Protein AF-A0A165MCU8-F1 (afdb_monomer)

Structure (mmCIF, N/CA/C/O backbone):
data_AF-A0A165MCU8-F1
#
_entry.id   AF-A0A165MCU8-F1
#
loop_
_atom_site.group_PDB
_atom_site.id
_atom_site.type_symbol
_atom_site.label_atom_id
_atom_site.label_alt_id
_atom_site.label_comp_id
_atom_site.label_asym_id
_atom_site.label_entity_id
_atom_site.label_seq_id
_atom_site.pdbx_PDB_ins_code
_atom_site.Cartn_x
_atom_site.Cartn_y
_atom_site.Cartn_z
_atom_site.occupancy
_atom_site.B_iso_or_equiv
_atom_site.auth_seq_id
_atom_site.auth_comp_id
_atom_site.auth_asym_id
_atom_site.auth_atom_id
_atom_site.pdbx_PDB_model_num
ATOM 1 N N . MET A 1 1 ? -13.567 -5.769 36.706 1.00 35.53 1 MET A N 1
ATOM 2 C CA . MET A 1 1 ? -12.235 -5.132 36.785 1.00 35.53 1 MET A CA 1
ATOM 3 C C . MET A 1 1 ? -11.611 -5.468 38.123 1.00 35.53 1 MET A C 1
ATOM 5 O O . MET A 1 1 ? -12.222 -5.180 39.143 1.00 35.53 1 MET A O 1
ATOM 9 N N . VAL A 1 2 ? -10.442 -6.103 38.121 1.00 34.69 2 VAL A N 1
ATOM 10 C CA . VAL A 1 2 ? -9.645 -6.273 39.343 1.00 34.69 2 VAL A CA 1
ATOM 11 C C . VAL A 1 2 ? -9.004 -4.917 39.631 1.00 34.69 2 VAL A C 1
ATOM 13 O O . VAL A 1 2 ? -8.292 -4.395 38.774 1.00 34.69 2 VAL A O 1
ATOM 16 N N . LYS A 1 3 ? -9.304 -4.304 40.783 1.00 47.03 3 LYS A N 1
ATOM 17 C CA . LYS A 1 3 ? -8.555 -3.124 41.232 1.00 47.03 3 LYS A CA 1
ATOM 18 C C . LYS A 1 3 ? -7.118 -3.576 41.474 1.00 47.03 3 LYS A C 1
ATOM 20 O O . LYS A 1 3 ? -6.898 -4.479 42.275 1.00 47.03 3 LYS A O 1
ATOM 25 N N . LEU A 1 4 ? -6.167 -2.978 40.760 1.00 54.69 4 LEU A N 1
ATOM 26 C CA . LEU A 1 4 ? -4.757 -3.143 41.093 1.00 54.69 4 LEU A CA 1
ATOM 27 C C . LEU A 1 4 ? -4.560 -2.603 42.509 1.00 54.69 4 LEU A C 1
ATOM 29 O O . LEU A 1 4 ? -5.027 -1.504 42.815 1.00 54.69 4 LEU A O 1
ATOM 33 N N . THR A 1 5 ? -3.917 -3.385 43.367 1.00 86.12 5 THR A N 1
ATOM 34 C CA . THR A 1 5 ? -3.514 -2.903 44.687 1.00 86.12 5 THR A CA 1
ATOM 35 C C . THR A 1 5 ? -2.440 -1.826 44.523 1.00 86.12 5 THR A C 1
ATOM 37 O O . THR A 1 5 ? -1.773 -1.750 43.485 1.00 86.12 5 THR A O 1
ATOM 40 N N . GLU A 1 6 ? -2.248 -0.991 45.543 1.00 84.56 6 GLU A N 1
ATOM 41 C CA . GLU A 1 6 ? -1.145 -0.019 45.558 1.00 84.56 6 GLU A CA 1
ATOM 42 C C . GLU A 1 6 ? 0.210 -0.709 45.352 1.00 84.56 6 GLU A C 1
ATOM 44 O O . GLU A 1 6 ? 1.052 -0.216 44.606 1.00 84.56 6 GLU A O 1
ATOM 49 N N . GLU A 1 7 ? 0.371 -1.912 45.905 1.00 85.25 7 GLU A N 1
ATOM 50 C CA . GLU A 1 7 ? 1.546 -2.761 45.715 1.00 85.25 7 GLU A CA 1
ATOM 51 C C . GLU A 1 7 ? 1.751 -3.170 44.245 1.00 85.25 7 GLU A C 1
ATOM 53 O O . GLU A 1 7 ? 2.856 -3.064 43.714 1.00 85.25 7 GLU A O 1
ATOM 58 N N . MET A 1 8 ? 0.688 -3.571 43.535 1.00 65.62 8 MET A N 1
ATOM 59 C CA . MET A 1 8 ? 0.774 -3.897 42.104 1.00 65.62 8 MET A CA 1
ATOM 60 C C . MET A 1 8 ? 1.112 -2.667 41.252 1.00 65.62 8 MET A C 1
ATOM 62 O O . MET A 1 8 ? 1.844 -2.780 40.264 1.00 65.62 8 MET A O 1
ATOM 66 N N . LEU A 1 9 ? 0.588 -1.492 41.615 1.00 62.34 9 LEU A N 1
ATOM 67 C CA . LEU A 1 9 ? 0.912 -0.229 40.946 1.00 62.34 9 LEU A CA 1
ATOM 68 C C . LEU A 1 9 ? 2.375 0.164 41.180 1.00 62.34 9 LEU A C 1
ATOM 70 O O . LEU A 1 9 ? 3.066 0.502 40.218 1.00 62.34 9 LEU A O 1
ATOM 74 N N . ALA A 1 10 ? 2.860 0.046 42.418 1.00 82.94 10 ALA A N 1
ATOM 75 C CA . ALA A 1 10 ? 4.252 0.287 42.777 1.00 82.94 10 ALA A CA 1
ATOM 76 C C . ALA A 1 10 ? 5.196 -0.683 42.050 1.00 82.94 10 ALA A C 1
ATOM 78 O O . ALA A 1 10 ? 6.168 -0.246 41.440 1.00 82.94 10 ALA A O 1
ATOM 79 N N . SER A 1 11 ? 4.862 -1.978 42.004 1.00 77.00 11 SER A N 1
ATOM 80 C CA . SER A 1 11 ? 5.632 -2.994 41.272 1.00 77.00 11 SER A CA 1
ATOM 81 C C . SER A 1 11 ? 5.700 -2.700 39.769 1.00 77.00 11 SER A C 1
ATOM 83 O O . SER A 1 11 ? 6.752 -2.832 39.143 1.00 77.00 11 SER A O 1
ATOM 85 N N . LYS A 1 12 ? 4.593 -2.251 39.166 1.00 64.50 12 LYS A N 1
ATOM 86 C CA . LYS A 1 12 ? 4.558 -1.865 37.749 1.00 64.50 12 LYS A CA 1
ATOM 87 C C . LYS A 1 12 ? 5.388 -0.609 37.469 1.00 64.50 12 LYS A C 1
ATOM 89 O O . LYS A 1 12 ? 6.070 -0.556 36.442 1.00 64.50 12 LYS A O 1
ATOM 94 N N . ALA A 1 13 ? 5.317 0.389 38.350 1.00 71.44 13 ALA A N 1
ATOM 95 C CA . ALA A 1 13 ? 6.136 1.593 38.258 1.00 71.44 13 ALA A CA 1
ATOM 96 C C . ALA A 1 13 ? 7.623 1.244 38.374 1.00 71.44 13 ALA A C 1
ATOM 98 O O . ALA A 1 13 ? 8.410 1.694 37.548 1.00 71.44 13 ALA A O 1
ATOM 99 N N . GLU A 1 14 ? 7.978 0.369 39.316 1.00 82.56 14 GLU A N 1
ATOM 100 C CA . GLU A 1 14 ? 9.347 -0.099 39.507 1.00 82.56 14 GLU A CA 1
ATOM 101 C C . GLU A 1 14 ? 9.875 -0.840 38.281 1.00 82.56 14 GLU A C 1
ATOM 103 O O . GLU A 1 14 ? 10.901 -0.443 37.748 1.00 82.56 14 GLU A O 1
ATOM 108 N N . ARG A 1 15 ? 9.127 -1.805 37.726 1.00 67.75 15 ARG A N 1
ATOM 109 C CA . ARG A 1 15 ? 9.520 -2.471 36.468 1.00 67.75 15 ARG A CA 1
ATOM 110 C C . ARG A 1 15 ? 9.709 -1.485 35.318 1.00 67.75 15 ARG A C 1
ATOM 112 O O . ARG A 1 15 ? 10.631 -1.647 34.531 1.00 67.75 15 ARG A O 1
ATOM 119 N N . SER A 1 16 ? 8.842 -0.476 35.211 1.00 60.56 16 SER A N 1
ATOM 120 C CA . SER A 1 16 ? 8.961 0.548 34.164 1.00 60.56 16 SER A CA 1
ATOM 121 C C . SER A 1 16 ? 10.221 1.400 34.355 1.00 60.56 16 SER A C 1
ATOM 123 O O . SER A 1 16 ? 10.879 1.717 33.369 1.00 60.56 16 SER A O 1
ATOM 125 N N . ARG A 1 17 ? 10.580 1.731 35.607 1.00 71.69 17 ARG A N 1
ATOM 126 C CA . ARG A 1 17 ? 11.854 2.388 35.936 1.00 71.69 17 ARG A CA 1
ATOM 127 C C . ARG A 1 17 ? 13.034 1.493 35.590 1.00 71.69 17 ARG A C 1
ATOM 129 O O . ARG A 1 17 ? 13.863 1.918 34.810 1.00 71.69 17 ARG A O 1
ATOM 136 N N . THR A 1 18 ? 13.054 0.242 36.052 1.00 71.06 18 THR A N 1
ATOM 137 C CA . THR A 1 18 ? 14.138 -0.711 35.768 1.00 71.06 18 THR A CA 1
ATOM 138 C C . THR A 1 18 ? 14.378 -0.887 34.269 1.00 71.06 18 THR A C 1
ATOM 140 O O . THR A 1 18 ? 15.521 -0.889 33.832 1.00 71.06 18 THR A O 1
ATOM 143 N N . VAL A 1 19 ? 13.311 -1.010 33.472 1.00 60.75 19 VAL A N 1
ATOM 144 C CA . VAL A 1 19 ? 13.411 -1.130 32.010 1.00 60.75 19 VAL A CA 1
ATOM 145 C C . VAL A 1 19 ? 14.000 0.142 31.394 1.00 60.75 19 VAL A C 1
ATOM 147 O O . VAL A 1 19 ? 14.939 0.054 30.611 1.00 60.75 19 VAL A O 1
ATOM 150 N N . ARG A 1 20 ? 13.502 1.323 31.778 1.00 63.34 20 ARG A N 1
ATOM 151 C CA . ARG A 1 20 ? 14.031 2.610 31.305 1.00 63.34 20 ARG A CA 1
ATOM 152 C C . ARG A 1 20 ? 15.489 2.824 31.714 1.00 63.34 20 ARG A C 1
ATOM 154 O O . ARG A 1 20 ? 16.284 3.226 30.879 1.00 63.34 20 ARG A O 1
ATOM 161 N N . ASP A 1 21 ? 15.837 2.541 32.963 1.00 70.69 21 ASP A N 1
ATOM 162 C CA . ASP A 1 21 ? 17.185 2.726 33.497 1.00 70.69 21 ASP A CA 1
ATOM 163 C C . ASP A 1 21 ? 18.168 1.754 32.813 1.00 70.69 21 ASP A C 1
ATOM 165 O O . ASP A 1 21 ? 19.295 2.134 32.506 1.00 70.69 21 ASP A O 1
ATOM 169 N N . ALA A 1 22 ? 17.734 0.525 32.495 1.00 63.88 22 ALA A N 1
ATOM 170 C CA . ALA A 1 22 ? 18.509 -0.422 31.691 1.00 63.88 22 ALA A CA 1
ATOM 171 C C . ALA A 1 22 ? 18.729 0.077 30.251 1.00 63.88 22 ALA A C 1
ATOM 173 O O . ALA A 1 22 ? 19.833 -0.060 29.723 1.00 63.88 22 ALA A O 1
ATOM 174 N N . TYR A 1 23 ? 17.714 0.694 29.631 1.00 50.47 23 TYR A N 1
ATOM 175 C CA . TYR A 1 23 ? 17.878 1.364 28.339 1.00 50.47 23 TYR A CA 1
ATOM 176 C C . TYR A 1 23 ? 18.882 2.521 28.448 1.00 50.47 23 TYR A C 1
ATOM 178 O O . TYR A 1 23 ? 19.853 2.558 27.691 1.00 50.47 23 TYR A O 1
ATOM 186 N N . GLU A 1 24 ? 18.717 3.416 29.427 1.00 59.81 24 GLU A N 1
ATOM 187 C CA . GLU A 1 24 ? 19.593 4.578 29.622 1.00 59.81 24 GLU A CA 1
ATOM 188 C C . GLU A 1 24 ? 21.054 4.168 29.869 1.00 59.81 24 GLU A C 1
ATOM 190 O O . GLU A 1 24 ? 21.962 4.743 29.267 1.00 59.81 24 GLU A O 1
ATOM 195 N N . GLN A 1 25 ? 21.293 3.132 30.684 1.00 64.12 25 GLN A N 1
ATOM 196 C CA . GLN A 1 25 ? 22.629 2.570 30.930 1.00 64.12 25 GLN A CA 1
ATOM 197 C C . GLN A 1 25 ? 23.261 1.953 29.678 1.00 64.12 25 GLN A C 1
ATOM 199 O O . GLN A 1 25 ? 24.477 2.023 29.511 1.00 64.12 25 GLN A O 1
ATOM 204 N N . ALA A 1 26 ? 22.453 1.400 28.772 1.00 55.12 26 ALA A N 1
ATOM 205 C CA . ALA A 1 26 ? 22.907 0.928 27.466 1.00 55.12 26 ALA A CA 1
ATOM 206 C C . ALA A 1 26 ? 23.163 2.076 26.462 1.00 55.12 26 ALA A C 1
ATOM 208 O O . ALA A 1 26 ? 23.397 1.820 25.282 1.00 55.12 26 ALA A O 1
ATOM 209 N N . GLY A 1 27 ? 23.080 3.343 26.892 1.00 50.53 27 GLY A N 1
ATOM 210 C CA . GLY A 1 27 ? 23.151 4.512 26.011 1.00 50.53 27 GLY A CA 1
ATOM 211 C C . GLY A 1 27 ? 21.910 4.677 25.128 1.00 50.53 27 GLY A C 1
ATOM 212 O O . GLY A 1 27 ? 21.889 5.520 24.230 1.00 50.53 27 GLY A O 1
ATOM 213 N N . GLN A 1 28 ? 20.865 3.887 25.374 1.00 44.25 28 GLN A N 1
ATOM 214 C CA . GLN A 1 28 ? 19.591 3.983 24.689 1.00 44.25 28 GLN A CA 1
ATOM 215 C C . GLN A 1 28 ? 18.684 4.902 25.500 1.00 44.25 28 GLN A C 1
ATOM 217 O O . GLN A 1 28 ? 18.184 4.557 26.563 1.00 44.25 28 GLN A O 1
ATOM 222 N N . GLN A 1 29 ? 18.397 6.095 24.993 1.00 51.50 29 GLN A N 1
ATOM 223 C CA . GLN A 1 29 ? 17.174 6.742 25.451 1.00 51.50 29 GLN A CA 1
ATOM 224 C C . GLN A 1 29 ? 16.010 5.811 25.057 1.00 51.50 29 GLN A C 1
ATOM 226 O O . GLN A 1 29 ? 15.975 5.325 23.926 1.00 51.50 29 GLN A O 1
ATOM 231 N N . ASP A 1 30 ? 15.032 5.592 25.945 1.00 46.03 30 ASP A N 1
ATOM 232 C CA . ASP A 1 30 ? 13.756 4.876 25.672 1.00 46.03 30 ASP A CA 1
ATOM 233 C C . ASP A 1 30 ? 13.045 5.428 24.410 1.00 46.03 30 ASP A C 1
ATOM 235 O O . ASP A 1 30 ? 12.154 4.840 23.810 1.00 46.03 30 ASP A O 1
ATOM 239 N N . ARG A 1 31 ? 13.505 6.596 23.956 1.00 49.56 31 ARG A N 1
ATOM 240 C CA . ARG A 1 31 ? 13.401 7.121 22.605 1.00 49.56 31 ARG A CA 1
ATOM 241 C C . ARG A 1 31 ? 14.825 7.247 22.062 1.00 49.56 31 ARG A C 1
ATOM 243 O O . ARG A 1 31 ? 15.424 8.275 22.311 1.00 49.56 31 ARG A O 1
ATOM 250 N N . GLY A 1 32 ? 15.368 6.283 21.309 1.00 51.62 32 GLY A N 1
ATOM 251 C CA . GLY A 1 32 ? 16.638 6.466 20.553 1.00 51.62 32 GLY A CA 1
ATOM 252 C C . GLY A 1 32 ? 16.675 7.755 19.681 1.00 51.62 32 GLY A C 1
ATOM 253 O O . GLY A 1 32 ? 15.793 8.604 19.806 1.00 51.62 32 GLY A O 1
ATOM 254 N N . PRO A 1 33 ? 17.596 7.961 18.732 1.00 53.28 33 PRO A N 1
ATOM 255 C CA . PRO A 1 33 ? 17.612 9.203 17.944 1.00 53.28 33 PRO A CA 1
ATOM 256 C C . PRO A 1 33 ? 16.300 9.387 17.154 1.00 53.28 33 PRO A C 1
ATOM 258 O O . PRO A 1 33 ? 15.937 8.552 16.328 1.00 53.28 33 PRO A O 1
ATOM 261 N N . ARG A 1 34 ? 15.509 10.436 17.447 1.00 60.47 34 ARG A N 1
ATOM 262 C CA . ARG A 1 34 ? 14.320 10.777 16.636 1.00 60.47 34 ARG A CA 1
ATOM 263 C C . ARG A 1 34 ? 14.834 11.207 15.273 1.00 60.47 34 ARG A C 1
ATOM 265 O O . ARG A 1 34 ? 15.636 12.128 15.205 1.00 60.47 34 ARG A O 1
ATOM 272 N N . VAL A 1 35 ? 14.372 10.526 14.221 1.00 69.19 35 VAL A N 1
ATOM 273 C CA . VAL A 1 35 ? 14.495 11.061 12.868 1.00 69.19 35 VAL A CA 1
ATOM 274 C C . VAL A 1 35 ? 13.682 12.343 12.875 1.00 69.19 35 VAL A C 1
ATOM 276 O O . VAL A 1 35 ? 12.459 12.308 13.022 1.00 69.19 35 VAL A O 1
ATOM 279 N N . ASP A 1 36 ? 14.380 13.468 12.825 1.00 75.44 36 ASP A N 1
ATOM 280 C CA . ASP A 1 36 ? 13.749 14.756 12.622 1.00 75.44 36 ASP A CA 1
ATOM 281 C C . ASP A 1 36 ? 13.390 14.858 11.142 1.00 75.44 36 ASP A C 1
ATOM 283 O O . ASP A 1 36 ? 14.197 15.241 10.298 1.00 75.44 36 ASP A O 1
ATOM 287 N N . TRP A 1 37 ? 12.168 14.446 10.811 1.00 78.56 37 TRP A N 1
ATOM 288 C CA . TRP A 1 37 ? 11.679 14.495 9.439 1.00 78.56 37 TRP A CA 1
ATOM 289 C C . TRP A 1 37 ? 11.625 15.923 8.883 1.00 78.56 37 TRP A C 1
ATOM 291 O O . TRP A 1 37 ? 11.630 16.069 7.664 1.00 78.56 37 TRP A O 1
ATOM 301 N N . GLY A 1 38 ? 11.654 16.960 9.732 1.00 76.88 38 GLY A N 1
ATOM 302 C CA . GLY A 1 38 ? 11.669 18.364 9.313 1.00 76.88 38 GLY A CA 1
ATOM 303 C C . GLY A 1 38 ? 12.966 18.778 8.619 1.00 76.88 38 GLY A C 1
ATOM 304 O O . GLY A 1 38 ? 12.960 19.710 7.818 1.00 76.88 38 GLY A O 1
ATOM 305 N N . VAL A 1 39 ? 14.064 18.054 8.863 1.00 78.81 39 VAL A N 1
ATOM 306 C CA . VAL A 1 39 ? 15.347 18.254 8.164 1.00 78.81 39 VAL A CA 1
ATOM 307 C C . VAL A 1 39 ? 15.604 17.216 7.066 1.00 78.81 39 VAL A C 1
ATOM 309 O O . VAL A 1 39 ? 16.565 17.340 6.306 1.00 78.81 39 VAL A O 1
ATOM 312 N N . VAL A 1 40 ? 14.757 16.186 6.951 1.00 79.38 40 VAL A N 1
ATOM 313 C CA . VAL A 1 40 ? 14.891 15.147 5.923 1.00 79.38 40 VAL A CA 1
ATOM 314 C C . VAL A 1 40 ? 14.270 15.629 4.618 1.00 79.38 40 VAL A C 1
ATOM 316 O O . VAL A 1 40 ? 13.076 15.898 4.534 1.00 79.38 40 VAL A O 1
ATOM 319 N N . THR A 1 41 ? 15.072 15.667 3.556 1.00 86.38 41 THR A N 1
ATOM 320 C CA . THR A 1 41 ? 14.564 15.904 2.200 1.00 86.38 41 THR A CA 1
ATOM 321 C C . THR A 1 41 ? 14.055 14.592 1.606 1.00 86.38 41 THR A C 1
ATOM 323 O O . THR A 1 41 ? 14.809 13.617 1.516 1.00 86.38 41 THR A O 1
ATOM 326 N N . LEU A 1 42 ? 12.783 14.561 1.194 1.00 87.81 42 LEU A N 1
ATOM 327 C CA . LEU A 1 42 ? 12.242 13.422 0.451 1.00 87.81 42 LEU A CA 1
ATOM 328 C C . LEU A 1 42 ? 12.801 13.402 -0.975 1.00 87.81 42 LEU A C 1
ATOM 330 O O . LEU A 1 42 ? 13.016 14.440 -1.599 1.00 87.81 42 LEU A O 1
ATOM 334 N N . GLN A 1 43 ? 13.004 12.201 -1.497 1.00 90.00 43 GLN A N 1
ATOM 335 C CA . GLN A 1 43 ? 13.488 11.940 -2.844 1.00 90.00 43 GLN A CA 1
ATOM 336 C C . GLN A 1 43 ? 12.349 11.407 -3.719 1.00 90.00 43 GLN A C 1
ATOM 338 O O . GLN A 1 43 ? 11.389 10.821 -3.216 1.00 90.00 43 GLN A O 1
ATOM 343 N N . SER A 1 44 ? 12.463 11.600 -5.033 1.00 91.25 44 SER A N 1
ATOM 344 C CA . SER A 1 44 ? 11.601 10.934 -6.014 1.00 91.25 44 SER A CA 1
ATOM 345 C C . SER A 1 44 ? 12.183 9.571 -6.365 1.00 91.25 44 SER A C 1
ATOM 347 O O . SER A 1 44 ? 13.380 9.458 -6.645 1.00 91.25 44 SER A O 1
ATOM 349 N N . ILE A 1 45 ? 11.329 8.548 -6.414 1.00 91.25 45 ILE A N 1
ATOM 350 C CA . ILE A 1 45 ? 11.716 7.216 -6.884 1.00 91.25 45 ILE A CA 1
ATOM 351 C C . ILE A 1 45 ? 12.250 7.247 -8.322 1.00 91.25 45 ILE A C 1
ATOM 353 O O . ILE A 1 45 ? 13.078 6.414 -8.672 1.00 91.25 45 ILE A O 1
ATOM 357 N N . GLU A 1 46 ? 11.824 8.193 -9.165 1.00 89.00 46 GLU A N 1
ATOM 358 C CA . GLU A 1 46 ? 12.209 8.234 -10.584 1.00 89.00 46 GLU A CA 1
ATOM 359 C C . GLU A 1 46 ? 13.727 8.311 -10.778 1.00 89.00 46 GLU A C 1
ATOM 361 O O . GLU A 1 46 ? 14.264 7.655 -11.671 1.00 89.00 46 GLU A O 1
ATOM 366 N N . ALA A 1 47 ? 14.428 9.036 -9.900 1.00 84.75 47 ALA A N 1
ATOM 367 C CA . ALA A 1 47 ? 15.887 9.134 -9.920 1.00 84.75 47 ALA A CA 1
ATOM 368 C C . ALA A 1 47 ? 16.584 7.799 -9.590 1.00 84.75 47 ALA A C 1
ATOM 370 O O . ALA A 1 47 ? 17.743 7.601 -9.943 1.00 84.75 47 ALA A O 1
ATOM 371 N N . MET A 1 48 ? 15.874 6.872 -8.941 1.00 87.94 48 MET A N 1
ATOM 372 C CA . MET A 1 48 ? 16.364 5.547 -8.551 1.00 87.94 48 MET A CA 1
ATOM 373 C C . MET A 1 48 ? 16.044 4.462 -9.597 1.00 87.94 48 MET A C 1
ATOM 375 O O . MET A 1 48 ? 16.491 3.323 -9.458 1.00 87.94 48 MET A O 1
ATOM 379 N N . ARG A 1 49 ? 15.259 4.781 -10.639 1.00 90.12 49 ARG A N 1
ATOM 380 C CA . ARG A 1 49 ? 14.736 3.812 -11.618 1.00 90.12 49 ARG A CA 1
ATOM 381 C C . ARG A 1 49 ? 15.517 3.793 -12.928 1.00 90.12 49 ARG A C 1
ATOM 383 O O . ARG A 1 49 ? 15.090 4.329 -13.960 1.00 90.12 49 ARG A O 1
ATOM 390 N N . SER A 1 50 ? 16.664 3.120 -12.906 1.00 91.69 50 SER A N 1
ATOM 391 C CA . SER A 1 50 ? 17.429 2.822 -14.124 1.00 91.69 50 SER A CA 1
ATOM 392 C C . SER A 1 50 ? 16.646 1.925 -15.094 1.00 91.69 50 SER A C 1
ATOM 394 O O . SER A 1 50 ? 16.690 2.142 -16.301 1.00 91.69 50 SER A O 1
ATOM 396 N N . ASP A 1 51 ? 15.854 0.990 -14.570 1.00 93.56 51 ASP A N 1
ATOM 397 C CA . ASP A 1 51 ? 14.945 0.098 -15.300 1.00 93.56 51 ASP A CA 1
ATOM 398 C C . ASP A 1 51 ? 13.885 0.856 -16.117 1.00 93.56 51 ASP A C 1
ATOM 400 O O . ASP A 1 51 ? 13.717 0.609 -17.311 1.00 93.56 51 ASP A O 1
ATOM 404 N N . ALA A 1 52 ? 13.213 1.837 -15.509 1.00 94.62 52 ALA A N 1
ATOM 405 C CA . ALA A 1 52 ? 12.220 2.663 -16.194 1.00 94.62 52 ALA A CA 1
ATOM 406 C C . ALA A 1 52 ? 12.860 3.578 -17.248 1.00 94.62 52 ALA A C 1
ATOM 408 O O . ALA A 1 52 ? 12.258 3.882 -18.279 1.00 94.62 52 ALA A O 1
ATOM 409 N N . THR A 1 53 ? 14.084 4.041 -16.997 1.00 95.50 53 THR A N 1
ATOM 410 C CA . THR A 1 53 ? 14.858 4.823 -17.971 1.00 95.50 53 THR A CA 1
ATOM 411 C C . THR A 1 53 ? 15.254 3.962 -19.168 1.00 95.50 53 THR A C 1
ATOM 413 O O . THR A 1 53 ? 15.070 4.383 -20.309 1.00 95.50 53 THR A O 1
ATOM 416 N N . LEU A 1 54 ? 15.699 2.729 -18.922 1.00 95.62 54 LEU A N 1
ATOM 417 C CA . LEU A 1 54 ? 16.051 1.764 -19.959 1.00 95.62 54 LEU A CA 1
ATOM 418 C C . LEU A 1 54 ? 14.840 1.372 -20.820 1.00 95.62 54 LEU A C 1
ATOM 420 O O . LEU A 1 54 ? 14.928 1.393 -22.046 1.00 95.62 54 LEU A O 1
ATOM 424 N N . LEU A 1 55 ? 13.685 1.094 -20.205 1.00 96.94 55 LEU A N 1
ATOM 425 C CA . LEU A 1 55 ? 12.448 0.801 -20.939 1.00 96.94 55 LEU A CA 1
ATOM 426 C C . LEU A 1 55 ? 12.029 1.973 -21.844 1.00 96.94 55 LEU A C 1
ATOM 428 O O . LEU A 1 55 ? 11.695 1.771 -23.012 1.00 96.94 55 LEU A O 1
ATOM 432 N N . ARG A 1 56 ? 12.085 3.210 -21.330 1.00 97.38 56 ARG A N 1
ATOM 433 C CA . ARG A 1 56 ? 11.803 4.418 -22.126 1.00 97.38 56 ARG A CA 1
ATOM 434 C C . ARG A 1 56 ? 12.787 4.583 -23.281 1.00 97.38 56 ARG A C 1
ATOM 436 O O . ARG A 1 56 ? 12.362 4.931 -24.380 1.00 97.38 56 ARG A O 1
ATOM 443 N N . HIS A 1 57 ? 14.069 4.304 -23.049 1.00 97.25 57 HIS A N 1
ATOM 444 C CA . HIS A 1 57 ? 15.088 4.353 -24.090 1.00 97.25 57 HIS A CA 1
ATOM 445 C C . HIS A 1 57 ? 14.765 3.391 -25.240 1.00 97.25 57 HIS A C 1
ATOM 447 O O . HIS A 1 57 ? 14.650 3.840 -26.377 1.00 97.25 57 HIS A O 1
ATOM 453 N N . TYR A 1 58 ? 14.508 2.110 -24.970 1.00 97.94 58 TYR A N 1
ATOM 454 C CA . TYR A 1 58 ? 14.189 1.164 -26.043 1.00 97.94 58 TYR A CA 1
ATOM 455 C C . TYR A 1 58 ? 12.899 1.508 -26.795 1.00 97.94 58 TYR A C 1
ATOM 457 O O . TYR A 1 58 ? 12.850 1.416 -28.021 1.00 97.94 58 TYR A O 1
ATOM 465 N N . ARG A 1 59 ? 11.867 1.986 -26.092 1.00 97.56 59 ARG A N 1
ATOM 466 C CA . ARG A 1 59 ? 10.639 2.463 -26.748 1.00 97.56 59 ARG A CA 1
ATOM 467 C C . ARG A 1 59 ? 10.888 3.671 -27.649 1.00 97.56 59 ARG A C 1
ATOM 469 O O . ARG A 1 59 ? 10.274 3.769 -28.706 1.00 97.56 59 ARG A O 1
ATOM 476 N N . SER A 1 60 ? 11.812 4.562 -27.277 1.00 97.81 60 SER A N 1
ATOM 477 C CA . SER A 1 60 ? 12.214 5.695 -28.127 1.00 97.81 60 SER A CA 1
ATOM 478 C C . SER A 1 60 ? 12.915 5.262 -29.421 1.00 97.81 60 SER A C 1
ATOM 480 O O . SER A 1 60 ? 12.872 5.990 -30.408 1.00 97.81 60 SER A O 1
ATOM 482 N N . LEU A 1 61 ? 13.484 4.051 -29.446 1.00 98.00 61 LEU A N 1
ATOM 483 C CA . LEU A 1 61 ? 14.038 3.413 -30.644 1.00 98.00 61 LEU A CA 1
ATOM 484 C C . LEU A 1 61 ? 12.974 2.674 -31.480 1.00 98.00 61 LEU A C 1
ATOM 486 O O . LEU A 1 61 ? 13.312 2.037 -32.473 1.00 98.00 61 LEU A O 1
ATOM 490 N N . GLY A 1 62 ? 11.696 2.734 -31.090 1.00 98.00 62 GLY A N 1
ATOM 491 C CA . GLY A 1 62 ? 10.594 2.069 -31.789 1.00 98.00 62 GLY A CA 1
ATOM 492 C C . GLY A 1 62 ? 10.439 0.579 -31.469 1.00 98.00 62 GLY A C 1
ATOM 493 O O . GLY A 1 62 ? 9.697 -0.111 -32.164 1.00 98.00 62 GLY A O 1
ATOM 494 N N . MET A 1 63 ? 11.116 0.068 -30.434 1.00 98.31 63 MET A N 1
ATOM 495 C CA . MET A 1 63 ? 10.986 -1.335 -30.032 1.00 98.31 63 MET A CA 1
ATOM 496 C C . MET A 1 63 ? 9.642 -1.602 -29.341 1.00 98.31 63 MET A C 1
ATOM 498 O O . MET A 1 63 ? 9.220 -0.858 -28.452 1.00 98.31 63 MET A O 1
ATOM 502 N N . SER A 1 64 ? 9.002 -2.710 -29.718 1.00 98.12 64 SER A N 1
ATOM 503 C CA . SER A 1 64 ? 7.864 -3.300 -29.000 1.00 98.12 64 SER A CA 1
ATOM 504 C C . SER A 1 64 ? 8.287 -3.865 -27.641 1.00 98.12 64 SER A C 1
ATOM 506 O O . SER A 1 64 ? 9.460 -4.167 -27.419 1.00 98.12 64 SER A O 1
ATOM 508 N N . ASN A 1 65 ? 7.330 -4.054 -26.729 1.00 97.44 65 ASN A N 1
ATOM 509 C CA . ASN A 1 65 ? 7.599 -4.616 -25.403 1.00 97.44 65 ASN A CA 1
ATOM 510 C C . ASN A 1 65 ? 8.254 -6.009 -25.495 1.00 97.44 65 ASN A C 1
ATOM 512 O O . ASN A 1 65 ? 9.172 -6.305 -24.735 1.00 97.44 65 ASN A O 1
ATOM 516 N N . GLU A 1 66 ? 7.841 -6.837 -26.455 1.00 97.69 66 GLU A N 1
ATOM 517 C CA . GLU A 1 66 ? 8.394 -8.171 -26.708 1.00 97.69 66 GLU A CA 1
ATOM 518 C C . GLU A 1 66 ? 9.860 -8.093 -27.145 1.00 97.69 66 GLU A C 1
ATOM 520 O O . GLU A 1 66 ? 10.700 -8.836 -26.636 1.00 97.69 66 GLU A O 1
ATOM 525 N N . GLN A 1 67 ? 10.185 -7.153 -28.039 1.00 97.69 67 GLN A N 1
ATOM 526 C CA . GLN A 1 67 ? 11.564 -6.903 -28.464 1.00 97.69 67 GLN A CA 1
ATOM 527 C C . GLN A 1 67 ? 12.429 -6.404 -27.303 1.00 97.69 67 GLN A C 1
ATOM 529 O O . GLN A 1 67 ? 13.564 -6.851 -27.167 1.00 97.69 67 GLN A O 1
ATOM 534 N N . VAL A 1 68 ? 11.904 -5.522 -26.441 1.00 97.06 68 VAL A N 1
ATOM 535 C CA . VAL A 1 68 ? 12.633 -5.052 -25.249 1.00 97.06 68 VAL A CA 1
ATOM 536 C C . VAL A 1 68 ? 12.950 -6.207 -24.304 1.00 97.06 68 VAL A C 1
ATOM 538 O O . VAL A 1 68 ? 14.084 -6.334 -23.847 1.00 97.06 68 VAL A O 1
ATOM 541 N N . LEU A 1 69 ? 11.967 -7.062 -24.012 1.00 96.75 69 LEU A N 1
ATOM 542 C CA . LEU A 1 69 ? 12.165 -8.213 -23.129 1.00 96.75 69 LEU A CA 1
ATOM 543 C C . LEU A 1 69 ? 13.166 -9.214 -23.718 1.00 96.75 69 LEU A C 1
ATOM 545 O O . LEU A 1 69 ? 14.012 -9.722 -22.982 1.00 96.75 69 LEU A O 1
ATOM 549 N N . ALA A 1 70 ? 13.100 -9.463 -25.030 1.00 96.12 70 ALA A N 1
ATOM 550 C CA . ALA A 1 70 ? 14.059 -10.317 -25.721 1.00 96.12 70 ALA A CA 1
ATOM 551 C C . ALA A 1 70 ? 15.481 -9.750 -25.634 1.00 96.12 70 ALA A C 1
ATOM 553 O O . ALA A 1 70 ? 16.395 -10.488 -25.284 1.00 96.12 70 ALA A O 1
ATOM 554 N N . GLU A 1 71 ? 15.658 -8.450 -25.884 1.00 95.44 71 GLU A N 1
ATOM 555 C CA . GLU A 1 71 ? 16.958 -7.769 -25.853 1.00 95.44 71 GLU A CA 1
ATOM 556 C C . GLU A 1 71 ? 17.587 -7.777 -24.454 1.00 95.44 71 GLU A C 1
ATOM 558 O O . GLU A 1 71 ? 18.733 -8.191 -24.271 1.00 95.44 71 GLU A O 1
ATOM 563 N N . VAL A 1 72 ? 16.821 -7.392 -23.429 1.00 93.50 72 VAL A N 1
ATOM 564 C CA . VAL A 1 72 ? 17.302 -7.386 -22.037 1.00 93.50 72 VAL A CA 1
ATOM 565 C C . VAL A 1 72 ? 17.619 -8.810 -21.554 1.00 93.50 72 VAL A C 1
ATOM 567 O O . VAL A 1 72 ? 18.540 -8.999 -20.757 1.00 93.50 72 VAL A O 1
ATOM 570 N N . GLY A 1 73 ? 16.896 -9.811 -22.066 1.00 92.50 73 GLY A N 1
ATOM 571 C CA . GLY A 1 73 ? 17.031 -11.219 -21.698 1.00 92.50 73 GLY A CA 1
ATOM 572 C C . GLY A 1 73 ? 18.191 -11.987 -22.345 1.00 92.50 73 GLY A C 1
ATOM 573 O O . GLY A 1 73 ? 18.413 -13.131 -21.961 1.00 92.50 73 GLY A O 1
ATOM 574 N N . GLN A 1 74 ? 18.961 -11.412 -23.279 1.00 89.12 74 GLN A N 1
ATOM 575 C CA . GLN A 1 74 ? 20.007 -12.151 -24.020 1.00 89.12 74 GLN A CA 1
ATOM 576 C C . GLN A 1 74 ? 21.207 -12.628 -23.172 1.00 89.12 74 GLN A C 1
ATOM 578 O O . GLN A 1 74 ? 22.099 -13.295 -23.691 1.00 89.12 74 GLN A O 1
ATOM 583 N N . ASN A 1 75 ? 21.283 -12.291 -21.881 1.00 80.56 75 ASN A N 1
ATOM 584 C CA . ASN A 1 75 ? 22.400 -12.673 -21.013 1.00 80.56 75 ASN A CA 1
ATOM 585 C C . ASN A 1 75 ? 21.895 -13.019 -19.611 1.00 80.56 75 ASN A C 1
ATOM 587 O O . ASN A 1 75 ? 21.105 -12.283 -19.022 1.00 80.56 75 ASN A O 1
ATOM 591 N N . ASP A 1 76 ? 22.397 -14.133 -19.091 1.00 83.69 76 ASP A N 1
ATOM 592 C CA . ASP A 1 76 ? 21.875 -14.827 -17.920 1.00 83.69 76 ASP A CA 1
ATOM 593 C C . ASP A 1 76 ? 22.484 -14.363 -16.583 1.00 83.69 76 ASP A C 1
ATOM 595 O O . ASP A 1 76 ? 22.463 -15.088 -15.589 1.00 83.69 76 ASP A O 1
ATOM 599 N N . SER A 1 77 ? 23.056 -13.156 -16.531 1.00 89.56 77 SER A N 1
ATOM 600 C CA . SER A 1 77 ? 23.573 -12.625 -15.269 1.00 89.56 77 SER A CA 1
ATOM 601 C C . SER A 1 77 ? 22.440 -12.305 -14.291 1.00 89.56 77 SER A C 1
ATOM 603 O O . SER A 1 77 ? 21.379 -11.808 -14.677 1.00 89.56 77 SER A O 1
ATOM 605 N N . ASP A 1 78 ? 22.679 -12.536 -12.998 1.00 82.62 78 ASP A N 1
ATOM 606 C CA . ASP A 1 78 ? 21.697 -12.258 -11.943 1.00 82.62 78 ASP A CA 1
ATOM 607 C C . ASP A 1 78 ? 21.226 -10.791 -11.956 1.00 82.62 78 ASP A C 1
ATOM 609 O O . ASP A 1 78 ? 20.028 -10.527 -11.843 1.00 82.62 78 ASP A O 1
ATOM 613 N N . ASP A 1 79 ? 22.132 -9.837 -12.196 1.00 83.00 79 ASP A N 1
ATOM 614 C CA . ASP A 1 79 ? 21.778 -8.417 -12.318 1.00 83.00 79 ASP A CA 1
ATOM 615 C C . ASP A 1 79 ? 20.837 -8.159 -13.514 1.00 83.00 79 ASP A C 1
ATOM 617 O O . ASP A 1 79 ? 19.881 -7.387 -13.399 1.00 83.00 79 ASP A O 1
ATOM 621 N N . ARG A 1 80 ? 21.041 -8.829 -14.660 1.00 87.44 80 ARG A N 1
ATOM 622 C CA . ARG A 1 80 ? 20.145 -8.691 -15.822 1.00 87.44 80 ARG A CA 1
ATOM 623 C C . ARG A 1 80 ? 18.797 -9.355 -15.594 1.00 87.44 80 ARG A C 1
ATOM 625 O O . ARG A 1 80 ? 17.790 -8.791 -16.011 1.00 87.44 80 ARG A O 1
ATOM 632 N N . ARG A 1 81 ? 18.747 -10.487 -14.887 1.00 88.44 81 ARG A N 1
ATOM 633 C CA . ARG A 1 81 ? 17.479 -11.119 -14.484 1.00 88.44 81 ARG A CA 1
ATOM 634 C C . ARG A 1 81 ? 16.637 -10.183 -13.611 1.00 88.44 81 ARG A C 1
ATOM 636 O O . ARG A 1 81 ? 15.430 -10.096 -13.823 1.00 88.44 81 ARG A O 1
ATOM 643 N N . ILE A 1 82 ? 17.263 -9.442 -12.691 1.00 87.81 82 ILE A N 1
ATOM 644 C CA . ILE A 1 82 ? 16.586 -8.429 -11.861 1.00 87.81 82 ILE A CA 1
ATOM 645 C C . ILE A 1 82 ? 16.077 -7.264 -12.720 1.00 87.81 82 ILE A C 1
ATOM 647 O O . ILE A 1 82 ? 14.938 -6.827 -12.577 1.00 87.81 82 ILE A O 1
ATOM 651 N N . VAL A 1 83 ? 16.893 -6.748 -13.642 1.00 91.69 83 VAL A N 1
ATOM 652 C CA . VAL A 1 83 ? 16.450 -5.667 -14.540 1.00 91.69 83 VAL A CA 1
ATOM 653 C C . VAL A 1 83 ? 15.293 -6.134 -15.430 1.00 91.69 83 VAL A C 1
ATOM 655 O O . VAL A 1 83 ? 14.305 -5.415 -15.581 1.00 91.69 83 VAL A O 1
ATOM 658 N N . LEU A 1 84 ? 15.374 -7.352 -15.971 1.00 94.44 84 LEU A N 1
ATOM 659 C CA . LEU A 1 84 ? 14.326 -7.959 -16.787 1.00 94.44 84 LEU A CA 1
ATOM 660 C C . LEU A 1 84 ? 13.017 -8.112 -16.004 1.00 94.44 84 LEU A C 1
ATOM 662 O O . LEU A 1 84 ? 11.957 -7.752 -16.517 1.00 94.44 84 LEU A O 1
ATOM 666 N N . SER A 1 85 ? 13.079 -8.613 -14.766 1.00 93.69 85 SER A N 1
ATOM 667 C CA . SER A 1 85 ? 11.897 -8.806 -13.920 1.00 93.69 85 SER A CA 1
ATOM 668 C C . SER A 1 85 ? 11.184 -7.483 -13.629 1.00 93.69 85 SER A C 1
ATOM 670 O O . SER A 1 85 ? 9.959 -7.391 -13.747 1.00 93.69 85 SER A O 1
ATOM 672 N N . ARG A 1 86 ? 11.951 -6.422 -13.358 1.00 94.19 86 ARG A N 1
ATOM 673 C CA . ARG A 1 86 ? 11.417 -5.073 -13.147 1.00 94.19 86 ARG A CA 1
ATOM 674 C C . ARG A 1 86 ? 10.833 -4.454 -14.412 1.00 94.19 86 ARG A C 1
ATOM 676 O O . ARG A 1 86 ? 9.746 -3.886 -14.351 1.00 94.19 86 ARG A O 1
ATOM 683 N N . ILE A 1 87 ? 11.493 -4.596 -15.564 1.00 96.81 87 ILE A N 1
ATOM 684 C CA . ILE A 1 87 ? 10.950 -4.121 -16.848 1.00 96.81 87 ILE A CA 1
ATOM 685 C C . ILE A 1 87 ? 9.646 -4.850 -17.183 1.00 96.81 87 ILE A C 1
ATOM 687 O O . ILE A 1 87 ? 8.664 -4.210 -17.560 1.00 96.81 87 ILE A O 1
ATOM 691 N N . LYS A 1 88 ? 9.599 -6.171 -16.987 1.00 97.56 88 LYS A N 1
ATOM 692 C CA . LYS A 1 88 ? 8.375 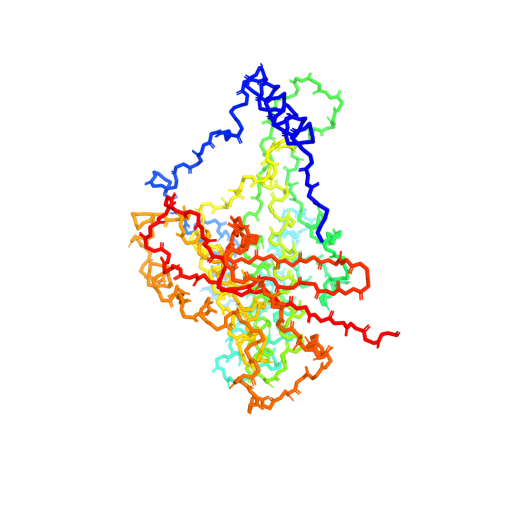-6.957 -17.167 1.00 97.56 88 LYS A CA 1
ATOM 693 C C . LYS A 1 88 ? 7.256 -6.465 -16.245 1.00 97.56 88 LYS A C 1
ATOM 695 O O . LYS A 1 88 ? 6.130 -6.274 -16.699 1.00 97.56 88 LYS A O 1
ATOM 700 N N . SER A 1 89 ? 7.570 -6.205 -14.976 1.00 97.44 89 SER A N 1
ATOM 701 C CA . SER A 1 89 ? 6.615 -5.641 -14.018 1.00 97.44 89 SER A CA 1
ATOM 702 C C . SER A 1 89 ? 6.097 -4.265 -14.448 1.00 97.44 89 SER A C 1
ATOM 704 O O . SER A 1 89 ? 4.892 -4.027 -14.413 1.00 97.44 89 SER A O 1
ATOM 706 N N . LEU A 1 90 ? 6.977 -3.379 -14.927 1.00 97.44 90 LEU A N 1
ATOM 707 C CA . LEU A 1 90 ? 6.613 -2.056 -15.441 1.00 97.44 90 LEU A CA 1
ATOM 708 C C . LEU A 1 90 ? 5.638 -2.131 -16.620 1.00 97.44 90 LEU A C 1
ATOM 710 O O . LEU A 1 90 ? 4.640 -1.413 -16.622 1.00 97.44 90 LEU A O 1
ATOM 714 N N . ILE A 1 91 ? 5.899 -3.016 -17.585 1.00 98.31 91 ILE A N 1
ATOM 715 C CA . ILE A 1 91 ? 5.025 -3.222 -18.748 1.00 98.31 91 ILE A CA 1
ATOM 716 C C . ILE A 1 91 ? 3.618 -3.636 -18.295 1.00 98.31 91 ILE A C 1
ATOM 718 O O . ILE A 1 91 ? 2.634 -3.003 -18.680 1.00 98.31 91 ILE A O 1
ATOM 722 N N . HIS A 1 92 ? 3.520 -4.641 -17.423 1.00 98.56 92 HIS A N 1
ATOM 723 C CA . HIS A 1 92 ? 2.236 -5.089 -16.878 1.00 98.56 92 HIS A CA 1
ATOM 724 C C . HIS A 1 92 ? 1.552 -4.002 -16.028 1.00 98.56 92 HIS A C 1
ATOM 726 O O . HIS A 1 92 ? 0.351 -3.775 -16.137 1.00 98.56 92 HIS A O 1
ATOM 732 N N . LYS A 1 93 ? 2.303 -3.239 -15.227 1.00 98.25 93 LYS A N 1
ATOM 733 C CA . LYS A 1 93 ? 1.770 -2.113 -14.441 1.00 98.25 93 LYS A CA 1
ATOM 734 C C . LYS A 1 93 ? 1.145 -1.028 -15.325 1.00 98.25 93 LYS A C 1
ATOM 736 O O . LYS A 1 93 ? 0.096 -0.478 -14.978 1.00 98.25 93 LYS A O 1
ATOM 741 N N . GLU A 1 94 ? 1.767 -0.695 -16.453 1.00 98.06 94 GLU A N 1
ATOM 742 C CA . GLU A 1 94 ? 1.234 0.271 -17.422 1.00 98.06 94 GLU A CA 1
ATOM 743 C C . GLU A 1 94 ? -0.020 -0.259 -18.131 1.00 98.06 94 GLU A C 1
ATOM 745 O O . GLU A 1 94 ? -0.991 0.490 -18.293 1.00 98.06 94 GLU A O 1
ATOM 750 N N . ALA A 1 95 ? -0.034 -1.548 -18.489 1.00 98.38 95 ALA A N 1
ATOM 751 C CA . ALA A 1 95 ? -1.210 -2.219 -19.039 1.00 98.38 95 ALA A CA 1
ATOM 752 C C . ALA A 1 95 ? -2.378 -2.184 -18.038 1.00 98.38 95 ALA A C 1
ATOM 754 O O . ALA A 1 95 ? -3.453 -1.677 -18.364 1.00 98.38 95 ALA A O 1
ATOM 755 N N . GLY A 1 96 ? -2.138 -2.565 -16.779 1.00 98.50 96 GLY A N 1
ATOM 756 C CA . GLY A 1 96 ? -3.140 -2.503 -15.713 1.00 98.50 96 GLY A CA 1
ATOM 757 C C . GLY A 1 96 ? -3.643 -1.084 -15.440 1.00 98.50 96 GLY A C 1
ATOM 758 O O . GLY A 1 96 ? -4.840 -0.864 -15.250 1.00 98.50 96 GLY A O 1
ATOM 759 N N . THR A 1 97 ? -2.758 -0.084 -15.516 1.00 98.50 97 THR A N 1
ATOM 760 C CA . THR A 1 97 ? -3.142 1.336 -15.416 1.00 98.50 97 THR A CA 1
ATOM 761 C C . THR A 1 97 ? -4.056 1.755 -16.567 1.00 98.50 97 THR A C 1
ATOM 763 O O . THR A 1 97 ? -4.983 2.544 -16.368 1.00 98.50 97 THR A O 1
ATOM 766 N N . SER A 1 98 ? -3.811 1.235 -17.768 1.00 98.44 98 SER A N 1
ATOM 767 C CA . SER A 1 98 ? -4.620 1.510 -18.957 1.00 98.44 98 SER A CA 1
ATOM 768 C C . SER A 1 98 ? -6.008 0.872 -18.837 1.00 98.44 98 SER A C 1
ATOM 770 O O . SER A 1 98 ? -7.002 1.580 -18.999 1.00 98.44 98 SER A O 1
ATOM 772 N N . CYS A 1 99 ? -6.089 -0.399 -18.426 1.00 98.62 99 CYS A N 1
ATOM 773 C CA . CYS A 1 99 ? -7.353 -1.078 -18.111 1.00 98.62 99 CYS A CA 1
ATOM 774 C C . CYS A 1 99 ? -8.150 -0.321 -17.038 1.00 98.62 99 CYS A C 1
ATOM 776 O O . CYS A 1 99 ? -9.327 -0.019 -17.229 1.00 98.62 99 CYS A O 1
ATOM 778 N N . PHE A 1 100 ? -7.490 0.094 -15.949 1.00 98.50 100 PHE A N 1
ATOM 779 C CA . PHE A 1 100 ? -8.135 0.843 -14.870 1.00 98.50 100 PHE A CA 1
ATOM 780 C C . PHE A 1 100 ? -8.755 2.157 -15.363 1.00 98.50 100 PHE A C 1
ATOM 782 O O . PHE A 1 100 ? -9.882 2.492 -14.996 1.00 98.50 100 PHE A O 1
ATOM 789 N N . LYS A 1 101 ? -8.035 2.908 -16.207 1.00 98.19 101 LYS A N 1
ATOM 790 C CA . LYS A 1 101 ? -8.532 4.161 -16.801 1.00 98.19 101 LYS A CA 1
ATOM 791 C C . LYS A 1 101 ? -9.695 3.928 -17.767 1.00 98.19 101 LYS A C 1
ATOM 793 O O . LYS A 1 101 ? -10.580 4.774 -17.835 1.00 98.19 101 LYS A O 1
ATOM 798 N N . ALA A 1 102 ? -9.705 2.797 -18.471 1.00 98.38 102 ALA A N 1
ATOM 799 C CA . ALA A 1 102 ? -10.804 2.382 -19.340 1.00 98.38 102 ALA A CA 1
ATOM 800 C C . ALA A 1 102 ? -12.035 1.860 -18.568 1.00 98.38 102 ALA A C 1
ATOM 802 O O . ALA A 1 102 ? -13.068 1.599 -19.176 1.00 98.38 102 ALA A O 1
ATOM 803 N N . GLY A 1 103 ? -11.944 1.714 -17.240 1.00 98.06 103 GLY A N 1
ATOM 804 C CA . GLY A 1 103 ? -13.006 1.150 -16.402 1.00 98.06 103 GLY A CA 1
ATOM 805 C C . GLY A 1 103 ? -13.034 -0.382 -16.369 1.00 98.06 103 GLY A C 1
ATOM 806 O O . GLY A 1 103 ? -13.892 -0.955 -15.701 1.00 98.06 103 GLY A O 1
ATOM 807 N N . ASP A 1 104 ? -12.084 -1.049 -17.029 1.00 98.56 104 ASP A N 1
ATOM 808 C CA . ASP A 1 104 ? -11.898 -2.496 -16.950 1.00 98.56 104 ASP A CA 1
ATOM 809 C C . ASP A 1 104 ? -11.090 -2.857 -15.695 1.00 98.56 104 ASP A C 1
ATOM 811 O O . ASP A 1 104 ? -9.877 -3.084 -15.720 1.00 98.56 104 ASP A O 1
ATOM 815 N N . PHE A 1 105 ? -11.771 -2.861 -14.549 1.00 98.56 105 PHE A N 1
ATOM 816 C CA . PHE A 1 105 ? -11.138 -3.162 -13.265 1.00 98.56 105 PHE A CA 1
ATOM 817 C C . PHE A 1 105 ? -10.704 -4.628 -13.155 1.00 98.56 105 PHE A C 1
ATOM 819 O O . PHE A 1 105 ? -9.721 -4.910 -12.478 1.00 98.56 105 PHE A O 1
ATOM 826 N N . SER A 1 106 ? -11.396 -5.556 -13.820 1.00 98.56 106 SER A N 1
ATOM 827 C CA . SER A 1 106 ? -11.028 -6.975 -13.813 1.00 98.56 106 SER A CA 1
ATOM 828 C C . SER A 1 106 ? -9.763 -7.232 -14.630 1.00 98.56 106 SER A C 1
ATOM 830 O O . SER A 1 106 ? -8.854 -7.888 -14.123 1.00 98.56 106 SER A O 1
ATOM 832 N N . GLY A 1 107 ? -9.650 -6.661 -15.833 1.00 98.44 107 GLY A N 1
ATOM 833 C CA . GLY A 1 107 ? -8.415 -6.713 -16.619 1.00 98.44 107 GLY A CA 1
ATOM 834 C C . GLY A 1 107 ? -7.249 -6.021 -15.911 1.00 98.44 107 GLY A C 1
ATOM 835 O O . GLY A 1 107 ? -6.139 -6.550 -15.886 1.00 98.44 107 GLY A O 1
ATOM 836 N N . ALA A 1 108 ? -7.506 -4.899 -15.227 1.00 98.69 108 ALA A N 1
ATOM 837 C CA . ALA A 1 108 ? -6.482 -4.220 -14.434 1.00 98.69 108 ALA A CA 1
ATOM 838 C C . ALA A 1 108 ? -5.899 -5.114 -13.326 1.00 98.69 108 ALA A C 1
ATOM 840 O O . ALA A 1 108 ? -4.686 -5.118 -13.128 1.00 98.69 108 ALA A O 1
ATOM 841 N N . ILE A 1 109 ? -6.741 -5.889 -12.631 1.00 98.62 109 ILE A N 1
ATOM 842 C CA . ILE A 1 109 ? -6.298 -6.838 -11.596 1.00 98.62 109 ILE A CA 1
ATOM 843 C C . ILE A 1 109 ? -5.367 -7.895 -12.195 1.00 98.62 109 ILE A C 1
ATOM 845 O O . ILE A 1 109 ? -4.288 -8.111 -11.648 1.00 98.62 109 ILE A O 1
ATOM 849 N N . VAL A 1 110 ? -5.742 -8.505 -13.326 1.00 98.38 110 VAL A N 1
ATOM 850 C CA . VAL A 1 110 ? -4.925 -9.533 -13.999 1.00 98.38 110 VAL A CA 1
ATOM 851 C C . VAL A 1 110 ? -3.526 -9.000 -14.316 1.00 98.38 110 VAL A C 1
ATOM 853 O O . VAL A 1 110 ? -2.527 -9.651 -14.009 1.00 98.38 110 VAL A O 1
ATOM 856 N N . GLU A 1 111 ? -3.447 -7.790 -14.866 1.00 98.62 111 GLU A N 1
ATOM 857 C CA . GLU A 1 111 ? -2.176 -7.152 -15.205 1.00 98.62 111 GLU A CA 1
ATOM 858 C C . GLU A 1 111 ? -1.355 -6.777 -13.963 1.00 98.62 111 GLU A C 1
ATOM 860 O O . GLU A 1 111 ? -0.154 -7.039 -13.905 1.00 98.62 111 GLU A O 1
ATOM 865 N N . TYR A 1 112 ? -1.971 -6.224 -12.915 1.00 98.69 112 TYR A N 1
ATOM 866 C CA . TYR A 1 112 ? -1.242 -5.918 -11.682 1.00 98.69 112 TYR A CA 1
ATOM 867 C C . TYR A 1 112 ? -0.736 -7.176 -10.965 1.00 98.69 112 TYR A C 1
ATOM 869 O O . TYR A 1 112 ? 0.370 -7.164 -10.422 1.00 98.69 112 TYR A O 1
ATOM 877 N N . GLU A 1 113 ? -1.484 -8.279 -10.989 1.00 98.06 113 GLU A N 1
ATOM 878 C CA . GLU A 1 113 ? -0.994 -9.550 -10.459 1.00 98.06 113 GLU A CA 1
ATOM 879 C C . GLU A 1 113 ? 0.150 -10.123 -11.303 1.00 98.06 113 GLU A C 1
ATOM 881 O O . GLU A 1 113 ? 1.118 -10.649 -10.752 1.00 98.06 113 GLU A O 1
ATOM 886 N N . ALA A 1 114 ? 0.082 -10.013 -12.634 1.00 97.94 114 ALA A N 1
ATOM 887 C CA . ALA A 1 114 ? 1.190 -10.389 -13.509 1.00 97.94 114 ALA A CA 1
ATOM 888 C C . ALA A 1 114 ? 2.445 -9.551 -13.211 1.00 97.94 114 ALA A C 1
ATOM 890 O O . ALA A 1 114 ? 3.554 -10.092 -13.158 1.00 97.94 114 ALA A O 1
ATOM 891 N N . ALA A 1 115 ? 2.270 -8.258 -12.922 1.00 98.00 115 ALA A N 1
ATOM 892 C CA . ALA A 1 115 ? 3.342 -7.373 -12.486 1.00 98.00 115 ALA A CA 1
ATOM 893 C C . ALA A 1 115 ? 3.947 -7.797 -11.136 1.00 98.00 115 ALA A C 1
ATOM 895 O O . ALA A 1 115 ? 5.169 -7.766 -10.992 1.00 98.00 115 ALA A O 1
ATOM 896 N N . LEU A 1 116 ? 3.130 -8.230 -10.166 1.00 96.56 116 LEU A N 1
ATOM 897 C CA . LEU A 1 116 ? 3.610 -8.769 -8.885 1.00 96.56 116 LEU A CA 1
ATOM 898 C C . LEU A 1 116 ? 4.384 -10.077 -9.075 1.00 96.56 116 LEU A C 1
ATOM 900 O O . LEU A 1 116 ? 5.507 -10.201 -8.590 1.00 96.56 116 LEU A O 1
ATOM 904 N N . ARG A 1 117 ? 3.830 -11.032 -9.834 1.00 95.81 117 ARG A N 1
ATOM 905 C CA . ARG A 1 117 ? 4.493 -12.314 -10.138 1.00 95.81 117 ARG A CA 1
ATOM 906 C C . ARG A 1 117 ? 5.803 -12.119 -10.899 1.00 95.81 117 ARG A C 1
ATOM 908 O O . ARG A 1 117 ? 6.738 -12.891 -10.717 1.00 95.81 117 ARG A O 1
ATOM 915 N N . ALA A 1 118 ? 5.909 -11.079 -11.725 1.00 95.38 118 ALA A N 1
ATOM 916 C CA . ALA A 1 118 ? 7.178 -10.732 -12.354 1.00 95.38 118 ALA A CA 1
ATOM 917 C C . ALA A 1 118 ? 8.253 -10.369 -11.316 1.00 95.38 118 ALA A C 1
ATOM 919 O O . ALA A 1 118 ? 9.401 -10.748 -11.510 1.00 95.38 118 ALA A O 1
ATOM 920 N N . LEU A 1 119 ? 7.893 -9.693 -10.218 1.00 93.25 119 LEU A N 1
ATOM 921 C CA . LEU A 1 119 ? 8.834 -9.225 -9.194 1.00 93.25 119 LEU A CA 1
ATOM 922 C C . LEU A 1 119 ? 9.231 -10.305 -8.182 1.00 93.25 119 LEU A C 1
ATOM 924 O O . LEU A 1 119 ? 10.412 -10.430 -7.875 1.00 93.25 119 LEU A O 1
ATOM 928 N N . VAL A 1 120 ? 8.265 -11.065 -7.658 1.00 91.75 120 VAL A N 1
ATOM 929 C CA . VAL A 1 120 ? 8.513 -12.043 -6.574 1.00 91.75 120 VAL A CA 1
ATOM 930 C C . VAL A 1 120 ? 8.529 -13.501 -7.037 1.00 91.75 120 VAL A C 1
ATOM 932 O O . VAL A 1 120 ? 8.869 -14.392 -6.264 1.00 91.75 120 VAL A O 1
ATOM 935 N N . GLY A 1 121 ? 8.197 -13.758 -8.302 1.00 91.88 121 GLY A N 1
ATOM 936 C CA . GLY A 1 121 ? 8.263 -15.079 -8.922 1.00 91.88 121 GLY A CA 1
ATOM 937 C C . GLY A 1 121 ? 6.918 -15.565 -9.482 1.00 91.88 121 GLY A C 1
ATOM 938 O O . GLY A 1 121 ? 5.852 -15.229 -8.962 1.00 91.88 121 GLY A O 1
ATOM 939 N N . PRO A 1 122 ? 6.941 -16.400 -10.541 1.00 92.62 122 PRO A N 1
ATOM 940 C CA . PRO A 1 122 ? 5.736 -16.821 -11.263 1.00 92.62 122 PRO A CA 1
ATOM 941 C C . PRO A 1 122 ? 4.779 -17.679 -10.426 1.00 92.62 122 PRO A C 1
ATOM 943 O O . PRO A 1 122 ? 3.587 -17.713 -10.713 1.00 92.62 122 PRO A O 1
ATOM 946 N N . ASN A 1 123 ? 5.296 -18.344 -9.392 1.00 91.69 123 ASN A N 1
ATOM 947 C CA . ASN A 1 123 ? 4.534 -19.230 -8.511 1.00 91.69 123 ASN A CA 1
ATOM 948 C C . ASN A 1 123 ? 4.065 -18.533 -7.225 1.00 91.69 123 ASN A C 1
ATOM 950 O O . ASN A 1 123 ? 3.564 -19.205 -6.324 1.00 91.69 123 ASN A O 1
ATOM 954 N N . ALA A 1 124 ? 4.264 -17.215 -7.114 1.00 91.31 124 ALA A N 1
ATOM 955 C CA . ALA A 1 124 ? 3.821 -16.443 -5.964 1.00 91.31 124 ALA A CA 1
ATOM 956 C C . ALA A 1 124 ? 2.299 -16.538 -5.797 1.00 91.31 124 ALA A C 1
ATOM 958 O O . ALA A 1 124 ? 1.536 -16.470 -6.772 1.00 91.31 124 ALA A O 1
ATOM 959 N N . VAL A 1 125 ? 1.873 -16.710 -4.548 1.00 92.44 125 VAL A N 1
ATOM 960 C CA . VAL A 1 125 ? 0.465 -16.834 -4.174 1.00 92.44 125 VAL A CA 1
ATOM 961 C C . VAL A 1 125 ? 0.058 -15.549 -3.476 1.00 92.44 125 VAL A C 1
ATOM 963 O O . VAL A 1 125 ? 0.697 -15.129 -2.514 1.00 92.44 125 VAL A O 1
ATOM 966 N N . PHE A 1 126 ? -1.022 -14.951 -3.968 1.00 93.19 126 PHE A N 1
ATOM 967 C CA . PHE A 1 126 ? -1.609 -13.748 -3.400 1.00 93.19 126 PHE A CA 1
ATOM 968 C C . PHE A 1 126 ? -3.108 -13.950 -3.162 1.00 93.19 126 PHE A C 1
ATOM 970 O O . PHE A 1 126 ? -3.745 -14.680 -3.930 1.00 93.19 126 PHE A O 1
ATOM 977 N N . PRO A 1 127 ? -3.689 -13.254 -2.176 1.00 93.06 127 PRO A N 1
ATOM 978 C CA . PRO A 1 127 ? -3.004 -12.599 -1.055 1.00 93.06 127 PRO A CA 1
ATOM 979 C C . PRO A 1 127 ? -2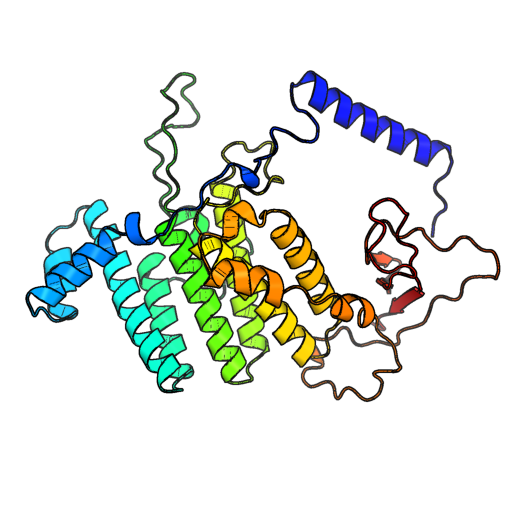.190 -13.603 -0.216 1.00 93.06 127 PRO A C 1
ATOM 981 O O . PRO A 1 127 ? -2.459 -14.810 -0.236 1.00 93.06 127 PRO A O 1
ATOM 984 N N . SER A 1 128 ? -1.155 -13.129 0.471 1.00 89.38 128 SER A N 1
ATOM 985 C CA . SER A 1 128 ? -0.262 -13.952 1.284 1.00 89.38 128 SER A CA 1
ATOM 986 C C . SER A 1 128 ? -1.034 -14.608 2.426 1.00 89.38 128 SER A C 1
ATOM 988 O O . SER A 1 128 ? -1.860 -13.992 3.096 1.00 89.38 128 SER A O 1
ATOM 990 N N . ARG A 1 129 ? -0.741 -15.885 2.697 1.00 83.88 129 ARG A N 1
ATOM 991 C CA . ARG A 1 129 ? -1.389 -16.627 3.798 1.00 83.88 129 ARG A CA 1
ATOM 992 C C . ARG A 1 129 ? -0.758 -16.338 5.156 1.00 83.88 129 ARG A C 1
ATOM 994 O O . ARG A 1 129 ? -1.341 -16.661 6.190 1.00 83.88 129 ARG A O 1
ATOM 1001 N N . LYS A 1 130 ? 0.468 -15.813 5.152 1.00 82.31 130 LYS A N 1
ATOM 1002 C CA . LYS A 1 130 ? 1.267 -15.533 6.343 1.00 82.31 130 LYS A CA 1
ATOM 1003 C C . LYS A 1 130 ? 1.485 -14.032 6.471 1.00 82.31 130 LYS A C 1
ATOM 1005 O O . LYS A 1 130 ? 1.721 -13.341 5.489 1.00 82.31 130 LYS A O 1
ATOM 1010 N N . TYR A 1 131 ? 1.505 -13.557 7.713 1.00 74.06 131 TYR A N 1
ATOM 1011 C CA . TYR A 1 131 ? 1.816 -12.161 8.023 1.00 74.06 131 TYR A CA 1
ATOM 1012 C C . TYR A 1 131 ? 3.275 -11.782 7.701 1.00 74.06 131 TYR A C 1
ATOM 1014 O O . TYR A 1 131 ? 3.574 -10.631 7.405 1.00 74.06 131 TYR A O 1
ATOM 1022 N N . PHE A 1 132 ? 4.180 -12.764 7.745 1.00 78.44 132 PHE A N 1
ATOM 1023 C CA . PHE A 1 132 ? 5.550 -12.664 7.249 1.00 78.44 132 PHE A CA 1
ATOM 1024 C C . PHE A 1 132 ? 5.727 -13.730 6.177 1.00 78.44 132 PHE A C 1
ATOM 1026 O O . PHE A 1 132 ? 5.992 -14.892 6.490 1.00 78.44 132 PHE A O 1
ATOM 1033 N N . ASP A 1 133 ? 5.465 -13.356 4.928 1.00 79.50 133 ASP A N 1
ATOM 1034 C CA . ASP A 1 133 ? 5.552 -14.290 3.815 1.00 79.50 133 ASP A CA 1
ATOM 1035 C C . ASP A 1 133 ? 6.988 -14.392 3.291 1.00 79.50 133 ASP A C 1
ATOM 1037 O O . ASP A 1 133 ? 7.662 -13.388 3.030 1.00 79.50 133 ASP A O 1
ATOM 1041 N N . ASP A 1 134 ? 7.448 -15.631 3.130 1.00 80.38 134 ASP A N 1
ATOM 1042 C CA . ASP A 1 134 ? 8.794 -15.963 2.676 1.00 80.38 134 ASP A CA 1
ATOM 1043 C C . ASP A 1 134 ? 9.069 -15.379 1.280 1.00 80.38 134 ASP A C 1
ATOM 1045 O O . ASP A 1 134 ? 10.217 -15.050 0.973 1.00 80.38 134 ASP A O 1
ATOM 1049 N N . GLN A 1 135 ? 8.028 -15.164 0.460 1.00 85.88 135 GLN A N 1
ATOM 1050 C CA . GLN A 1 135 ? 8.159 -14.542 -0.862 1.00 85.88 135 GLN A CA 1
ATOM 1051 C C . GLN A 1 135 ? 8.670 -13.097 -0.796 1.00 85.88 135 GLN A C 1
ATOM 1053 O O . GLN A 1 135 ? 9.411 -12.662 -1.677 1.00 85.88 135 GLN A O 1
ATOM 1058 N N . TYR A 1 136 ? 8.343 -12.362 0.269 1.00 85.38 136 TYR A N 1
ATOM 1059 C CA . TYR A 1 136 ? 8.843 -11.003 0.481 1.00 85.38 136 TYR A CA 1
ATOM 1060 C C . TYR A 1 136 ? 10.136 -10.986 1.292 1.00 85.38 136 TYR A C 1
ATOM 1062 O O . TYR A 1 136 ? 11.011 -10.166 1.019 1.00 85.38 136 TYR A O 1
ATOM 1070 N N . MET A 1 137 ? 10.276 -11.911 2.247 1.00 77.44 137 MET A N 1
ATOM 1071 C CA . MET A 1 137 ? 11.467 -12.007 3.097 1.00 77.44 137 MET A CA 1
ATOM 1072 C C . MET A 1 137 ? 12.710 -12.475 2.326 1.00 77.44 137 MET A C 1
ATOM 1074 O O . MET A 1 137 ? 13.814 -12.009 2.596 1.00 77.44 137 MET A O 1
ATOM 1078 N N . THR A 1 138 ? 12.541 -13.402 1.375 1.00 71.12 138 THR A N 1
ATOM 1079 C CA . THR A 1 138 ? 13.645 -14.003 0.600 1.00 71.12 138 THR A CA 1
ATOM 1080 C C . THR A 1 138 ? 13.698 -13.542 -0.856 1.00 71.12 138 THR A C 1
ATOM 1082 O O . THR A 1 138 ? 14.775 -13.521 -1.453 1.00 71.12 138 THR A O 1
ATOM 1085 N N . GLY A 1 139 ? 12.548 -13.180 -1.441 1.00 59.50 139 GLY A N 1
ATOM 1086 C CA . GLY A 1 139 ? 12.442 -12.803 -2.853 1.00 59.50 139 GLY A CA 1
ATOM 1087 C C . GLY A 1 139 ? 12.970 -11.398 -3.128 1.00 59.50 139 GLY A C 1
ATOM 1088 O O . GLY A 1 139 ? 13.552 -11.142 -4.182 1.00 59.50 139 GLY A O 1
ATOM 1089 N N . ILE A 1 140 ? 12.859 -10.502 -2.145 1.00 64.06 140 ILE A N 1
ATOM 1090 C CA . ILE A 1 140 ? 13.611 -9.254 -2.147 1.00 64.06 140 ILE A CA 1
ATOM 1091 C C . ILE A 1 140 ? 15.032 -9.632 -1.734 1.00 64.06 140 ILE A C 1
ATOM 1093 O O . ILE A 1 140 ? 15.323 -9.782 -0.551 1.00 64.06 140 ILE A O 1
ATOM 1097 N N . ARG A 1 141 ? 15.926 -9.844 -2.709 1.00 59.12 141 ARG A N 1
ATOM 1098 C CA . ARG A 1 141 ? 17.362 -9.964 -2.427 1.00 59.12 141 ARG A CA 1
ATOM 1099 C C . ARG A 1 141 ? 17.853 -8.611 -1.922 1.00 59.12 141 ARG A C 1
ATOM 1101 O O . ARG A 1 141 ? 18.373 -7.800 -2.685 1.00 59.12 141 ARG A O 1
ATOM 1108 N N . TRP A 1 142 ? 17.684 -8.364 -0.630 1.00 56.50 142 TRP A N 1
ATOM 1109 C CA . TRP A 1 142 ? 18.461 -7.371 0.091 1.00 56.50 142 TRP A CA 1
ATOM 1110 C C . TRP A 1 142 ? 19.908 -7.761 -0.161 1.00 56.50 142 TRP A C 1
ATOM 1112 O O . TRP A 1 142 ? 20.304 -8.865 0.206 1.00 56.50 142 TRP A O 1
ATOM 1122 N N . ARG A 1 143 ? 20.658 -6.942 -0.908 1.00 47.88 143 ARG A N 1
ATOM 1123 C CA . ARG A 1 143 ? 22.066 -7.219 -1.205 1.00 47.88 143 ARG A CA 1
ATOM 1124 C C . ARG A 1 143 ? 22.798 -7.257 0.137 1.00 47.88 143 ARG A C 1
ATOM 1126 O O . ARG A 1 143 ? 23.258 -6.235 0.631 1.00 47.88 143 ARG A O 1
ATOM 1133 N N . THR A 1 144 ? 22.881 -8.432 0.746 1.00 43.59 144 THR A N 1
ATOM 1134 C CA . THR A 1 144 ? 23.931 -8.761 1.691 1.00 43.59 144 THR A CA 1
ATOM 1135 C C . THR A 1 144 ? 25.155 -8.949 0.818 1.00 43.59 144 THR A C 1
ATOM 1137 O O . THR A 1 144 ? 25.405 -10.037 0.295 1.00 43.59 144 THR A O 1
ATOM 1140 N N . GLY A 1 145 ? 25.880 -7.857 0.582 1.00 39.50 145 GLY A N 1
ATOM 1141 C CA . GLY A 1 145 ? 27.315 -8.011 0.414 1.00 39.50 145 GLY A CA 1
ATOM 1142 C C . GLY A 1 145 ? 27.798 -8.828 1.619 1.00 39.50 145 GLY A C 1
ATOM 1143 O O . GLY A 1 145 ? 27.334 -8.607 2.741 1.00 39.50 145 GLY A O 1
ATOM 1144 N N . GLY A 1 146 ? 28.465 -9.946 1.343 1.00 38.66 14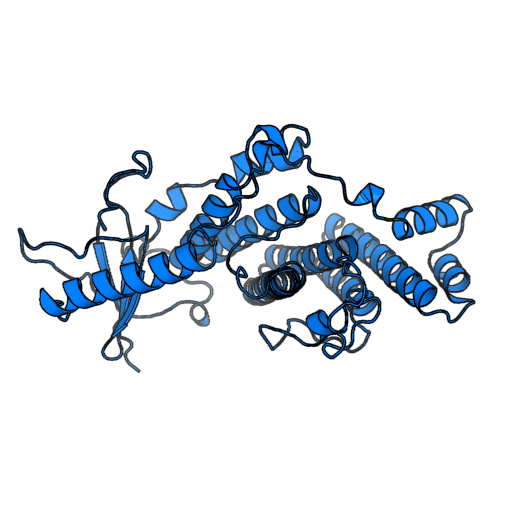6 GLY A N 1
ATOM 1145 C CA . GLY A 1 146 ? 28.510 -11.083 2.253 1.00 38.66 146 GLY A CA 1
ATOM 1146 C C . GLY A 1 146 ? 29.010 -10.713 3.647 1.00 38.66 146 GLY A C 1
ATOM 1147 O O . GLY A 1 146 ? 30.174 -10.380 3.826 1.00 38.66 146 GLY A O 1
ATOM 1148 N N . SER A 1 147 ? 28.165 -10.895 4.655 1.00 37.84 147 SER A N 1
ATOM 1149 C CA . SER A 1 147 ? 28.638 -11.227 5.990 1.00 37.84 147 SER A CA 1
ATOM 1150 C C . SER A 1 147 ? 27.883 -12.463 6.456 1.00 37.84 147 SER A C 1
ATOM 1152 O O . SER A 1 147 ? 26.686 -12.456 6.740 1.00 37.84 147 SER A O 1
ATOM 1154 N N . SER A 1 148 ? 28.600 -13.585 6.488 1.00 40.91 148 SER A N 1
ATOM 1155 C CA . SER A 1 148 ? 28.275 -14.604 7.468 1.00 40.91 148 SER A CA 1
ATOM 1156 C C . SER A 1 148 ? 28.306 -13.915 8.833 1.00 40.91 148 SER A C 1
ATOM 1158 O O . SER A 1 148 ? 29.213 -13.131 9.123 1.00 40.91 148 SER A O 1
ATOM 1160 N N . PHE A 1 149 ? 27.320 -14.207 9.676 1.00 45.03 149 PHE A N 1
ATOM 1161 C CA . PHE A 1 149 ? 27.227 -13.715 11.056 1.00 45.03 149 PHE A CA 1
ATOM 1162 C C . PHE A 1 149 ? 28.466 -14.045 11.924 1.00 45.03 149 PHE A C 1
ATOM 1164 O O . PHE A 1 149 ? 28.545 -13.607 13.068 1.00 45.03 149 PHE A O 1
ATOM 1171 N N . ASP A 1 150 ? 29.449 -14.769 11.381 1.00 43.47 150 ASP A N 1
ATOM 1172 C CA . ASP A 1 150 ? 30.576 -15.357 12.099 1.00 43.47 150 ASP A CA 1
ATOM 1173 C C . ASP A 1 150 ? 31.887 -14.559 12.012 1.00 43.47 150 ASP A C 1
ATOM 1175 O O . ASP A 1 150 ? 32.893 -15.010 12.558 1.00 43.47 150 ASP A O 1
ATOM 1179 N N . THR A 1 151 ? 31.920 -13.382 11.369 1.00 42.47 151 THR A N 1
ATOM 1180 C CA . THR A 1 151 ? 33.169 -12.591 11.290 1.00 42.47 151 THR A CA 1
ATOM 1181 C C . THR A 1 151 ? 33.036 -11.212 11.944 1.00 42.47 151 THR A C 1
ATOM 1183 O O . THR A 1 151 ? 32.694 -10.233 11.276 1.00 42.47 151 THR A O 1
ATOM 1186 N N . PRO A 1 152 ? 33.343 -11.089 13.249 1.00 41.03 152 PRO A N 1
ATOM 1187 C CA . PRO A 1 152 ? 33.520 -9.796 13.896 1.00 41.03 152 PRO A CA 1
ATOM 1188 C C . PRO A 1 152 ? 34.661 -9.034 13.207 1.00 41.03 152 PRO A C 1
ATOM 1190 O O . PRO A 1 152 ? 35.807 -9.477 13.229 1.00 41.03 152 PRO A O 1
ATOM 1193 N N . GLY A 1 153 ? 34.353 -7.895 12.583 1.00 48.47 153 GLY A N 1
ATOM 1194 C CA . GLY A 1 153 ? 35.354 -7.003 11.984 1.00 48.47 153 GLY A CA 1
ATOM 1195 C C . GLY A 1 153 ? 35.407 -6.963 10.454 1.00 48.47 153 GLY A C 1
ATOM 1196 O O . GLY A 1 153 ? 36.218 -6.209 9.917 1.00 48.47 153 GLY A O 1
ATOM 1197 N N . ALA A 1 154 ? 34.547 -7.696 9.736 1.00 46.25 154 ALA A N 1
ATOM 1198 C CA . ALA A 1 154 ? 34.324 -7.414 8.318 1.00 46.25 154 ALA A CA 1
ATOM 1199 C C . ALA A 1 154 ? 33.643 -6.042 8.183 1.00 46.25 154 ALA A C 1
ATOM 1201 O O . ALA A 1 154 ? 32.727 -5.728 8.946 1.00 46.25 154 ALA A O 1
ATOM 1202 N N . ALA A 1 155 ? 34.131 -5.211 7.257 1.00 42.88 155 ALA A N 1
ATOM 1203 C CA . ALA A 1 155 ? 33.574 -3.894 6.982 1.00 42.88 155 ALA A CA 1
ATOM 1204 C C . ALA A 1 155 ? 32.046 -3.984 6.884 1.00 42.88 155 ALA A C 1
ATOM 1206 O O . ALA A 1 155 ? 31.509 -4.884 6.244 1.00 42.88 155 ALA A O 1
ATOM 1207 N N . GLN A 1 156 ? 31.373 -3.073 7.577 1.00 45.97 156 GLN A N 1
ATOM 1208 C CA . GLN A 1 156 ? 29.926 -2.990 7.692 1.00 45.97 156 GLN A CA 1
ATOM 1209 C C . GLN A 1 156 ? 29.332 -2.647 6.317 1.00 45.97 156 GLN A C 1
ATOM 1211 O O . GLN A 1 156 ? 29.043 -1.492 6.021 1.00 45.97 156 GLN A O 1
ATOM 1216 N N . GLU A 1 157 ? 29.238 -3.642 5.434 1.00 46.91 157 GLU A N 1
ATOM 1217 C CA . GLU A 1 157 ? 28.647 -3.486 4.113 1.00 46.91 157 GLU A CA 1
ATOM 1218 C C . GLU A 1 157 ? 27.163 -3.180 4.299 1.00 46.91 157 GLU A C 1
ATOM 1220 O O . GLU A 1 157 ? 26.383 -3.954 4.861 1.00 46.91 157 GLU A O 1
ATOM 1225 N N . THR A 1 158 ? 26.782 -1.975 3.889 1.00 49.31 158 THR A N 1
ATOM 1226 C CA . THR A 1 158 ? 25.425 -1.473 4.015 1.00 49.31 158 THR A CA 1
ATOM 1227 C C . THR A 1 158 ? 24.523 -2.326 3.136 1.00 49.31 158 THR A C 1
ATOM 1229 O O . THR A 1 158 ? 24.573 -2.230 1.908 1.00 49.31 158 THR A O 1
ATOM 1232 N N . VAL A 1 159 ? 23.682 -3.156 3.755 1.00 51.00 159 VAL A N 1
ATOM 1233 C CA . VAL A 1 159 ? 22.547 -3.776 3.071 1.00 51.00 159 VAL A CA 1
ATOM 1234 C C . VAL A 1 159 ? 21.706 -2.638 2.504 1.00 51.00 159 VAL A C 1
ATOM 1236 O O . VAL A 1 159 ? 21.010 -1.930 3.233 1.00 51.00 159 VAL A O 1
ATOM 1239 N N . THR A 1 160 ? 21.831 -2.398 1.201 1.00 57.72 160 THR A N 1
ATOM 1240 C CA . THR A 1 160 ? 21.055 -1.360 0.531 1.00 57.72 160 THR A CA 1
ATOM 1241 C C . THR A 1 160 ? 19.706 -1.955 0.191 1.00 57.72 160 THR A C 1
ATOM 1243 O O . THR A 1 160 ? 19.573 -2.862 -0.630 1.00 57.72 160 THR A O 1
ATOM 1246 N N . ALA A 1 161 ? 18.700 -1.460 0.897 1.00 65.69 161 ALA A N 1
ATOM 12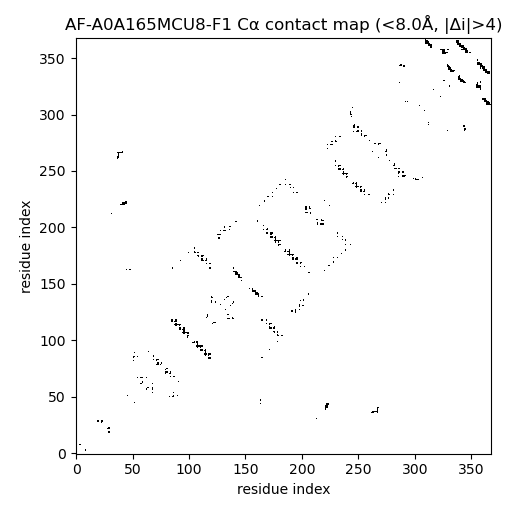47 C CA . ALA A 1 161 ? 17.315 -1.712 0.589 1.00 65.69 161 ALA A CA 1
ATOM 1248 C C . ALA A 1 161 ? 17.016 -1.420 -0.877 1.00 65.69 161 ALA A C 1
ATOM 1250 O O . ALA A 1 161 ? 17.289 -0.320 -1.360 1.00 65.69 161 ALA A O 1
ATOM 1251 N N . ASP A 1 162 ? 16.392 -2.372 -1.564 1.00 83.69 162 ASP A N 1
ATOM 1252 C CA . ASP A 1 162 ? 15.846 -2.142 -2.896 1.00 83.69 162 ASP A CA 1
ATOM 1253 C C . ASP A 1 162 ? 14.525 -1.365 -2.788 1.00 83.69 162 ASP A C 1
ATOM 1255 O O . ASP A 1 162 ? 13.425 -1.884 -2.984 1.00 83.69 162 ASP A O 1
ATOM 1259 N N . VAL A 1 163 ? 14.643 -0.097 -2.386 1.00 86.25 163 VAL A N 1
ATOM 1260 C CA . VAL A 1 163 ? 13.511 0.800 -2.132 1.00 86.25 163 VAL A CA 1
ATOM 1261 C C . VAL A 1 163 ? 12.559 0.880 -3.334 1.00 86.25 163 VAL A C 1
ATOM 1263 O O . VAL A 1 163 ? 11.347 0.820 -3.108 1.00 86.25 163 VAL A O 1
ATOM 1266 N N . PRO A 1 164 ? 13.030 0.955 -4.600 1.00 90.38 164 PRO A N 1
ATOM 1267 C CA . PRO A 1 164 ? 12.123 0.988 -5.740 1.00 90.38 164 PRO A CA 1
ATOM 1268 C C . PRO A 1 164 ? 11.256 -0.264 -5.886 1.00 90.38 164 PRO A C 1
ATOM 1270 O O . PRO A 1 164 ? 10.054 -0.142 -6.126 1.00 90.38 164 PRO A O 1
ATOM 1273 N N . LEU A 1 165 ? 11.843 -1.451 -5.697 1.00 89.62 165 LEU A N 1
ATOM 1274 C CA . LEU A 1 165 ? 11.113 -2.719 -5.732 1.00 89.62 165 LEU A CA 1
ATOM 1275 C C . LEU A 1 165 ? 10.021 -2.748 -4.663 1.00 89.62 165 LEU A C 1
ATOM 1277 O O . LEU A 1 165 ? 8.869 -3.060 -4.960 1.00 89.62 165 LEU A O 1
ATOM 1281 N N . PHE A 1 166 ? 10.366 -2.369 -3.433 1.00 90.25 166 PHE A N 1
ATOM 1282 C CA . PHE A 1 166 ? 9.404 -2.306 -2.338 1.00 90.25 166 PHE A CA 1
ATOM 1283 C C . PHE A 1 166 ? 8.227 -1.374 -2.656 1.00 90.25 166 PHE A C 1
ATOM 1285 O O . PHE A 1 166 ? 7.071 -1.755 -2.471 1.00 90.25 166 PHE A O 1
ATOM 1292 N N . ILE A 1 167 ? 8.515 -0.177 -3.173 1.00 93.31 167 ILE A N 1
ATOM 1293 C CA . ILE A 1 167 ? 7.487 0.800 -3.543 1.00 93.31 167 ILE A CA 1
ATOM 1294 C C . ILE A 1 167 ? 6.573 0.256 -4.647 1.00 93.31 167 ILE A C 1
ATOM 1296 O O . ILE A 1 167 ? 5.361 0.472 -4.594 1.00 93.31 167 ILE A O 1
ATOM 1300 N N . ASP A 1 168 ? 7.112 -0.474 -5.625 1.00 95.06 168 ASP A N 1
ATOM 1301 C CA . ASP A 1 168 ? 6.290 -1.111 -6.655 1.00 95.06 168 ASP A CA 1
ATOM 1302 C C . ASP A 1 168 ? 5.378 -2.200 -6.081 1.00 95.06 168 ASP A C 1
ATOM 1304 O O . ASP A 1 168 ? 4.199 -2.228 -6.430 1.00 95.06 168 ASP A O 1
ATOM 1308 N N . LEU A 1 169 ? 5.869 -3.042 -5.165 1.00 95.25 169 LEU A N 1
ATOM 1309 C CA . LEU A 1 169 ? 5.058 -4.088 -4.530 1.00 95.25 169 LEU A CA 1
ATOM 1310 C C . LEU A 1 169 ? 3.850 -3.497 -3.784 1.00 95.25 169 LEU A C 1
ATOM 1312 O O . LEU A 1 169 ? 2.713 -3.908 -4.030 1.00 95.25 169 LEU A O 1
ATOM 1316 N N . ILE A 1 170 ? 4.067 -2.485 -2.933 1.00 95.75 170 ILE A N 1
ATOM 1317 C CA . ILE A 1 170 ? 2.967 -1.830 -2.201 1.00 95.75 170 ILE A CA 1
ATOM 1318 C C . ILE A 1 170 ? 2.019 -1.070 -3.141 1.00 95.75 170 ILE A C 1
ATOM 1320 O O . ILE A 1 170 ? 0.810 -1.037 -2.904 1.00 95.75 170 ILE A O 1
ATOM 1324 N N . ALA A 1 171 ? 2.539 -0.474 -4.222 1.00 97.31 171 ALA A N 1
ATOM 1325 C CA . ALA A 1 171 ? 1.719 0.224 -5.206 1.00 97.31 171 ALA A CA 1
ATOM 1326 C C . ALA A 1 171 ? 0.806 -0.750 -5.955 1.00 97.31 171 ALA A C 1
ATOM 1328 O O . ALA A 1 171 ? -0.379 -0.468 -6.120 1.00 97.31 171 ALA A O 1
ATOM 1329 N N . LEU A 1 172 ? 1.342 -1.891 -6.395 1.00 98.38 172 LEU A N 1
ATOM 1330 C CA . LEU A 1 172 ? 0.598 -2.912 -7.129 1.00 98.38 172 LEU A CA 1
ATOM 1331 C C . LEU A 1 172 ? -0.496 -3.538 -6.258 1.00 98.38 172 LEU A C 1
ATOM 1333 O O . LEU A 1 172 ? -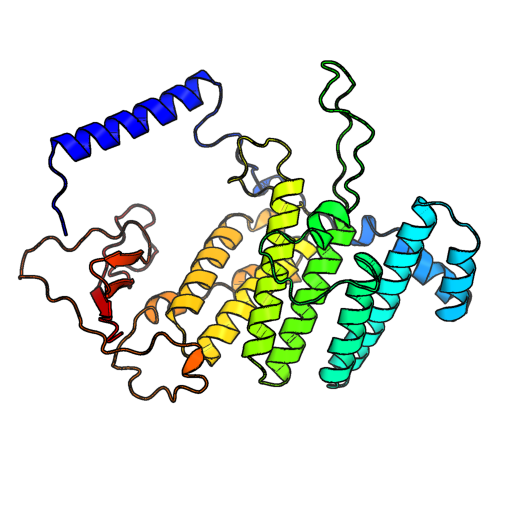1.657 -3.527 -6.666 1.00 98.38 172 LEU A O 1
ATOM 1337 N N . ALA A 1 173 ? -0.169 -3.977 -5.037 1.00 98.00 173 ALA A N 1
ATOM 1338 C CA . ALA A 1 173 ? -1.160 -4.507 -4.094 1.00 98.00 173 ALA A CA 1
ATOM 1339 C C . ALA A 1 173 ? -2.256 -3.469 -3.782 1.00 98.00 173 ALA A C 1
ATOM 1341 O O . ALA A 1 173 ? -3.453 -3.757 -3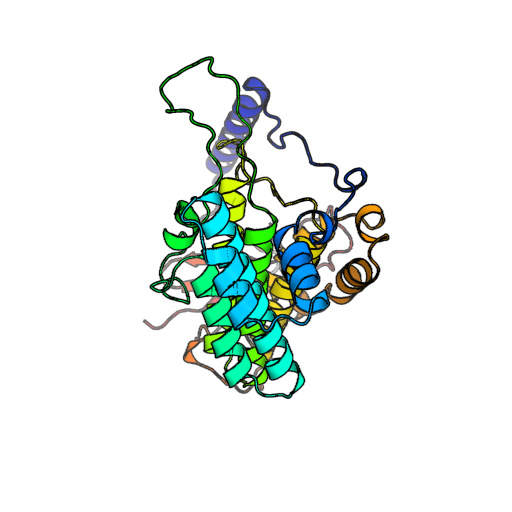.853 1.00 98.00 173 ALA A O 1
ATOM 1342 N N . GLY A 1 174 ? -1.860 -2.214 -3.543 1.00 97.81 174 GLY A N 1
ATOM 1343 C CA . GLY A 1 174 ? -2.796 -1.116 -3.329 1.00 97.81 174 GLY A CA 1
ATOM 1344 C C . GLY A 1 174 ? -3.688 -0.821 -4.544 1.00 97.81 174 GLY A C 1
ATOM 1345 O O . GLY A 1 174 ? -4.866 -0.495 -4.376 1.00 97.81 174 GLY A O 1
ATOM 1346 N N . ASN A 1 175 ? -3.162 -0.930 -5.764 1.00 98.50 175 ASN A N 1
ATOM 1347 C CA . ASN A 1 175 ? -3.934 -0.741 -6.992 1.00 98.50 175 ASN A CA 1
ATOM 1348 C C . ASN A 1 175 ? -4.946 -1.874 -7.206 1.00 98.50 175 ASN A C 1
ATOM 1350 O O . ASN A 1 175 ? -6.077 -1.601 -7.611 1.00 98.50 175 ASN A O 1
ATOM 1354 N N . ILE A 1 176 ? -4.588 -3.119 -6.878 1.00 98.56 176 ILE A N 1
ATOM 1355 C CA . ILE A 1 176 ? -5.514 -4.259 -6.919 1.00 98.56 176 ILE A CA 1
ATOM 1356 C C . ILE A 1 176 ? -6.652 -4.056 -5.914 1.00 98.56 176 ILE A C 1
ATOM 1358 O O . ILE A 1 176 ? -7.821 -4.128 -6.297 1.00 98.56 176 ILE A O 1
ATOM 1362 N N . ALA A 1 177 ? -6.338 -3.675 -4.668 1.00 98.12 177 ALA A N 1
ATOM 1363 C CA . ALA A 1 177 ? -7.354 -3.333 -3.670 1.00 98.12 177 ALA A CA 1
ATOM 1364 C C . ALA A 1 177 ? -8.317 -2.247 -4.186 1.00 98.12 177 ALA A C 1
ATOM 1366 O O . ALA A 1 177 ? -9.532 -2.343 -4.026 1.00 98.12 177 ALA A O 1
ATOM 1367 N N . GLN A 1 178 ? -7.792 -1.218 -4.861 1.00 97.94 178 GLN A N 1
ATOM 1368 C CA . GLN A 1 178 ? -8.618 -0.168 -5.457 1.00 97.94 178 GLN A CA 1
ATOM 1369 C C . GLN A 1 178 ? -9.546 -0.685 -6.560 1.00 97.94 178 GLN A C 1
ATOM 1371 O O . GLN A 1 178 ? -10.678 -0.214 -6.652 1.00 97.94 178 GLN A O 1
ATOM 1376 N N . CYS A 1 179 ? -9.095 -1.628 -7.387 1.00 98.56 179 CYS A N 1
ATOM 1377 C CA . CYS A 1 179 ? -9.942 -2.251 -8.403 1.00 98.56 179 CYS A CA 1
ATOM 1378 C C . CYS A 1 179 ? -11.110 -3.001 -7.753 1.00 98.56 179 CYS A C 1
ATOM 1380 O O . CYS A 1 179 ? -12.255 -2.803 -8.154 1.00 98.56 179 CYS A O 1
ATOM 1382 N N . TYR A 1 180 ? -10.852 -3.772 -6.693 1.00 98.12 180 TYR A N 1
ATOM 1383 C CA . TYR A 1 180 ? -11.904 -4.474 -5.953 1.00 98.12 180 TYR A CA 1
ATOM 1384 C C . TYR A 1 180 ? -12.910 -3.525 -5.289 1.00 98.12 180 TYR A C 1
ATOM 1386 O O . TYR A 1 180 ? -14.115 -3.756 -5.392 1.00 98.12 180 TYR A O 1
ATOM 1394 N N . VAL A 1 181 ? -12.458 -2.395 -4.727 1.00 96.56 181 VAL A N 1
ATOM 1395 C CA . VAL A 1 181 ? -13.368 -1.336 -4.242 1.00 96.56 181 VAL A CA 1
ATOM 1396 C C . VAL A 1 181 ? -14.280 -0.833 -5.362 1.00 96.56 181 VAL A C 1
ATOM 1398 O O . VAL A 1 181 ? -15.477 -0.659 -5.153 1.00 96.56 181 VAL A O 1
ATOM 1401 N N . ARG A 1 182 ? -13.740 -0.617 -6.568 1.00 97.50 182 ARG A N 1
ATOM 1402 C CA . ARG A 1 182 ? -14.519 -0.134 -7.722 1.00 97.50 182 ARG A CA 1
ATOM 1403 C C . ARG A 1 182 ? -15.514 -1.164 -8.250 1.00 97.50 182 ARG A C 1
ATOM 1405 O O . ARG A 1 182 ? -16.518 -0.774 -8.835 1.00 97.50 182 ARG A O 1
ATOM 1412 N N . LEU A 1 183 ? -15.258 -2.445 -8.002 1.00 97.06 183 LEU A N 1
ATOM 1413 C CA . LEU A 1 183 ? -16.164 -3.555 -8.294 1.00 97.06 183 LEU A CA 1
ATOM 1414 C C . LEU A 1 183 ? -17.188 -3.818 -7.173 1.00 97.06 183 LEU A C 1
ATOM 1416 O O . LEU A 1 183 ? -18.000 -4.727 -7.313 1.00 97.06 183 LEU A O 1
ATOM 1420 N N . GLY A 1 184 ? -17.146 -3.077 -6.056 1.00 93.81 184 GLY A N 1
ATOM 1421 C CA . GLY A 1 184 ? -17.992 -3.336 -4.881 1.00 93.81 184 GLY A CA 1
ATOM 1422 C C . GLY A 1 184 ? -17.643 -4.632 -4.136 1.00 93.81 184 GLY A C 1
ATOM 1423 O O . GLY A 1 184 ? -18.430 -5.123 -3.332 1.00 93.81 184 GLY A O 1
ATOM 1424 N N . LYS A 1 185 ? -16.466 -5.202 -4.407 1.00 94.88 185 LYS A N 1
ATOM 1425 C CA . LYS A 1 185 ? -15.964 -6.460 -3.846 1.00 94.88 185 LYS A CA 1
ATOM 1426 C C . LYS A 1 185 ? -15.110 -6.184 -2.611 1.00 94.88 185 LYS A C 1
ATOM 1428 O O . LYS A 1 185 ? -13.882 -6.200 -2.656 1.00 94.88 185 LYS A O 1
ATOM 1433 N N . TYR A 1 186 ? -15.767 -5.809 -1.516 1.00 92.44 186 TYR A N 1
ATOM 1434 C CA . TYR A 1 186 ? -15.075 -5.302 -0.328 1.00 92.44 186 TYR A CA 1
ATOM 1435 C C . TYR A 1 186 ? -14.263 -6.359 0.427 1.00 92.44 186 TYR A C 1
ATOM 1437 O O . TYR A 1 186 ? -13.259 -5.997 1.031 1.00 92.44 186 TYR A O 1
ATOM 1445 N N . LEU A 1 187 ? -14.657 -7.636 0.380 1.00 91.00 187 LEU A N 1
ATOM 1446 C CA . LEU A 1 187 ? -13.899 -8.731 0.997 1.00 91.00 187 LEU A CA 1
ATOM 1447 C C . LEU A 1 187 ? -12.520 -8.861 0.354 1.00 91.00 187 LEU A C 1
ATOM 1449 O O . LEU A 1 187 ? -11.501 -8.719 1.021 1.00 91.00 187 LEU A O 1
ATOM 1453 N N . GLU A 1 188 ? -12.497 -9.000 -0.967 1.00 95.00 188 GLU A N 1
ATOM 1454 C CA . GLU A 1 188 ? -11.260 -9.090 -1.732 1.00 95.00 188 GLU A CA 1
ATOM 1455 C C . GLU A 1 188 ? -10.438 -7.798 -1.606 1.00 95.00 188 GLU A C 1
ATOM 1457 O O . GLU A 1 188 ? -9.212 -7.836 -1.513 1.00 95.00 188 GLU A O 1
ATOM 1462 N N . ALA A 1 189 ? -11.094 -6.632 -1.541 1.00 96.44 189 ALA A N 1
ATOM 1463 C CA . ALA A 1 189 ? -10.403 -5.376 -1.268 1.00 96.44 189 ALA A CA 1
ATOM 1464 C C . ALA A 1 189 ? -9.703 -5.383 0.102 1.00 96.44 189 ALA A C 1
ATOM 1466 O O . ALA A 1 189 ? -8.579 -4.888 0.190 1.00 96.44 189 ALA A O 1
ATOM 1467 N N . ILE A 1 190 ? -10.334 -5.940 1.146 1.00 94.31 190 ILE A N 1
ATOM 1468 C CA . ILE A 1 190 ? -9.730 -6.081 2.478 1.00 94.31 190 ILE A CA 1
ATOM 1469 C C . ILE A 1 190 ? -8.500 -6.981 2.404 1.00 94.31 190 ILE A C 1
ATOM 1471 O O . ILE A 1 190 ? -7.439 -6.551 2.861 1.00 94.31 190 ILE A O 1
ATOM 1475 N N . ASP A 1 191 ? -8.599 -8.153 1.776 1.00 95.00 191 ASP A N 1
ATOM 1476 C CA . ASP A 1 191 ? -7.464 -9.078 1.675 1.00 95.00 191 ASP A CA 1
ATOM 1477 C C . ASP A 1 191 ? -6.254 -8.404 1.000 1.00 95.00 191 ASP A C 1
ATOM 1479 O O . ASP A 1 191 ? -5.122 -8.496 1.472 1.00 95.00 191 ASP A O 1
ATOM 1483 N N . TRP A 1 192 ? -6.484 -7.618 -0.056 1.00 97.56 192 TRP A N 1
ATOM 1484 C CA . TRP A 1 192 ? -5.418 -6.875 -0.739 1.00 97.56 192 TRP A CA 1
ATOM 1485 C C . TRP A 1 192 ? -4.915 -5.641 0.026 1.00 97.56 192 TRP A C 1
ATOM 1487 O O . TRP A 1 192 ? -3.750 -5.247 -0.118 1.00 97.56 192 TRP A O 1
ATOM 1497 N N . THR A 1 193 ? -5.744 -5.014 0.868 1.00 96.56 193 THR A N 1
ATOM 1498 C CA . THR A 1 193 ? -5.231 -4.016 1.820 1.00 96.56 193 THR A CA 1
ATOM 1499 C C . THR A 1 193 ? -4.329 -4.668 2.864 1.00 96.56 193 THR A C 1
ATOM 1501 O O . THR A 1 193 ? -3.238 -4.154 3.102 1.00 96.56 193 THR A O 1
ATOM 1504 N N . GLN A 1 194 ? -4.706 -5.826 3.407 1.00 94.69 194 GLN A N 1
ATOM 1505 C CA . GLN A 1 194 ? -3.860 -6.580 4.332 1.00 94.69 194 GLN A CA 1
ATOM 1506 C C . GLN A 1 194 ? -2.550 -7.003 3.665 1.00 94.69 194 GLN A C 1
ATOM 1508 O O . GLN A 1 194 ? -1.492 -6.851 4.268 1.00 94.69 194 GLN A O 1
ATOM 1513 N N . GLU A 1 195 ? -2.589 -7.406 2.393 1.00 96.06 195 GLU A N 1
ATOM 1514 C CA . GLU A 1 195 ? -1.378 -7.704 1.624 1.00 96.06 195 GLU A CA 1
ATOM 1515 C C . GLU A 1 195 ? -0.429 -6.505 1.545 1.00 96.06 195 GLU A C 1
ATOM 1517 O O . GLU A 1 195 ? 0.780 -6.628 1.740 1.00 96.06 195 GLU A O 1
ATOM 1522 N N . THR A 1 196 ? -0.980 -5.308 1.332 1.00 96.06 196 THR A N 1
ATOM 1523 C CA . THR A 1 196 ? -0.185 -4.074 1.339 1.00 96.06 196 THR A CA 1
ATOM 1524 C C . THR A 1 196 ? 0.496 -3.870 2.701 1.00 96.06 196 THR A C 1
ATOM 1526 O O . THR A 1 196 ? 1.664 -3.483 2.752 1.00 96.06 196 THR A O 1
ATOM 1529 N N . GLU A 1 197 ? -0.197 -4.150 3.810 1.00 93.31 197 GLU A N 1
ATOM 1530 C CA . GLU A 1 197 ? 0.379 -4.070 5.159 1.00 93.31 197 GLU A CA 1
ATOM 1531 C C . GLU A 1 197 ? 1.447 -5.134 5.410 1.00 93.31 197 GLU A C 1
ATOM 1533 O O . GLU A 1 197 ? 2.483 -4.811 5.992 1.00 93.31 197 GLU A O 1
ATOM 1538 N N . VAL A 1 198 ? 1.244 -6.369 4.948 1.00 91.44 198 VAL A N 1
ATOM 1539 C CA . VAL A 1 198 ? 2.246 -7.445 5.012 1.00 91.44 198 VAL A CA 1
ATOM 1540 C C . VAL A 1 198 ? 3.539 -6.996 4.335 1.00 91.44 198 VAL A C 1
ATOM 1542 O O . VAL A 1 198 ? 4.596 -7.005 4.968 1.00 91.44 198 VAL A O 1
ATOM 1545 N N . ILE A 1 199 ? 3.454 -6.487 3.101 1.00 92.44 199 ILE A N 1
ATOM 1546 C CA . ILE A 1 199 ? 4.616 -5.984 2.354 1.00 92.44 199 ILE A CA 1
ATOM 1547 C C . ILE A 1 199 ? 5.293 -4.830 3.118 1.00 92.44 199 ILE A C 1
ATOM 1549 O O . ILE A 1 199 ? 6.516 -4.824 3.279 1.00 92.44 199 ILE A O 1
ATOM 1553 N N . MET A 1 200 ? 4.522 -3.866 3.643 1.00 90.19 200 MET A N 1
ATOM 1554 C CA . MET A 1 200 ? 5.060 -2.749 4.439 1.00 90.19 200 MET A CA 1
ATOM 1555 C C . MET A 1 200 ? 5.757 -3.210 5.724 1.00 90.19 200 MET A C 1
ATOM 1557 O O . MET A 1 200 ? 6.788 -2.649 6.093 1.00 90.19 200 MET A O 1
ATOM 1561 N N . ASN A 1 201 ? 5.219 -4.218 6.409 1.00 85.94 201 ASN A N 1
ATOM 1562 C CA . ASN A 1 201 ? 5.804 -4.757 7.634 1.00 85.94 201 ASN A CA 1
ATOM 1563 C C . ASN A 1 201 ? 7.090 -5.538 7.364 1.00 85.94 201 ASN A C 1
ATOM 1565 O O . ASN A 1 201 ? 8.047 -5.389 8.123 1.00 85.94 201 ASN A O 1
ATOM 1569 N N . VAL A 1 202 ? 7.132 -6.320 6.285 1.00 83.75 202 VAL A N 1
ATOM 1570 C CA . VAL A 1 202 ? 8.352 -7.006 5.842 1.00 83.75 202 VAL A CA 1
ATOM 1571 C C . VAL A 1 202 ? 9.441 -5.983 5.524 1.00 83.75 202 VAL A C 1
ATOM 1573 O O . VAL A 1 202 ? 10.541 -6.062 6.066 1.00 83.75 202 VAL A O 1
ATOM 1576 N N . ALA A 1 203 ? 9.127 -4.950 4.741 1.00 81.06 203 ALA A N 1
ATOM 1577 C CA . ALA A 1 203 ? 10.097 -3.899 4.449 1.00 81.06 203 ALA A CA 1
ATOM 1578 C C . ALA A 1 203 ? 10.545 -3.146 5.698 1.00 81.06 203 ALA A C 1
ATOM 1580 O O . ALA A 1 203 ? 11.728 -2.858 5.835 1.00 81.06 203 ALA A O 1
ATOM 1581 N N . ARG A 1 204 ? 9.634 -2.875 6.640 1.00 79.31 204 ARG A N 1
ATOM 1582 C CA . ARG A 1 204 ? 9.995 -2.284 7.932 1.00 79.31 204 ARG A CA 1
ATOM 1583 C C . ARG A 1 204 ? 11.047 -3.126 8.651 1.00 79.31 204 ARG A C 1
ATOM 1585 O O . ARG A 1 204 ? 12.020 -2.561 9.130 1.00 79.31 204 ARG A O 1
ATOM 1592 N N . ILE A 1 205 ? 10.864 -4.446 8.707 1.00 77.31 205 ILE A N 1
ATOM 1593 C CA . ILE A 1 205 ? 11.817 -5.363 9.349 1.00 77.31 205 ILE A CA 1
ATOM 1594 C C . ILE A 1 205 ? 13.182 -5.296 8.664 1.00 77.31 205 ILE A C 1
ATOM 1596 O O . ILE A 1 205 ? 14.195 -5.221 9.349 1.00 77.31 205 ILE A O 1
ATOM 1600 N N . HIS A 1 206 ? 13.220 -5.265 7.333 1.00 74.31 206 HIS A N 1
ATOM 1601 C CA . HIS A 1 206 ? 14.481 -5.190 6.595 1.00 74.31 206 HIS A CA 1
ATOM 1602 C C . HIS A 1 206 ? 15.163 -3.816 6.653 1.00 74.31 206 HIS A C 1
ATOM 1604 O O . HIS A 1 206 ? 16.386 -3.735 6.581 1.00 74.31 206 HIS A O 1
ATOM 1610 N N . LEU A 1 207 ? 14.389 -2.736 6.786 1.00 71.44 207 LEU A N 1
ATOM 1611 C CA . LEU A 1 207 ? 14.901 -1.371 6.939 1.00 71.44 207 LEU A CA 1
ATOM 1612 C C . LEU A 1 207 ? 15.329 -1.062 8.382 1.00 71.44 207 LEU A C 1
ATOM 1614 O O . LEU A 1 207 ? 16.112 -0.138 8.605 1.00 71.44 207 LEU A O 1
ATOM 1618 N N . SER A 1 208 ? 14.840 -1.819 9.368 1.00 67.00 208 SER A N 1
ATOM 1619 C CA . SER A 1 208 ? 15.328 -1.780 10.747 1.00 67.00 208 SER A CA 1
ATOM 1620 C C . SER A 1 208 ? 16.739 -2.371 10.818 1.00 67.00 208 SER A C 1
ATOM 1622 O O . SER A 1 208 ? 16.923 -3.544 11.115 1.00 67.00 208 SER A O 1
ATOM 1624 N N . TYR A 1 209 ? 17.745 -1.531 10.570 1.00 54.53 209 TYR A N 1
ATOM 1625 C CA . TYR A 1 209 ? 19.169 -1.893 10.629 1.00 54.53 209 TYR A CA 1
ATOM 1626 C C . TYR A 1 209 ? 19.626 -2.360 12.024 1.00 54.53 209 TYR A C 1
ATOM 1628 O O . TYR A 1 209 ? 20.659 -3.007 12.163 1.00 54.53 209 TYR A O 1
ATOM 1636 N N . ASP A 1 210 ? 18.845 -2.045 13.059 1.00 53.44 210 ASP A N 1
ATOM 1637 C CA . ASP A 1 210 ? 19.122 -2.410 14.439 1.00 53.44 210 ASP A CA 1
ATOM 1638 C C . ASP A 1 210 ? 17.937 -3.211 14.996 1.00 53.44 210 ASP A C 1
ATOM 1640 O O . ASP A 1 210 ? 16.854 -2.669 15.252 1.00 53.44 210 ASP A O 1
ATOM 1644 N N . VAL A 1 211 ? 18.139 -4.522 15.162 1.00 48.00 211 VAL A N 1
ATOM 1645 C CA . VAL A 1 211 ? 17.162 -5.488 15.708 1.00 48.00 211 VAL A CA 1
ATOM 1646 C C . VAL A 1 211 ? 16.565 -5.039 17.050 1.00 48.00 211 VAL A C 1
ATOM 1648 O O . VAL A 1 211 ? 15.488 -5.494 17.434 1.00 48.00 211 VAL A O 1
ATOM 1651 N N . TRP A 1 212 ? 17.219 -4.102 17.738 1.00 44.12 212 TRP A N 1
ATOM 1652 C CA . TRP A 1 212 ? 16.833 -3.609 19.054 1.00 44.12 212 TRP A CA 1
ATOM 1653 C C . TRP A 1 212 ? 15.891 -2.390 19.038 1.00 44.12 212 TRP A C 1
ATOM 1655 O O . TRP A 1 212 ? 15.320 -2.065 20.077 1.00 44.12 212 TRP A O 1
ATOM 1665 N N . VAL A 1 213 ? 15.652 -1.742 17.884 1.00 48.81 213 VAL A N 1
ATOM 1666 C CA . VAL A 1 213 ? 14.780 -0.544 17.781 1.00 48.81 213 VAL A CA 1
ATOM 1667 C C . VAL A 1 213 ? 13.677 -0.700 16.717 1.00 48.81 213 VAL A C 1
ATOM 1669 O O . VAL A 1 213 ? 13.229 0.267 16.102 1.00 48.81 213 VAL A O 1
ATOM 1672 N N . ALA A 1 214 ? 13.182 -1.927 16.518 1.00 43.47 214 ALA A N 1
ATOM 1673 C CA . ALA A 1 214 ? 12.173 -2.286 15.506 1.00 43.47 214 ALA A CA 1
ATOM 1674 C C . ALA A 1 214 ? 10.828 -1.527 15.606 1.00 43.47 214 ALA A C 1
ATOM 1676 O O . ALA A 1 214 ? 10.020 -1.541 14.675 1.00 43.47 214 ALA A O 1
ATOM 1677 N N . TRP A 1 215 ? 10.563 -0.850 16.727 1.00 51.66 215 TRP A N 1
ATOM 1678 C CA . TRP A 1 215 ? 9.361 -0.034 16.920 1.00 51.66 215 TRP A CA 1
ATOM 1679 C C . TRP A 1 215 ? 9.482 1.382 16.333 1.00 51.66 215 TRP A C 1
ATOM 1681 O O . TRP A 1 215 ? 8.486 2.105 16.274 1.00 51.66 215 TRP A O 1
ATOM 1691 N N . ARG A 1 216 ? 10.674 1.799 15.884 1.00 56.47 216 ARG A N 1
ATOM 1692 C CA . ARG A 1 216 ? 10.914 3.153 15.385 1.00 56.47 216 ARG A CA 1
ATOM 1693 C C . ARG A 1 216 ? 10.939 3.208 13.860 1.00 56.47 216 ARG A C 1
ATOM 1695 O O . ARG A 1 216 ? 11.969 2.947 13.261 1.00 56.47 216 ARG A O 1
ATOM 1702 N N . TYR A 1 217 ? 9.803 3.600 13.282 1.00 62.50 217 TYR A N 1
ATOM 1703 C CA . TYR A 1 217 ? 9.529 4.015 11.893 1.00 62.50 217 TYR A CA 1
ATOM 1704 C C . TYR A 1 217 ? 10.737 4.163 10.931 1.00 62.50 217 TYR A C 1
ATOM 1706 O O . TYR A 1 217 ? 11.106 5.288 10.578 1.00 62.50 217 TYR A O 1
ATOM 1714 N N . PRO A 1 218 ? 11.337 3.061 10.445 1.00 67.56 218 PRO A N 1
ATOM 1715 C CA . PRO A 1 218 ? 12.392 3.095 9.443 1.00 67.56 218 PRO A CA 1
ATOM 1716 C C . PRO A 1 218 ? 11.728 3.188 8.066 1.00 67.56 218 PRO A C 1
ATOM 1718 O O . PRO A 1 218 ? 11.611 2.210 7.330 1.00 67.56 218 PRO A O 1
ATOM 1721 N N . PHE A 1 219 ? 11.178 4.356 7.755 1.00 79.38 219 PHE A N 1
ATOM 1722 C CA . PHE A 1 219 ? 10.535 4.577 6.468 1.00 79.38 219 PHE A CA 1
ATOM 1723 C C . PHE A 1 219 ? 11.539 5.090 5.439 1.00 79.38 219 PHE A C 1
ATOM 1725 O O . PHE A 1 219 ? 12.402 5.899 5.787 1.00 79.38 219 PHE A O 1
ATOM 1732 N N . PRO A 1 220 ? 11.424 4.682 4.163 1.00 84.25 220 PRO A N 1
ATOM 1733 C CA . PRO A 1 220 ? 12.188 5.313 3.100 1.00 84.25 220 PRO A CA 1
ATOM 1734 C C . PRO A 1 220 ? 11.878 6.812 3.031 1.00 84.25 220 PRO A C 1
ATOM 1736 O O . PRO A 1 220 ? 10.717 7.225 3.095 1.00 84.25 220 PRO A O 1
ATOM 1739 N N . ASN A 1 221 ? 12.898 7.641 2.826 1.00 86.62 221 ASN A N 1
ATOM 1740 C CA . ASN A 1 221 ? 12.750 9.072 2.551 1.00 86.62 221 ASN A CA 1
ATOM 1741 C C . ASN A 1 221 ? 12.319 9.320 1.093 1.00 86.62 221 ASN A C 1
ATOM 1743 O O . ASN A 1 221 ? 12.900 10.145 0.395 1.00 86.62 221 ASN A O 1
ATOM 1747 N N . VAL A 1 222 ? 11.301 8.599 0.621 1.00 90.38 222 VAL A N 1
ATOM 1748 C CA . VAL A 1 222 ? 10.816 8.643 -0.764 1.00 90.38 222 VAL A CA 1
ATOM 1749 C C . VAL A 1 222 ? 9.369 9.122 -0.783 1.00 90.38 222 VAL A C 1
ATOM 1751 O O . VAL A 1 222 ? 8.521 8.570 -0.081 1.00 90.38 222 VAL A O 1
ATOM 1754 N N . GLN A 1 223 ? 9.059 10.155 -1.569 1.00 93.69 223 GLN A N 1
ATOM 1755 C CA . GLN A 1 223 ? 7.719 10.760 -1.568 1.00 93.69 223 GLN A CA 1
ATOM 1756 C C . GLN A 1 223 ? 6.624 9.771 -2.007 1.00 93.69 223 GLN A C 1
ATOM 1758 O O . GLN A 1 223 ? 5.504 9.812 -1.493 1.00 93.69 223 GLN A O 1
ATOM 1763 N N . GLU A 1 224 ? 6.931 8.853 -2.931 1.00 94.56 224 GLU A N 1
ATOM 1764 C CA . GLU A 1 224 ? 5.969 7.890 -3.460 1.00 94.56 224 GLU A CA 1
ATOM 1765 C C . GLU A 1 224 ? 5.558 6.887 -2.385 1.00 94.56 224 GLU A C 1
ATOM 1767 O O . GLU A 1 224 ? 4.375 6.554 -2.300 1.00 94.56 224 GLU A O 1
ATOM 1772 N N . PHE A 1 225 ? 6.494 6.479 -1.520 1.00 93.19 225 PHE A N 1
ATOM 1773 C CA . PHE A 1 225 ? 6.199 5.635 -0.364 1.00 93.19 225 PHE A CA 1
ATOM 1774 C C . PHE A 1 225 ? 5.137 6.287 0.528 1.00 93.19 225 PHE A C 1
ATOM 1776 O O . PHE A 1 225 ? 4.104 5.679 0.808 1.00 93.19 225 PHE A O 1
ATOM 1783 N N . TRP A 1 226 ? 5.346 7.548 0.911 1.00 93.25 226 TRP A N 1
ATOM 1784 C CA . TRP A 1 226 ? 4.412 8.281 1.764 1.00 93.25 226 TRP A CA 1
ATOM 1785 C C . TRP A 1 226 ? 3.056 8.502 1.095 1.00 93.25 226 TRP A C 1
ATOM 1787 O O . TRP A 1 226 ? 2.016 8.303 1.720 1.00 93.25 226 TRP A O 1
ATOM 1797 N N . ASN A 1 227 ? 3.043 8.828 -0.197 1.00 95.06 227 ASN A N 1
ATOM 1798 C CA . ASN A 1 227 ? 1.808 8.966 -0.966 1.00 95.06 227 ASN A CA 1
ATOM 1799 C C . ASN A 1 227 ? 1.006 7.653 -0.990 1.00 95.06 227 ASN A C 1
ATOM 1801 O O . ASN A 1 227 ? -0.202 7.657 -0.750 1.00 95.06 227 ASN A O 1
ATOM 1805 N N . ILE A 1 228 ? 1.669 6.519 -1.246 1.00 95.50 228 ILE A N 1
ATOM 1806 C CA . ILE A 1 228 ? 1.031 5.195 -1.250 1.00 95.50 228 ILE A CA 1
ATOM 1807 C C . ILE A 1 228 ? 0.533 4.835 0.149 1.00 95.50 228 ILE A C 1
ATOM 1809 O O . ILE A 1 228 ? -0.607 4.397 0.283 1.00 95.50 228 ILE A O 1
ATOM 1813 N N . ARG A 1 229 ? 1.340 5.070 1.188 1.00 93.81 229 ARG A N 1
ATOM 1814 C CA . ARG A 1 229 ? 1.008 4.770 2.587 1.00 93.81 229 ARG A CA 1
ATOM 1815 C C . ARG A 1 229 ? -0.217 5.546 3.075 1.00 93.81 229 ARG A C 1
ATOM 1817 O O . ARG A 1 229 ? -1.154 4.943 3.595 1.00 93.81 229 ARG A O 1
ATOM 1824 N N . LEU A 1 230 ? -0.265 6.861 2.847 1.00 94.88 230 LEU A N 1
ATOM 1825 C CA . LEU A 1 230 ? -1.421 7.689 3.216 1.00 94.88 230 LEU A CA 1
ATOM 1826 C C . LEU A 1 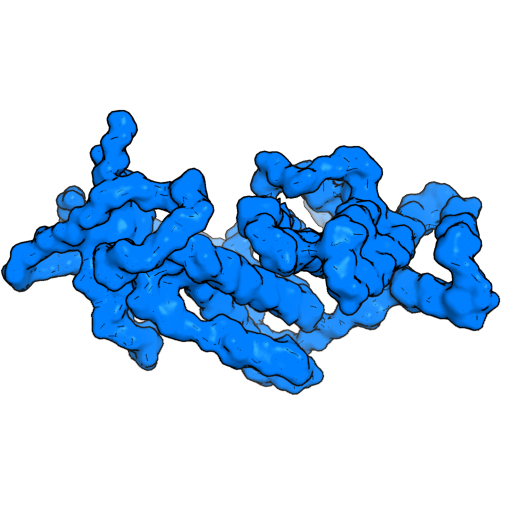230 ? -2.677 7.285 2.425 1.00 94.88 230 LEU A C 1
ATOM 1828 O O . LEU A 1 230 ? -3.755 7.150 3.005 1.00 94.88 230 LEU A O 1
ATOM 1832 N N . LYS A 1 231 ? -2.549 7.022 1.114 1.00 96.00 231 LYS A N 1
ATOM 1833 C CA . LYS A 1 231 ? -3.661 6.516 0.286 1.00 96.00 231 LYS A CA 1
ATOM 1834 C C . LYS A 1 231 ? -4.161 5.155 0.748 1.00 96.00 231 LYS A C 1
ATOM 1836 O O . LYS A 1 231 ? -5.366 4.925 0.718 1.00 96.00 231 LYS A O 1
ATOM 1841 N N . HIS A 1 232 ? -3.257 4.266 1.147 1.00 96.31 232 HIS A N 1
ATOM 1842 C CA . HIS A 1 232 ? -3.593 2.947 1.660 1.00 96.31 232 HIS A CA 1
ATOM 1843 C C . HIS A 1 232 ? -4.466 3.071 2.913 1.00 96.31 232 HIS A C 1
ATOM 1845 O O . HIS A 1 232 ? -5.590 2.575 2.907 1.00 96.31 232 HIS A O 1
ATOM 1851 N N . TYR A 1 233 ? -4.027 3.821 3.927 1.00 95.62 233 TYR A N 1
ATOM 1852 C CA . TYR A 1 233 ? -4.825 3.997 5.142 1.00 95.62 233 TYR A CA 1
ATOM 1853 C C . TYR A 1 233 ? -6.148 4.711 4.882 1.00 95.62 233 TYR A C 1
ATOM 1855 O O . TYR A 1 233 ? -7.179 4.283 5.399 1.00 95.62 233 TYR A O 1
ATOM 1863 N N . LYS A 1 234 ? -6.157 5.735 4.019 1.00 95.31 234 LYS A N 1
ATOM 1864 C CA . LYS A 1 234 ? -7.406 6.370 3.586 1.00 95.31 234 LYS A CA 1
ATOM 1865 C C . LYS A 1 234 ? -8.363 5.354 2.950 1.00 95.31 234 LYS A C 1
ATOM 1867 O O . LYS A 1 234 ? -9.548 5.350 3.265 1.00 95.31 234 LYS A O 1
ATOM 1872 N N . ARG A 1 235 ? -7.855 4.466 2.090 1.00 96.12 235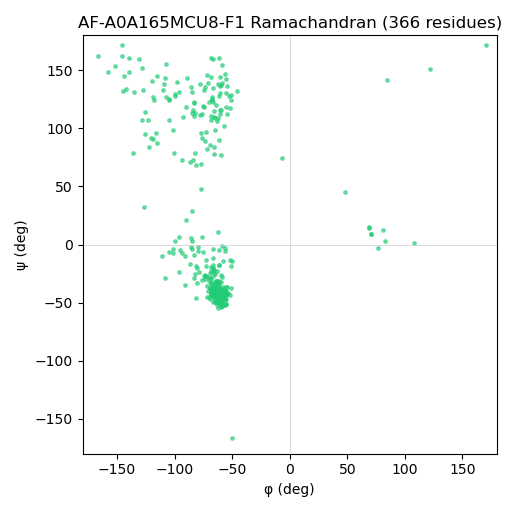 ARG A N 1
ATOM 1873 C CA . ARG A 1 235 ? -8.652 3.410 1.453 1.00 96.12 235 ARG A CA 1
ATOM 1874 C C . ARG A 1 235 ? -9.214 2.432 2.482 1.00 96.12 235 ARG A C 1
ATOM 1876 O O . ARG A 1 235 ? -10.388 2.098 2.381 1.00 96.12 235 ARG A O 1
ATOM 1883 N N . CYS A 1 236 ? -8.425 2.017 3.473 1.00 95.50 236 CYS A N 1
ATOM 1884 C CA . CYS A 1 236 ? -8.918 1.175 4.565 1.00 95.50 236 CYS A CA 1
ATOM 1885 C C . CYS A 1 236 ? -10.063 1.869 5.319 1.00 95.50 236 CYS A C 1
ATOM 1887 O O . CYS A 1 236 ? -11.116 1.267 5.511 1.00 95.50 236 CYS A O 1
ATOM 1889 N N . ILE A 1 237 ? -9.904 3.151 5.674 1.00 92.94 237 ILE A N 1
ATOM 1890 C CA . ILE A 1 237 ? -10.962 3.951 6.316 1.00 92.94 237 ILE A CA 1
ATOM 1891 C C . ILE A 1 237 ? -12.232 3.947 5.456 1.00 92.94 237 ILE A C 1
ATOM 1893 O O . ILE A 1 237 ? -13.302 3.613 5.960 1.00 92.94 237 ILE A O 1
ATOM 1897 N N . ASP A 1 238 ? -12.117 4.263 4.164 1.00 93.12 238 ASP A N 1
ATOM 1898 C CA . ASP A 1 238 ? -13.258 4.328 3.245 1.00 93.12 238 ASP A CA 1
ATOM 1899 C C . ASP A 1 238 ? -13.965 2.963 3.103 1.00 93.12 238 ASP A C 1
ATOM 1901 O O . ASP A 1 238 ? -15.195 2.906 3.145 1.00 93.12 238 ASP A O 1
ATOM 1905 N N . ILE A 1 239 ? -13.208 1.862 2.983 1.00 92.44 239 ILE A N 1
ATOM 1906 C CA . ILE A 1 239 ? -13.745 0.491 2.918 1.00 92.44 239 ILE A CA 1
ATOM 1907 C C . ILE A 1 239 ? -14.536 0.170 4.186 1.00 92.44 239 ILE A C 1
ATOM 1909 O O . ILE A 1 239 ? -15.694 -0.236 4.110 1.00 92.44 239 ILE A O 1
ATOM 1913 N N . PHE A 1 240 ? -13.940 0.368 5.363 1.00 88.56 240 PHE A N 1
ATOM 1914 C CA . PHE A 1 240 ? -14.595 -0.000 6.616 1.00 88.56 240 PHE A CA 1
ATOM 1915 C C . PHE A 1 240 ? -15.783 0.908 6.945 1.00 88.56 240 PHE A C 1
ATOM 1917 O O . PHE A 1 240 ? -16.769 0.423 7.495 1.00 88.56 240 PHE A O 1
ATOM 1924 N N . LEU A 1 241 ? -15.756 2.184 6.545 1.00 86.00 241 LEU A N 1
ATOM 1925 C CA . LEU A 1 241 ? -16.934 3.053 6.618 1.00 86.00 241 LEU A CA 1
ATOM 1926 C C . LEU A 1 241 ? -18.060 2.571 5.696 1.00 86.00 241 LEU A C 1
ATOM 1928 O O . LEU A 1 241 ? -19.207 2.532 6.135 1.00 86.00 241 LEU A O 1
ATOM 1932 N N . ALA A 1 242 ? -17.749 2.167 4.459 1.00 86.56 242 ALA A N 1
ATOM 1933 C CA . ALA A 1 242 ? -18.742 1.616 3.532 1.00 86.56 242 ALA A CA 1
ATOM 1934 C C . ALA A 1 242 ? -19.390 0.328 4.073 1.00 86.56 242 ALA A C 1
ATOM 1936 O O . ALA A 1 242 ? -20.582 0.103 3.884 1.00 86.56 242 ALA A O 1
ATOM 1937 N N . LEU A 1 243 ? -18.623 -0.475 4.814 1.00 82.81 243 LEU A N 1
ATOM 1938 C CA . LEU A 1 243 ? -19.098 -1.683 5.492 1.00 82.81 243 LEU A CA 1
ATOM 1939 C C . LEU A 1 243 ? -19.828 -1.417 6.818 1.00 82.81 243 LEU A C 1
ATOM 1941 O O . LEU A 1 243 ? -20.252 -2.371 7.469 1.00 82.81 243 LEU A O 1
ATOM 1945 N N . GLY A 1 244 ? -19.938 -0.162 7.265 1.00 78.00 244 GLY A N 1
ATOM 1946 C CA . GLY A 1 244 ? -20.496 0.187 8.577 1.00 78.00 244 GLY A CA 1
ATOM 1947 C C . GLY A 1 244 ? -19.609 -0.202 9.769 1.00 78.00 244 GLY A C 1
ATOM 1948 O O . GLY A 1 244 ? -20.029 -0.077 10.916 1.00 78.00 244 GLY A O 1
ATOM 1949 N N . ASN A 1 245 ? -18.371 -0.644 9.534 1.00 79.94 245 ASN A N 1
ATOM 1950 C CA . ASN A 1 245 ? -17.404 -0.978 10.577 1.00 79.94 245 ASN A CA 1
ATOM 1951 C C . ASN A 1 245 ? -16.615 0.274 11.008 1.00 79.94 245 ASN A C 1
ATOM 1953 O O . ASN A 1 245 ? -15.428 0.449 10.718 1.00 79.94 245 ASN A O 1
ATOM 1957 N N . THR A 1 246 ? -17.295 1.176 11.714 1.00 78.62 246 THR A N 1
ATOM 1958 C CA . THR A 1 246 ? -16.725 2.461 12.153 1.00 78.62 246 THR A CA 1
ATOM 1959 C C . THR A 1 246 ? -15.580 2.299 13.156 1.00 78.62 246 THR A C 1
ATOM 1961 O O . THR A 1 246 ? -14.694 3.152 13.226 1.00 78.62 246 THR A O 1
ATOM 1964 N N . ALA A 1 247 ? -15.546 1.191 13.903 1.00 75.56 247 ALA A N 1
ATOM 1965 C CA . ALA A 1 247 ? -14.485 0.892 14.859 1.00 75.56 247 ALA A CA 1
ATOM 1966 C C . ALA A 1 247 ? -13.138 0.650 14.163 1.00 75.56 247 ALA A C 1
ATOM 1968 O O . ALA A 1 247 ? -12.138 1.276 14.532 1.00 75.56 247 ALA A O 1
ATOM 1969 N N . THR A 1 248 ? -13.115 -0.209 13.138 1.00 82.00 248 THR A N 1
ATOM 1970 C CA . THR A 1 248 ? -11.905 -0.467 12.346 1.00 82.00 248 THR A CA 1
ATOM 1971 C C . THR A 1 248 ? -11.517 0.757 11.522 1.00 82.00 248 THR A C 1
ATOM 1973 O O . THR A 1 248 ? -10.336 1.100 11.470 1.00 82.00 248 THR A O 1
ATOM 1976 N N . ALA A 1 249 ? -12.489 1.490 10.966 1.00 85.56 249 ALA A N 1
ATOM 1977 C CA . ALA A 1 249 ? -12.217 2.766 10.305 1.00 85.56 249 ALA A CA 1
ATOM 1978 C C . ALA A 1 249 ? -11.491 3.747 11.244 1.00 85.56 249 ALA A C 1
ATOM 1980 O O . ALA A 1 249 ? -10.442 4.274 10.886 1.00 85.56 249 ALA A O 1
ATOM 1981 N N . ALA A 1 250 ? -11.972 3.920 12.481 1.00 81.62 250 ALA A N 1
ATOM 1982 C CA . ALA A 1 250 ? -11.329 4.784 13.471 1.00 81.62 250 ALA A CA 1
ATOM 1983 C C . ALA A 1 250 ? -9.929 4.300 13.883 1.00 81.62 250 ALA A C 1
ATOM 1985 O O . ALA A 1 250 ? -9.058 5.120 14.174 1.00 81.62 250 ALA A O 1
ATOM 1986 N N . ALA A 1 251 ? -9.687 2.984 13.907 1.00 83.25 251 ALA A N 1
ATOM 1987 C CA . ALA A 1 251 ? -8.349 2.443 14.140 1.00 83.25 251 ALA A CA 1
ATOM 1988 C C . ALA A 1 251 ? -7.381 2.859 13.020 1.00 83.25 251 ALA A C 1
ATOM 1990 O O . ALA A 1 251 ? -6.305 3.380 13.309 1.00 83.25 251 ALA A O 1
ATOM 1991 N N . TYR A 1 252 ? -7.792 2.732 11.755 1.00 89.44 252 TYR A N 1
ATOM 1992 C CA . TYR A 1 252 ? -6.999 3.210 10.623 1.00 89.44 252 TYR A CA 1
ATOM 1993 C C . TYR A 1 252 ? -6.836 4.734 10.608 1.00 89.44 252 TYR A C 1
ATOM 1995 O O . TYR A 1 252 ? -5.753 5.215 10.283 1.00 89.44 252 TYR A O 1
ATOM 2003 N N . THR A 1 253 ? -7.849 5.506 11.021 1.00 88.25 253 THR A N 1
ATOM 2004 C CA . THR A 1 253 ? -7.727 6.964 11.196 1.00 88.25 253 THR A CA 1
ATOM 2005 C C . THR A 1 253 ? -6.695 7.322 12.262 1.00 88.25 253 THR A C 1
ATOM 2007 O O . THR A 1 253 ? -5.928 8.265 12.069 1.00 88.25 253 THR A O 1
ATOM 2010 N N . LEU A 1 254 ? -6.625 6.572 13.367 1.00 84.31 254 LEU A N 1
ATOM 2011 C CA . LEU A 1 254 ? -5.605 6.783 14.397 1.00 84.31 254 LEU A CA 1
ATOM 2012 C C . LEU A 1 254 ? -4.201 6.513 13.856 1.00 84.31 254 LEU A C 1
ATOM 2014 O O . LEU A 1 254 ? -3.315 7.346 14.043 1.00 84.31 254 LEU A O 1
ATOM 2018 N N . THR A 1 255 ? -4.016 5.394 13.149 1.00 87.69 255 THR A N 1
ATOM 2019 C CA . THR A 1 255 ? -2.742 5.069 12.492 1.00 87.69 255 THR A CA 1
ATOM 2020 C C . THR A 1 255 ? -2.346 6.180 11.528 1.00 87.69 255 THR A C 1
ATOM 2022 O O . THR A 1 255 ? -1.274 6.759 11.666 1.00 87.69 255 THR A O 1
ATOM 2025 N N . LEU A 1 256 ? -3.251 6.562 10.626 1.00 89.94 256 LEU A N 1
ATOM 2026 C CA . LEU A 1 256 ? -3.053 7.651 9.678 1.00 89.94 256 LEU A CA 1
ATOM 2027 C C . LEU A 1 256 ? -2.701 8.977 10.363 1.00 89.94 256 LEU A C 1
ATOM 2029 O O . LEU A 1 256 ? -1.844 9.695 9.868 1.00 89.94 256 LEU A O 1
ATOM 2033 N N . THR A 1 257 ? -3.324 9.302 11.499 1.00 85.50 257 THR A N 1
ATOM 2034 C CA . THR A 1 257 ? -3.012 10.517 12.269 1.00 85.50 257 THR A CA 1
ATOM 2035 C C . THR A 1 257 ? -1.582 10.473 12.810 1.00 85.50 257 THR A C 1
ATOM 2037 O O . THR A 1 257 ? -0.854 11.458 12.696 1.00 85.50 257 THR A O 1
ATOM 2040 N N . GLY A 1 258 ? -1.147 9.323 13.336 1.00 84.75 258 GLY A N 1
ATOM 2041 C CA . GLY A 1 258 ? 0.238 9.116 13.766 1.00 84.75 258 GLY A CA 1
ATOM 2042 C C . GLY A 1 258 ? 1.235 9.284 12.616 1.00 84.75 258 GLY A C 1
ATOM 2043 O O . GLY A 1 258 ? 2.206 10.032 12.740 1.00 84.75 258 GLY A O 1
ATOM 2044 N N . GLU A 1 259 ? 0.956 8.676 11.464 1.00 85.50 259 GLU A N 1
ATOM 2045 C CA . GLU A 1 259 ? 1.770 8.831 10.249 1.00 85.50 259 GLU A CA 1
ATOM 2046 C C . GLU A 1 259 ? 1.810 10.288 9.771 1.00 85.50 259 GLU A C 1
ATOM 2048 O O . GLU A 1 259 ? 2.874 10.827 9.477 1.00 85.50 259 GLU A O 1
ATOM 2053 N N . ASN A 1 260 ? 0.658 10.958 9.767 1.00 83.50 260 ASN A N 1
ATOM 2054 C CA . ASN A 1 260 ? 0.520 12.350 9.363 1.00 83.50 260 ASN A CA 1
ATOM 2055 C C . ASN A 1 260 ? 1.343 13.296 10.252 1.00 83.50 260 ASN A C 1
ATOM 2057 O O . ASN A 1 260 ? 2.013 14.201 9.759 1.00 83.50 260 ASN A O 1
ATOM 2061 N N . SER A 1 261 ? 1.340 13.043 11.565 1.00 83.12 261 SER A N 1
ATOM 2062 C CA . SER A 1 261 ? 2.140 13.793 12.542 1.00 83.12 261 SER A CA 1
ATOM 2063 C C . SER A 1 261 ? 3.649 13.551 12.413 1.00 83.12 261 SER A C 1
ATOM 2065 O O . SER A 1 261 ? 4.443 14.362 12.883 1.00 83.12 261 SER A O 1
ATOM 2067 N N . THR A 1 262 ? 4.052 12.454 11.763 1.00 82.44 262 THR A N 1
ATOM 2068 C CA . THR A 1 262 ? 5.464 12.102 11.550 1.00 82.44 262 THR A CA 1
ATOM 2069 C C . THR A 1 262 ? 6.088 12.899 10.401 1.00 82.44 262 THR A C 1
ATOM 2071 O O . THR A 1 262 ? 7.300 13.081 10.393 1.00 82.44 262 THR A O 1
ATOM 2074 N N . LEU A 1 263 ? 5.282 13.408 9.462 1.00 83.81 263 LEU A N 1
ATOM 2075 C CA . LEU A 1 263 ? 5.722 14.229 8.332 1.00 83.81 263 LEU A CA 1
ATOM 2076 C C . LEU A 1 263 ? 5.378 15.714 8.550 1.00 83.81 263 LEU A C 1
ATOM 2078 O O . LEU A 1 263 ? 4.205 16.084 8.424 1.00 83.81 263 LEU A O 1
ATOM 2082 N N . PRO A 1 264 ? 6.362 16.584 8.831 1.00 86.50 264 PRO A N 1
ATOM 2083 C CA . PRO A 1 264 ? 6.153 18.030 8.885 1.00 86.50 264 PRO A CA 1
ATOM 2084 C C . PRO A 1 264 ? 5.692 18.630 7.548 1.00 86.50 264 PRO A C 1
ATOM 2086 O O . PRO A 1 264 ? 5.872 18.045 6.472 1.00 86.50 264 PRO A O 1
ATOM 2089 N N . ASP A 1 265 ? 5.101 19.824 7.610 1.00 88.00 265 ASP A N 1
ATOM 2090 C CA . ASP A 1 265 ? 4.649 20.551 6.417 1.00 88.00 265 ASP A CA 1
ATOM 2091 C C . ASP A 1 265 ? 5.822 20.878 5.498 1.00 88.00 265 ASP A C 1
ATOM 2093 O O . ASP A 1 265 ? 5.735 20.695 4.284 1.00 88.00 265 ASP A O 1
ATOM 2097 N N . GLU A 1 266 ? 6.942 21.289 6.082 1.00 89.19 266 GLU A N 1
ATOM 2098 C CA . GLU A 1 266 ? 8.181 21.654 5.403 1.00 89.19 266 GLU A CA 1
ATOM 2099 C C . GLU A 1 266 ? 8.687 20.516 4.508 1.00 89.19 266 GLU A C 1
ATOM 2101 O O . GLU A 1 266 ? 9.088 20.753 3.369 1.00 89.19 266 GLU A O 1
ATOM 2106 N N . THR A 1 267 ? 8.581 19.276 4.991 1.00 87.75 267 THR A N 1
ATOM 2107 C CA . THR A 1 267 ? 8.994 18.054 4.290 1.00 87.75 267 THR A CA 1
ATOM 2108 C C . THR A 1 267 ? 8.110 17.748 3.080 1.00 87.75 267 THR A C 1
ATOM 2110 O O . THR A 1 267 ? 8.583 17.223 2.072 1.00 87.75 267 THR A O 1
ATOM 2113 N N . THR A 1 268 ? 6.813 18.065 3.160 1.00 91.94 268 THR A N 1
ATOM 2114 C CA . THR A 1 268 ? 5.836 17.723 2.111 1.00 91.94 268 THR A CA 1
ATOM 2115 C C . THR A 1 268 ? 5.581 18.852 1.120 1.00 91.94 268 THR A C 1
ATOM 2117 O O . THR A 1 268 ? 5.210 18.575 -0.019 1.00 91.94 268 THR A O 1
ATOM 2120 N N . LYS A 1 269 ? 5.825 20.110 1.503 1.00 93.19 269 LYS A N 1
ATOM 2121 C CA . LYS A 1 269 ? 5.590 21.316 0.693 1.00 93.19 269 LYS A CA 1
ATOM 2122 C C . LYS A 1 269 ? 6.198 21.276 -0.723 1.00 93.19 269 LYS A C 1
ATOM 2124 O O . LYS A 1 269 ? 5.525 21.749 -1.639 1.00 93.19 269 LYS A O 1
ATOM 2129 N N . PRO A 1 270 ? 7.395 20.695 -0.965 1.00 94.31 270 PRO A N 1
ATOM 2130 C CA . PRO A 1 270 ? 7.940 20.553 -2.320 1.00 94.31 270 PRO A CA 1
ATOM 2131 C C . PRO A 1 270 ? 7.149 19.598 -3.232 1.00 94.31 270 PRO A C 1
ATOM 2133 O O . PRO A 1 270 ? 7.380 19.577 -4.438 1.00 94.31 270 PRO A O 1
ATOM 2136 N N . PHE A 1 271 ? 6.214 18.819 -2.679 1.00 93.88 271 PHE A N 1
ATOM 2137 C CA . PHE A 1 271 ? 5.461 17.773 -3.370 1.00 93.88 271 PHE A CA 1
ATOM 2138 C C . PHE A 1 271 ? 3.949 18.043 -3.268 1.00 93.88 271 PHE A C 1
ATOM 2140 O O . PHE A 1 271 ? 3.273 17.468 -2.408 1.00 93.88 271 PHE A O 1
ATOM 2147 N N . PRO A 1 272 ? 3.367 18.885 -4.150 1.00 94.56 272 PRO A N 1
ATOM 2148 C CA . PRO A 1 272 ? 2.001 19.396 -3.993 1.00 94.56 272 PRO A CA 1
ATOM 2149 C C . PRO A 1 272 ? 0.926 18.316 -3.829 1.00 94.56 272 PRO A C 1
ATOM 2151 O O . PRO A 1 272 ? -0.014 18.488 -3.058 1.00 94.56 272 PRO A O 1
ATOM 2154 N N . ALA A 1 273 ? 1.066 17.184 -4.525 1.00 93.50 273 ALA A N 1
ATOM 2155 C CA . ALA A 1 273 ? 0.119 16.075 -4.425 1.00 93.50 273 ALA A CA 1
ATOM 2156 C C . ALA A 1 273 ? 0.159 15.387 -3.051 1.00 93.50 273 ALA A C 1
ATOM 2158 O O . ALA A 1 273 ? -0.894 15.056 -2.508 1.00 93.50 273 ALA A O 1
ATOM 2159 N N . LEU A 1 274 ? 1.357 15.186 -2.489 1.00 94.06 274 LEU A N 1
ATOM 2160 C CA . LEU A 1 274 ? 1.532 14.610 -1.156 1.00 94.06 274 LEU A CA 1
ATOM 2161 C C . LEU A 1 274 ? 1.075 15.599 -0.082 1.00 94.06 274 LEU A C 1
ATOM 2163 O O . LEU A 1 274 ? 0.328 15.212 0.810 1.00 94.06 274 LEU A O 1
ATOM 2167 N N . HIS A 1 275 ? 1.462 16.870 -0.209 1.00 94.38 275 HIS A N 1
ATOM 2168 C CA . HIS A 1 275 ? 1.047 17.932 0.704 1.00 94.38 275 HIS A CA 1
ATOM 2169 C C . HIS A 1 275 ? -0.479 18.073 0.749 1.00 94.38 275 HIS A C 1
ATOM 2171 O O . HIS A 1 275 ? -1.073 18.048 1.820 1.00 94.38 275 HIS A O 1
ATOM 2177 N N . LYS A 1 276 ? -1.144 18.113 -0.412 1.00 94.38 276 LYS A N 1
ATOM 2178 C CA . LYS A 1 276 ? -2.610 18.130 -0.479 1.00 94.38 276 LYS A CA 1
ATOM 2179 C C . LYS A 1 276 ? -3.221 16.896 0.191 1.00 94.38 276 LYS A C 1
ATOM 2181 O O . LYS A 1 276 ? -4.084 17.034 1.051 1.00 94.38 276 LYS A O 1
ATOM 2186 N N . LEU A 1 277 ? -2.753 15.698 -0.174 1.00 93.19 277 LEU A N 1
ATOM 2187 C CA . LEU A 1 277 ? -3.258 14.450 0.399 1.00 93.19 277 LEU A CA 1
ATOM 2188 C C . LEU A 1 277 ? -3.151 14.460 1.929 1.00 93.19 277 LEU A C 1
ATOM 2190 O O . LEU A 1 277 ? -4.097 14.077 2.602 1.00 93.19 277 LEU A O 1
ATOM 2194 N N . ARG A 1 278 ? -2.028 14.939 2.469 1.00 91.12 278 ARG A N 1
ATOM 2195 C CA . ARG A 1 278 ? -1.769 15.062 3.906 1.00 91.12 278 ARG A CA 1
ATOM 2196 C C . ARG A 1 278 ? -2.886 15.808 4.650 1.00 91.12 278 ARG A C 1
ATOM 2198 O O . ARG A 1 278 ? -3.320 15.365 5.712 1.00 91.12 278 ARG A O 1
ATOM 2205 N N . HIS A 1 279 ? -3.371 16.908 4.079 1.00 89.62 279 HIS A N 1
ATOM 2206 C CA . HIS A 1 279 ? -4.462 17.695 4.656 1.00 89.62 279 HIS A CA 1
ATOM 2207 C C . HIS A 1 279 ? -5.845 17.092 4.375 1.00 89.62 279 HIS A C 1
ATOM 2209 O O . HIS A 1 279 ? -6.721 17.170 5.232 1.00 89.62 279 HIS A O 1
ATOM 2215 N N . ASP A 1 280 ? -6.030 16.441 3.224 1.00 89.62 280 ASP A N 1
ATOM 2216 C CA . ASP A 1 280 ? -7.317 15.863 2.814 1.00 89.62 280 ASP A CA 1
ATOM 2217 C C . ASP A 1 280 ? -7.688 14.578 3.580 1.00 89.62 280 ASP A C 1
ATOM 2219 O O . ASP A 1 280 ? -8.864 14.224 3.672 1.00 89.62 280 ASP A O 1
ATOM 2223 N N . VAL A 1 281 ? -6.704 13.823 4.083 1.00 86.69 281 VAL A N 1
ATOM 2224 C CA . VAL A 1 281 ? -6.955 12.505 4.697 1.00 86.69 281 VAL A CA 1
ATOM 2225 C C . VAL A 1 281 ? -7.311 12.561 6.184 1.00 86.69 281 VAL A C 1
ATOM 2227 O O . VAL A 1 281 ? -7.845 11.582 6.710 1.00 86.69 281 VAL A O 1
ATOM 2230 N N . PHE A 1 282 ? -7.044 13.672 6.875 1.00 82.00 282 PHE A N 1
ATOM 2231 C CA . PHE A 1 282 ? -7.390 13.800 8.289 1.00 82.00 282 PHE A CA 1
ATOM 2232 C C . PHE A 1 282 ? -8.885 14.088 8.454 1.00 82.00 282 PHE A C 1
ATOM 2234 O O . PHE A 1 282 ? -9.365 15.168 8.125 1.00 82.00 282 PHE A O 1
ATOM 2241 N N . ASN A 1 283 ? -9.616 13.114 8.996 1.00 82.38 283 ASN A N 1
ATOM 2242 C CA . ASN A 1 283 ? -11.032 13.257 9.304 1.00 82.38 283 ASN A CA 1
ATOM 2243 C C . ASN A 1 283 ? -11.295 12.906 10.781 1.00 82.38 283 ASN A C 1
ATOM 2245 O O . ASN A 1 283 ? -11.471 11.725 11.104 1.00 82.38 283 ASN A O 1
ATOM 2249 N N . PRO A 1 284 ? -11.323 13.900 11.688 1.00 77.00 284 PRO A N 1
ATOM 2250 C CA . PRO A 1 284 ? -11.552 13.654 13.107 1.00 77.00 284 PRO A CA 1
ATOM 2251 C C . PRO A 1 284 ? -12.968 13.136 13.398 1.00 77.00 284 PRO A C 1
ATOM 2253 O O . PRO A 1 284 ? -13.167 12.460 14.409 1.00 77.00 284 PRO A O 1
ATOM 2256 N N . ASP A 1 285 ? -13.936 13.356 12.500 1.00 79.81 285 ASP A N 1
ATOM 2257 C CA . ASP A 1 285 ? -15.322 12.908 12.684 1.00 79.81 285 ASP A CA 1
ATOM 2258 C C . ASP A 1 285 ? -15.433 11.381 12.747 1.00 79.81 285 ASP A C 1
ATOM 2260 O O . ASP A 1 285 ? -16.381 10.848 13.328 1.00 79.81 285 ASP A O 1
ATOM 2264 N N . VAL A 1 286 ? -14.457 10.646 12.198 1.00 76.75 286 VAL A N 1
ATOM 2265 C CA . VAL A 1 286 ? -14.419 9.180 12.303 1.00 76.75 286 VAL A CA 1
ATOM 2266 C C . VAL A 1 286 ? -14.303 8.739 13.768 1.00 76.75 286 VAL A C 1
ATOM 2268 O O . VAL A 1 286 ? -14.909 7.740 14.154 1.00 76.75 286 VAL A O 1
ATOM 2271 N N . PHE A 1 287 ? -13.609 9.505 14.620 1.00 73.62 287 PHE A N 1
ATOM 2272 C CA . PHE A 1 287 ? -13.523 9.216 16.055 1.00 73.62 287 PHE A CA 1
ATOM 2273 C C . PHE A 1 287 ? -14.832 9.482 16.796 1.00 73.62 287 PHE A C 1
ATOM 2275 O O . PHE A 1 287 ? -15.113 8.806 17.783 1.00 73.62 287 PHE A O 1
ATOM 2282 N N . MET A 1 288 ? -15.655 10.411 16.308 1.00 71.12 288 MET A N 1
ATOM 2283 C CA . MET A 1 288 ? -16.980 10.676 16.877 1.00 71.12 288 MET A CA 1
ATOM 2284 C C . MET A 1 288 ? -17.974 9.561 16.540 1.00 71.12 288 MET A C 1
ATOM 2286 O O . MET A 1 288 ? -18.882 9.285 17.312 1.00 71.12 288 MET A O 1
ATOM 2290 N N . ARG A 1 289 ? -17.759 8.859 15.421 1.00 67.56 289 ARG A N 1
ATOM 2291 C CA . ARG A 1 289 ? -18.537 7.678 15.005 1.00 67.56 289 ARG A CA 1
ATOM 2292 C C . ARG A 1 289 ? -18.020 6.379 15.625 1.00 67.56 289 ARG A C 1
ATOM 2294 O O . ARG A 1 289 ? -18.470 5.290 15.261 1.00 67.56 289 ARG A O 1
ATOM 2301 N N . ARG A 1 290 ? -17.039 6.476 16.528 1.00 63.31 290 ARG A N 1
ATOM 2302 C CA . ARG A 1 290 ? -16.350 5.343 17.142 1.00 63.31 290 ARG A CA 1
ATOM 2303 C C . ARG A 1 290 ? -17.170 4.781 18.290 1.00 63.31 290 ARG A C 1
ATOM 2305 O O . ARG A 1 290 ? -16.796 4.874 19.455 1.00 63.31 290 ARG A O 1
ATOM 2312 N N . HIS A 1 291 ? -18.295 4.186 17.949 1.00 57.81 291 HIS A N 1
ATOM 2313 C CA . HIS A 1 291 ? -19.052 3.383 18.879 1.00 57.81 291 HIS A CA 1
ATOM 2314 C C . HIS A 1 291 ? -19.947 2.419 18.091 1.00 57.81 291 HIS A C 1
ATOM 2316 O O . HIS A 1 291 ? -20.448 2.804 17.033 1.00 57.81 291 HIS A O 1
ATOM 2322 N N . PRO A 1 292 ? -20.244 1.210 18.601 1.00 53.53 292 PRO A N 1
ATOM 2323 C CA . PRO A 1 292 ? -21.591 0.672 18.480 1.00 53.53 292 PRO A CA 1
ATOM 2324 C C . PRO A 1 292 ? -22.513 1.672 19.178 1.00 53.53 292 PRO A C 1
ATOM 2326 O O . PRO A 1 292 ? -22.839 1.517 20.351 1.00 53.53 292 PRO A O 1
ATOM 2329 N N . GLU A 1 293 ? -22.817 2.792 18.529 1.00 46.47 293 GLU A N 1
ATOM 2330 C CA . GLU A 1 293 ? -23.980 3.560 18.918 1.00 46.47 293 GLU A CA 1
ATOM 2331 C C . GLU A 1 293 ? -25.154 2.777 18.342 1.00 46.47 293 GLU A C 1
ATOM 2333 O O . GLU A 1 293 ? -25.295 2.709 17.118 1.00 46.47 293 GLU A O 1
ATOM 2338 N N . PRO A 1 294 ? -26.010 2.176 19.185 1.00 43.62 294 PRO A N 1
ATOM 2339 C CA . PRO A 1 294 ? -27.223 1.522 18.713 1.00 43.62 294 PRO A CA 1
ATOM 2340 C C . PRO A 1 294 ? -28.173 2.500 18.005 1.00 43.62 294 PRO A C 1
ATOM 2342 O O . PRO A 1 294 ? -29.174 2.057 17.469 1.00 43.62 294 PRO A O 1
ATOM 2345 N N . ASN A 1 295 ? -27.867 3.803 17.969 1.00 44.16 295 ASN A N 1
ATOM 2346 C CA . ASN A 1 295 ? -28.602 4.811 17.208 1.00 44.16 295 ASN A CA 1
ATOM 2347 C C . ASN A 1 295 ? -28.153 4.928 15.742 1.00 44.16 295 ASN A C 1
ATOM 2349 O O . ASN A 1 295 ? -28.806 5.625 14.974 1.00 44.16 295 ASN A O 1
ATOM 2353 N N . VAL A 1 296 ? -27.115 4.196 15.314 1.00 50.41 296 VAL A N 1
ATOM 2354 C CA . VAL A 1 296 ? -26.967 3.813 13.896 1.00 50.41 296 VAL A CA 1
ATOM 2355 C C . VAL A 1 296 ? -27.773 2.531 13.612 1.00 50.41 296 VAL A C 1
ATOM 2357 O O . VAL A 1 296 ? -27.429 1.749 12.729 1.00 50.41 296 VAL A O 1
ATOM 2360 N N . SER A 1 297 ? -28.861 2.308 14.362 1.00 44.62 297 SER A N 1
ATOM 2361 C CA . SER A 1 297 ? -29.826 1.201 14.241 1.00 44.62 297 SER A CA 1
ATOM 2362 C C . SER A 1 297 ? -30.398 1.016 12.835 1.00 44.62 297 SER A C 1
ATOM 2364 O O . SER A 1 297 ? -31.011 -0.011 12.559 1.00 44.62 297 SER A O 1
ATOM 2366 N N . GLU A 1 298 ? -30.199 1.985 11.946 1.00 54.34 298 GLU A N 1
ATOM 2367 C CA . GLU A 1 298 ? -30.685 1.966 10.569 1.00 54.34 298 GLU A CA 1
ATOM 2368 C C . GLU A 1 298 ? -29.612 1.587 9.534 1.00 54.34 298 GLU A C 1
ATOM 2370 O O . GLU A 1 298 ? -29.928 1.446 8.350 1.00 54.34 298 GLU A O 1
ATOM 2375 N N . ALA A 1 299 ? -28.345 1.392 9.928 1.00 55.72 299 ALA A N 1
ATOM 2376 C CA . ALA A 1 299 ? -27.329 0.935 8.983 1.00 55.72 299 ALA A CA 1
ATOM 2377 C C . ALA A 1 299 ? -27.620 -0.509 8.557 1.00 55.72 299 ALA A C 1
ATOM 2379 O O . ALA A 1 299 ? -27.417 -1.465 9.306 1.00 55.72 299 ALA A O 1
ATOM 2380 N N . LYS A 1 300 ? -28.081 -0.676 7.313 1.00 62.38 300 LYS A N 1
ATOM 2381 C CA . LYS A 1 300 ? -28.255 -1.991 6.696 1.00 62.38 300 LYS A CA 1
ATOM 2382 C C . LYS A 1 300 ? -26.890 -2.672 6.586 1.00 62.38 300 LYS A C 1
ATOM 2384 O O . LYS A 1 300 ? -26.077 -2.303 5.741 1.00 62.38 300 LYS A O 1
ATOM 2389 N N . VAL A 1 301 ? -26.653 -3.671 7.433 1.00 65.06 301 VAL A N 1
ATOM 2390 C CA . VAL A 1 301 ? -25.444 -4.498 7.394 1.00 65.06 301 VAL A CA 1
ATOM 2391 C C . VAL A 1 301 ? -25.376 -5.210 6.042 1.00 65.06 301 VAL A C 1
ATOM 2393 O O . VAL A 1 301 ? -26.214 -6.056 5.739 1.00 65.06 301 VAL A O 1
ATOM 2396 N N . GLN A 1 302 ? -24.402 -4.840 5.208 1.00 67.06 302 GLN A N 1
ATOM 2397 C CA . GLN A 1 302 ? -24.223 -5.436 3.877 1.00 67.06 302 GLN A CA 1
ATOM 2398 C C . GLN A 1 302 ? -23.433 -6.751 3.928 1.00 67.06 302 GLN A C 1
ATOM 2400 O O . GLN A 1 302 ? -23.654 -7.630 3.103 1.00 67.06 302 GLN A O 1
ATOM 2405 N N . HIS A 1 303 ? -22.543 -6.893 4.916 1.00 70.31 303 HIS A N 1
ATOM 2406 C CA . HIS A 1 303 ? -21.645 -8.038 5.070 1.00 70.31 303 HIS A CA 1
ATOM 2407 C C . HIS A 1 303 ? -21.613 -8.491 6.539 1.00 70.31 303 HIS A C 1
ATOM 2409 O O . HIS A 1 303 ? -20.686 -8.131 7.268 1.00 70.31 303 HIS A O 1
ATOM 2415 N N . PRO A 1 304 ? -22.637 -9.232 7.005 1.00 68.31 304 PRO A N 1
ATOM 2416 C CA . PRO A 1 304 ? -22.749 -9.639 8.408 1.00 68.31 304 PRO A CA 1
ATOM 2417 C C . PRO A 1 304 ? -21.558 -10.480 8.881 1.00 68.31 304 PRO A C 1
ATOM 2419 O O . PRO A 1 304 ? -21.127 -10.316 10.017 1.00 68.31 304 PRO A O 1
ATOM 2422 N N . ASP A 1 305 ? -20.965 -11.280 7.994 1.00 69.12 305 ASP A N 1
ATOM 2423 C CA . ASP A 1 305 ? -19.818 -12.146 8.303 1.00 69.12 305 ASP A CA 1
ATOM 2424 C C . ASP A 1 305 ? -18.531 -11.367 8.636 1.00 69.12 305 ASP A C 1
ATOM 2426 O O . ASP A 1 305 ? -17.602 -11.917 9.222 1.00 69.12 305 ASP A O 1
ATOM 2430 N N . LEU A 1 306 ? -18.468 -10.077 8.281 1.00 65.50 306 LEU A N 1
ATOM 2431 C CA . LEU A 1 306 ? -17.334 -9.193 8.576 1.00 65.50 306 LEU A CA 1
ATOM 2432 C C . LEU A 1 306 ? -17.517 -8.359 9.844 1.00 65.50 306 LEU A C 1
ATOM 2434 O O . LEU A 1 306 ? -16.626 -7.589 10.216 1.00 65.50 306 LEU A O 1
ATOM 2438 N N . GLN A 1 307 ? -18.684 -8.441 10.477 1.00 66.88 307 GLN A N 1
ATOM 2439 C CA . GLN A 1 307 ? -19.009 -7.644 11.646 1.00 66.88 307 GLN A CA 1
ATOM 2440 C C . GLN A 1 307 ? -19.027 -8.522 12.891 1.00 66.88 307 GLN A C 1
ATOM 2442 O O . GLN A 1 307 ? -19.484 -9.662 12.874 1.00 66.88 307 GLN A O 1
ATOM 2447 N N . VAL A 1 308 ? -18.562 -7.969 14.013 1.00 62.31 308 VAL A N 1
ATOM 2448 C CA . VAL A 1 308 ? -18.812 -8.602 15.309 1.00 62.31 308 VAL A CA 1
ATOM 2449 C C . VAL A 1 308 ? -20.281 -8.379 15.648 1.00 62.31 308 VAL A C 1
ATOM 2451 O O . VAL A 1 308 ? -20.669 -7.312 16.127 1.00 62.31 308 VAL A O 1
ATOM 2454 N N . LEU A 1 309 ? -21.096 -9.385 15.345 1.00 60.72 309 LEU A N 1
ATOM 2455 C CA . LEU A 1 309 ? -22.513 -9.406 15.674 1.00 60.72 309 LEU A CA 1
ATOM 2456 C C . LEU A 1 309 ? -22.693 -9.762 17.151 1.00 60.72 309 LEU A C 1
ATOM 2458 O O . LEU A 1 309 ? -22.024 -10.644 17.689 1.00 60.72 309 LEU A O 1
ATOM 2462 N N . GLY A 1 310 ? -23.613 -9.073 17.814 1.00 63.34 310 GLY A N 1
ATOM 2463 C CA . GLY A 1 310 ? -23.937 -9.344 19.204 1.00 63.34 310 GLY A CA 1
ATOM 2464 C C . GLY A 1 310 ? -24.841 -8.283 19.803 1.00 63.34 310 GLY A C 1
ATOM 2465 O O . GLY A 1 310 ? -25.098 -7.237 19.203 1.00 63.34 310 GLY A O 1
ATOM 2466 N N . VAL A 1 311 ? -25.320 -8.561 21.012 1.00 65.75 311 VAL A N 1
ATOM 2467 C CA . VAL A 1 311 ? -26.020 -7.561 21.816 1.00 65.75 311 VAL A CA 1
ATOM 2468 C C . VAL A 1 311 ? -24.962 -6.715 22.512 1.00 65.75 311 VAL A C 1
ATOM 2470 O O . VAL A 1 311 ? -24.195 -7.207 23.342 1.00 65.75 311 VAL A O 1
ATOM 2473 N N . TRP A 1 312 ? -24.903 -5.445 22.126 1.00 66.81 312 TRP A N 1
ATOM 2474 C CA . TRP A 1 312 ? -24.042 -4.460 22.759 1.00 66.81 312 TRP A CA 1
ATOM 2475 C C . TRP A 1 312 ? -24.741 -3.903 23.993 1.00 66.81 312 TRP A C 1
ATOM 2477 O O . TRP A 1 312 ? -25.773 -3.241 23.893 1.00 66.81 312 TRP A O 1
ATOM 2487 N N . GLU A 1 313 ? -24.163 -4.149 25.162 1.00 69.31 313 GLU A N 1
ATOM 2488 C CA . GLU A 1 313 ? -24.659 -3.612 26.424 1.00 69.31 313 GLU A CA 1
ATOM 2489 C C . GLU A 1 313 ? -23.751 -2.465 26.874 1.00 69.31 313 GLU A C 1
ATOM 2491 O O . GLU A 1 313 ? -22.528 -2.614 27.001 1.00 69.31 313 GLU A O 1
ATOM 2496 N N . ARG A 1 314 ? -24.347 -1.292 27.117 1.00 73.19 314 ARG A N 1
ATOM 2497 C CA . ARG A 1 314 ? -23.627 -0.167 27.720 1.00 73.19 314 ARG A CA 1
ATOM 2498 C C . ARG A 1 314 ? -23.339 -0.511 29.172 1.00 73.19 314 ARG A C 1
ATOM 2500 O O . ARG A 1 314 ? -24.259 -0.752 29.956 1.00 73.19 314 ARG A O 1
ATOM 2507 N N . GLN A 1 315 ? -22.067 -0.489 29.551 1.00 71.56 315 GLN A N 1
ATOM 2508 C CA . GLN A 1 315 ? -21.677 -0.652 30.941 1.00 71.56 315 GLN A CA 1
ATOM 2509 C C . GLN A 1 315 ? -22.146 0.582 31.717 1.00 71.56 315 GLN A C 1
ATOM 2511 O O . GLN A 1 315 ? -21.626 1.684 31.543 1.00 71.56 315 GLN A O 1
ATOM 2516 N N . GLN A 1 316 ? -23.137 0.395 32.585 1.00 78.31 316 GLN A N 1
ATOM 2517 C CA . GLN A 1 316 ? -23.581 1.438 33.501 1.00 78.31 316 GLN A CA 1
ATOM 2518 C C . GLN A 1 316 ? -22.550 1.601 34.623 1.00 78.31 316 GLN A C 1
ATOM 2520 O O . GLN A 1 316 ? -22.089 0.621 35.219 1.00 78.31 316 GLN A O 1
ATOM 2525 N N . TYR A 1 317 ? -22.195 2.849 34.908 1.00 71.31 317 TYR A N 1
ATOM 2526 C CA . TYR A 1 317 ? -21.318 3.231 36.010 1.00 71.31 317 TYR A CA 1
ATOM 2527 C C . TYR A 1 317 ? -22.153 3.931 37.078 1.00 71.31 317 TYR A C 1
ATOM 2529 O O . TYR A 1 317 ? -23.013 4.748 36.752 1.00 71.31 317 TYR A O 1
ATOM 2537 N N . ALA A 1 318 ? -21.906 3.631 38.355 1.00 77.06 318 ALA A N 1
ATOM 2538 C CA . ALA A 1 318 ? -22.568 4.346 39.442 1.00 77.06 318 ALA A CA 1
ATOM 2539 C C . ALA A 1 318 ? -22.216 5.842 39.380 1.00 77.06 318 ALA A C 1
ATOM 2541 O O . ALA A 1 318 ? -21.081 6.199 39.040 1.00 77.06 318 ALA A O 1
ATOM 2542 N N . SER A 1 319 ? -23.168 6.712 39.724 1.00 72.81 319 SER A N 1
ATOM 2543 C CA . SER A 1 319 ? -22.917 8.155 39.804 1.00 72.81 319 SER A CA 1
ATOM 2544 C C . SER A 1 319 ? -21.739 8.434 40.747 1.00 72.81 319 SER A C 1
ATOM 2546 O O . SER A 1 319 ? -21.669 7.869 41.837 1.00 72.81 319 SER A O 1
ATOM 2548 N N . GLY A 1 320 ? -20.773 9.239 40.298 1.00 70.19 320 GLY A N 1
ATOM 2549 C CA . GLY A 1 320 ? -19.545 9.539 41.046 1.00 70.19 320 GLY A CA 1
ATOM 2550 C C . GLY A 1 320 ? -18.473 8.439 41.041 1.00 70.19 320 GLY A C 1
ATOM 2551 O O . GLY A 1 320 ? -17.387 8.656 41.576 1.00 70.19 320 GLY A O 1
ATOM 2552 N N . SER A 1 321 ? -18.717 7.274 40.427 1.00 68.88 321 SER A N 1
ATOM 2553 C CA . SER A 1 321 ? -17.659 6.275 40.250 1.00 68.88 321 SER A CA 1
ATOM 2554 C C . SER A 1 321 ? -16.636 6.744 39.214 1.00 68.88 321 SER A C 1
ATOM 2556 O O . SER A 1 321 ? -16.985 7.305 38.173 1.00 68.88 321 SER A O 1
ATOM 2558 N N . GLN A 1 322 ? -15.352 6.508 39.493 1.00 63.38 322 GLN A N 1
ATOM 2559 C CA . GLN A 1 322 ? -14.305 6.743 38.507 1.00 63.38 322 GLN A CA 1
ATOM 2560 C C . GLN A 1 322 ? -14.494 5.757 37.353 1.00 63.38 322 GLN A C 1
ATOM 2562 O O . GLN A 1 322 ? -14.267 4.552 37.500 1.00 63.38 322 GLN A O 1
ATOM 2567 N N . LYS A 1 323 ? -14.914 6.280 36.197 1.00 63.75 323 LYS A N 1
ATOM 2568 C CA . LYS A 1 323 ? -14.813 5.553 34.932 1.00 63.75 323 LYS A CA 1
ATOM 2569 C C . LYS A 1 323 ? -13.342 5.169 34.711 1.00 63.75 323 LYS A C 1
ATOM 2571 O O . LYS A 1 323 ? -12.457 5.927 35.119 1.00 63.75 323 LYS A O 1
ATOM 2576 N N . PRO A 1 324 ? -13.050 4.021 34.078 1.00 61.41 324 PRO A N 1
ATOM 2577 C CA . PRO A 1 324 ? -11.687 3.696 33.684 1.00 61.41 324 PRO A CA 1
ATOM 2578 C C . PRO A 1 324 ? -11.107 4.855 32.876 1.00 61.41 324 PRO A C 1
ATOM 2580 O O . PRO A 1 324 ? -11.726 5.308 31.914 1.00 61.41 324 PRO A O 1
ATOM 2583 N N . GLY A 1 325 ? -9.936 5.347 33.274 1.00 53.84 325 GLY A N 1
ATOM 2584 C CA . GLY A 1 325 ? -9.231 6.344 32.479 1.00 53.84 325 GLY A CA 1
ATOM 2585 C C . GLY A 1 325 ? -8.900 5.761 31.107 1.00 53.84 325 GLY A C 1
ATOM 2586 O O . GLY A 1 325 ? -8.311 4.679 31.018 1.00 53.84 325 GLY A O 1
ATOM 2587 N N . GLY A 1 326 ? -9.273 6.466 30.041 1.00 52.22 326 GLY A N 1
ATOM 2588 C CA . GLY A 1 326 ? -8.789 6.153 28.705 1.00 52.22 326 GLY A CA 1
ATOM 2589 C C . GLY A 1 326 ? -7.300 6.460 28.636 1.00 52.22 326 GLY A C 1
ATOM 2590 O O . GLY A 1 326 ? -6.873 7.568 28.947 1.00 52.22 326 GLY A O 1
ATOM 2591 N N . ARG A 1 327 ? -6.479 5.477 28.255 1.00 50.84 327 ARG A N 1
ATOM 2592 C CA . ARG A 1 327 ? -5.066 5.734 27.917 1.00 50.84 327 ARG A CA 1
ATOM 2593 C C . ARG A 1 327 ? -4.897 6.236 26.483 1.00 50.84 327 ARG A C 1
ATOM 2595 O O . ARG A 1 327 ? -3.898 6.873 26.184 1.00 50.84 327 ARG A O 1
ATOM 2602 N N . LEU A 1 328 ? -5.847 5.903 25.613 1.00 58.81 328 LEU A N 1
ATOM 2603 C CA . LEU A 1 328 ? -5.894 6.225 24.190 1.00 58.81 328 LEU A CA 1
ATOM 2604 C C . LEU A 1 328 ? -7.361 6.439 23.795 1.00 58.81 328 LEU A C 1
ATOM 2606 O O . LEU A 1 328 ? -8.264 6.098 24.557 1.00 58.81 328 LEU A O 1
ATOM 2610 N N . TYR A 1 329 ? -7.593 6.912 22.571 1.00 58.22 329 TYR A N 1
ATOM 2611 C CA . TYR A 1 329 ? -8.917 7.107 21.961 1.00 58.22 329 TYR A CA 1
ATOM 2612 C C . TYR A 1 329 ? -9.812 5.839 21.912 1.00 58.22 329 TYR A C 1
ATOM 2614 O O . TYR A 1 329 ? -10.945 5.913 21.435 1.00 58.22 329 TYR A O 1
ATOM 2622 N N . SER A 1 330 ? -9.304 4.664 22.314 1.00 64.44 330 SER A N 1
ATOM 2623 C CA . SER A 1 330 ? -10.044 3.398 22.459 1.00 64.44 330 SER A CA 1
ATOM 2624 C C . SER A 1 330 ? -9.263 2.343 23.235 1.00 64.44 330 SER A C 1
ATOM 2626 O O . SER A 1 330 ? -8.029 2.351 23.222 1.00 64.44 330 SER A O 1
ATOM 2628 N N . SER A 1 331 ? -9.968 1.329 23.731 1.00 61.78 331 SER A N 1
ATOM 2629 C CA . SER A 1 331 ? -9.378 0.042 24.103 1.00 61.78 331 SER A CA 1
ATOM 2630 C C . SER A 1 331 ? -10.322 -1.120 23.788 1.00 61.78 331 SER A C 1
ATOM 2632 O O . SER A 1 331 ? -11.537 -0.999 23.917 1.00 61.78 331 SER A O 1
ATOM 2634 N N . VAL A 1 332 ? -9.749 -2.255 23.382 1.00 65.50 332 VAL A N 1
ATOM 2635 C CA . VAL A 1 332 ? -10.472 -3.518 23.177 1.00 65.50 332 VAL A CA 1
ATOM 2636 C C . VAL A 1 332 ? -9.756 -4.611 23.954 1.00 65.50 332 VAL A C 1
ATOM 2638 O O . VAL A 1 332 ? -8.529 -4.696 23.906 1.00 65.50 332 VAL A O 1
ATOM 2641 N N . TRP A 1 333 ? -10.497 -5.424 24.700 1.00 65.06 333 TRP A N 1
ATOM 2642 C CA . TRP A 1 333 ? -9.935 -6.575 25.406 1.00 65.06 333 TRP A CA 1
ATOM 2643 C C . TRP A 1 333 ? -10.977 -7.675 25.590 1.00 65.06 333 TRP A C 1
ATOM 2645 O O . TRP A 1 333 ? -12.176 -7.411 25.653 1.00 65.06 333 TRP A O 1
ATOM 2655 N N . ILE A 1 334 ? -10.517 -8.919 25.708 1.00 69.00 334 ILE A N 1
ATOM 2656 C CA . ILE A 1 334 ? -11.377 -10.069 26.000 1.00 69.00 334 ILE A CA 1
ATOM 2657 C C . ILE A 1 334 ? -11.272 -10.386 27.491 1.00 69.00 334 ILE A C 1
ATOM 2659 O O . ILE A 1 334 ? -10.176 -10.516 28.036 1.00 69.00 334 ILE A O 1
ATOM 2663 N N . TRP A 1 335 ? -12.409 -10.518 28.171 1.00 62.31 335 TRP A N 1
ATOM 2664 C CA . TRP A 1 335 ? -12.465 -10.948 29.567 1.00 62.31 335 TRP A CA 1
ATOM 2665 C C . TRP A 1 335 ? -13.705 -11.812 29.805 1.00 62.31 335 TRP A C 1
ATOM 2667 O O . TRP A 1 335 ? -14.798 -11.456 29.385 1.00 62.31 335 TRP A O 1
ATOM 2677 N N . LYS A 1 336 ? -13.538 -12.967 30.468 1.00 70.00 336 LYS A N 1
ATOM 2678 C CA . LYS A 1 336 ? -14.627 -13.921 30.773 1.00 70.00 336 LYS A CA 1
ATOM 2679 C C . LYS A 1 336 ? -15.522 -14.255 29.562 1.00 70.00 336 LYS A C 1
ATOM 2681 O O . LYS A 1 336 ? -16.743 -14.228 29.669 1.00 70.00 336 LYS A O 1
ATOM 2686 N N . GLY A 1 337 ? -14.916 -14.523 28.404 1.00 66.88 337 GLY A N 1
ATOM 2687 C CA . GLY A 1 337 ? -15.656 -14.859 27.179 1.00 66.88 337 GLY A CA 1
ATOM 2688 C C . GLY A 1 337 ? -16.458 -13.699 26.577 1.00 66.88 337 GLY A C 1
ATOM 2689 O O . GLY A 1 337 ? -17.326 -13.925 25.748 1.00 66.88 337 GLY A O 1
ATOM 2690 N N . SER A 1 338 ? -16.207 -12.458 27.002 1.00 63.34 338 SER A N 1
ATOM 2691 C CA . SER A 1 338 ? -16.840 -11.257 26.450 1.00 63.34 338 SER A CA 1
ATOM 2692 C C . SER A 1 338 ? -15.785 -10.319 25.877 1.00 63.34 338 SER A C 1
ATOM 2694 O O . SER A 1 338 ? -14.714 -10.147 26.469 1.00 63.34 338 SER A O 1
ATOM 2696 N N . MET A 1 339 ? -16.090 -9.701 24.737 1.00 66.75 339 MET A N 1
ATOM 2697 C CA . MET A 1 339 ? -15.264 -8.647 24.158 1.00 66.75 339 MET A CA 1
ATOM 2698 C C . MET A 1 339 ? -15.742 -7.303 24.699 1.00 66.75 339 MET A C 1
ATOM 2700 O O . MET A 1 339 ? -16.883 -6.895 24.491 1.00 66.75 339 MET A O 1
ATOM 2704 N N . TYR A 1 340 ? -14.862 -6.610 25.404 1.00 65.12 340 TYR A N 1
ATOM 2705 C CA . TYR A 1 340 ? -15.096 -5.268 25.909 1.00 65.12 340 TYR A CA 1
ATOM 2706 C C . TYR A 1 340 ? -14.503 -4.269 24.929 1.00 65.12 340 TYR A C 1
ATOM 2708 O O . TYR A 1 340 ? -13.346 -4.406 24.529 1.00 65.12 340 TYR A O 1
ATOM 2716 N N . VAL A 1 341 ? -15.293 -3.263 24.567 1.00 65.81 341 VAL A N 1
ATOM 2717 C CA . VAL A 1 341 ? -14.872 -2.159 23.709 1.00 65.81 341 VAL A CA 1
ATOM 2718 C C . VAL A 1 341 ? -15.164 -0.866 24.451 1.00 65.81 341 VAL A C 1
ATOM 2720 O O . VAL A 1 341 ? -16.315 -0.517 24.712 1.00 65.81 341 VAL A O 1
ATOM 2723 N N . ALA A 1 342 ? -14.107 -0.150 24.807 1.00 65.19 342 ALA A N 1
ATOM 2724 C CA . ALA A 1 342 ? -14.217 1.216 25.280 1.00 65.19 342 ALA A CA 1
ATOM 2725 C C . ALA A 1 342 ? -13.893 2.166 24.126 1.00 65.19 342 ALA A C 1
ATOM 2727 O O . ALA A 1 342 ? -12.851 2.032 23.472 1.00 65.19 342 ALA A O 1
ATOM 2728 N N . GLY A 1 343 ? -14.791 3.113 23.873 1.00 59.91 343 GLY A N 1
ATOM 2729 C CA . GLY A 1 343 ? -14.700 4.047 22.760 1.00 59.91 343 GLY A CA 1
ATOM 2730 C C . GLY A 1 343 ? -15.268 5.416 23.113 1.00 59.91 343 GLY A C 1
ATOM 2731 O O . GLY A 1 343 ? -16.011 5.572 24.081 1.00 59.91 343 GLY A O 1
ATOM 2732 N N . GLY A 1 344 ? -14.890 6.398 22.296 1.00 54.84 344 GLY A N 1
ATOM 2733 C CA . GLY A 1 344 ? -15.325 7.786 22.402 1.00 54.84 344 GLY A CA 1
ATOM 2734 C C . GLY A 1 344 ? -14.494 8.609 23.386 1.00 54.84 344 GLY A C 1
ATOM 2735 O O . GLY A 1 344 ? -14.058 8.123 24.429 1.00 54.84 344 GLY A O 1
ATOM 2736 N N . THR A 1 345 ? -14.241 9.866 23.031 1.00 53.91 345 THR A N 1
ATOM 2737 C CA . THR A 1 345 ? -13.571 10.833 23.903 1.00 53.91 345 THR A CA 1
ATOM 2738 C C . THR A 1 345 ? -14.579 11.882 24.339 1.00 53.91 345 THR A C 1
ATOM 2740 O O . THR A 1 345 ? -15.332 12.403 23.522 1.00 53.91 345 THR A O 1
ATOM 2743 N N . ALA A 1 346 ? -14.619 12.197 25.633 1.00 52.44 346 ALA A N 1
ATOM 2744 C CA . ALA A 1 346 ? -15.463 13.286 26.138 1.00 52.44 346 ALA A CA 1
ATOM 2745 C C . ALA A 1 346 ? -14.899 14.660 25.754 1.00 52.44 346 ALA A C 1
ATOM 2747 O O . ALA A 1 346 ? -15.613 15.660 25.768 1.00 52.44 346 ALA A O 1
ATOM 2748 N N . THR A 1 347 ? -13.618 14.692 25.392 1.00 53.03 347 THR A N 1
ATOM 2749 C CA . THR A 1 347 ? -12.874 15.897 25.056 1.00 53.03 347 THR A CA 1
ATOM 2750 C C . THR A 1 347 ? -12.403 15.799 23.603 1.00 53.03 347 THR A C 1
ATOM 2752 O O . THR A 1 347 ? -11.736 14.815 23.256 1.00 53.03 347 THR A O 1
ATOM 2755 N N . PRO A 1 348 ? -12.724 16.778 22.737 1.00 49.97 348 PRO A N 1
ATOM 2756 C CA . PRO A 1 348 ? -12.090 16.915 21.430 1.00 49.97 348 PRO A CA 1
ATOM 2757 C C . PRO A 1 348 ? -10.569 16.995 21.598 1.00 49.97 348 PRO A C 1
ATOM 2759 O O . PRO A 1 348 ? -10.082 17.607 22.547 1.00 49.97 348 PRO A O 1
ATOM 2762 N N . ALA A 1 349 ? -9.819 16.390 20.677 1.00 49.69 349 ALA A N 1
ATOM 2763 C CA . ALA A 1 349 ? -8.367 16.181 20.745 1.00 49.69 349 ALA A CA 1
ATOM 2764 C C . ALA A 1 349 ? -7.489 17.457 20.791 1.00 49.69 349 ALA A C 1
ATOM 2766 O O . ALA A 1 349 ? -6.276 17.360 20.648 1.00 49.69 349 ALA A O 1
ATOM 2767 N N . HIS A 1 350 ? -8.061 18.647 20.981 1.00 48.06 350 HIS A N 1
ATOM 2768 C CA . HIS A 1 350 ? -7.336 19.917 20.905 1.00 48.06 350 HIS A CA 1
ATOM 2769 C C . HIS A 1 350 ? -6.404 20.195 22.097 1.00 48.06 350 HIS A C 1
ATOM 2771 O O . HIS A 1 350 ? -5.539 21.057 21.979 1.00 48.06 350 HIS A O 1
ATOM 2777 N N . ASN A 1 351 ? -6.511 19.447 23.202 1.00 43.31 351 ASN A N 1
ATOM 2778 C CA . ASN A 1 351 ? -5.619 19.584 24.357 1.00 43.31 351 ASN A CA 1
ATOM 2779 C C . ASN A 1 351 ? -4.789 18.306 24.553 1.00 43.31 351 ASN A C 1
ATOM 2781 O O . ASN A 1 351 ? -5.153 17.423 25.323 1.00 43.31 351 ASN A O 1
ATOM 2785 N N . GLU A 1 352 ? -3.640 18.222 23.878 1.00 45.69 352 GLU A N 1
ATOM 2786 C CA . GLU A 1 352 ? -2.704 17.076 23.871 1.00 45.69 352 GLU A CA 1
ATOM 2787 C C . GLU A 1 352 ? -2.125 16.674 25.248 1.00 45.69 352 GLU A C 1
ATOM 2789 O O . GLU A 1 352 ? -1.334 15.735 25.343 1.00 45.69 352 GLU A O 1
ATOM 2794 N N . ARG A 1 353 ? -2.478 17.381 26.329 1.00 44.56 353 ARG A N 1
ATOM 2795 C CA . ARG A 1 353 ? -1.933 17.162 27.679 1.00 44.56 353 ARG A CA 1
ATOM 2796 C C . ARG A 1 353 ? -2.927 16.593 28.687 1.00 44.56 353 ARG A C 1
ATOM 2798 O O . ARG A 1 353 ? -2.487 16.169 29.754 1.00 44.56 353 ARG A O 1
ATOM 2805 N N . ASP A 1 354 ? -4.213 16.528 28.354 1.00 41.41 354 ASP A N 1
ATOM 2806 C CA . ASP A 1 354 ? -5.227 16.020 29.275 1.00 41.41 354 ASP A CA 1
ATOM 2807 C C . ASP A 1 354 ? -5.564 14.557 28.984 1.00 41.41 354 ASP A C 1
ATOM 2809 O O . ASP A 1 354 ? -5.651 14.118 27.836 1.00 41.41 354 ASP A O 1
ATOM 2813 N N . ILE A 1 355 ? -5.745 13.782 30.057 1.00 43.69 355 ILE A N 1
ATOM 2814 C CA . ILE A 1 355 ? -6.200 12.392 29.999 1.00 43.69 355 ILE A CA 1
ATOM 2815 C C . ILE A 1 355 ? -7.480 12.357 29.165 1.00 43.69 355 ILE A C 1
ATOM 2817 O O . ILE A 1 355 ? -8.493 12.951 29.536 1.00 43.69 355 ILE A O 1
ATOM 2821 N N . VAL A 1 356 ? -7.433 11.643 28.043 1.00 46.69 356 VAL A N 1
ATOM 2822 C CA . VAL A 1 356 ? -8.586 11.447 27.171 1.00 46.69 356 VAL A CA 1
ATOM 2823 C C . VAL A 1 356 ? -9.627 10.632 27.943 1.00 46.69 356 VAL A C 1
ATOM 2825 O O . VAL A 1 356 ? -9.518 9.413 28.086 1.00 46.69 356 VAL A O 1
ATOM 2828 N N . GLY A 1 357 ? -10.621 11.316 28.510 1.00 46.94 357 GLY A N 1
ATOM 2829 C CA . GLY A 1 357 ? -11.721 10.675 29.218 1.00 46.94 357 GLY A CA 1
ATOM 2830 C C . GLY A 1 357 ? -12.576 9.883 28.236 1.00 46.94 357 GLY A C 1
ATOM 2831 O O . GLY A 1 357 ? -13.044 10.445 27.247 1.00 46.94 357 GLY A O 1
ATOM 2832 N N . LEU A 1 358 ? -12.787 8.594 28.503 1.00 52.16 358 LEU A N 1
ATOM 2833 C CA . LEU A 1 358 ? -13.725 7.784 27.728 1.00 52.16 358 LEU A CA 1
ATOM 2834 C C . LEU A 1 358 ? -15.150 8.285 27.995 1.00 52.16 358 LEU A C 1
ATOM 2836 O O . LEU A 1 358 ? -15.553 8.393 29.160 1.00 52.16 358 LEU A O 1
ATOM 2840 N N . THR A 1 359 ? -15.919 8.592 26.946 1.00 56.03 359 THR A N 1
ATOM 2841 C CA . THR A 1 359 ? -17.347 8.922 27.110 1.00 56.03 359 THR A CA 1
ATOM 2842 C C . THR A 1 359 ? -18.091 7.713 27.641 1.00 56.03 359 THR A C 1
ATOM 2844 O O . THR A 1 359 ? -18.784 7.820 28.660 1.00 56.03 359 THR A O 1
ATOM 2847 N N . ASP A 1 360 ? -17.875 6.559 27.007 1.00 57.00 360 ASP A N 1
ATOM 2848 C CA . ASP A 1 360 ? -18.618 5.340 27.267 1.00 57.00 360 ASP A CA 1
ATOM 2849 C C . ASP A 1 360 ? -17.764 4.071 27.263 1.00 57.00 360 ASP A C 1
ATOM 2851 O O . ASP A 1 360 ? -16.636 4.010 26.777 1.00 57.00 360 ASP A O 1
ATOM 2855 N N . THR A 1 361 ? -18.302 3.018 27.872 1.00 59.81 361 THR A N 1
ATOM 2856 C CA . THR A 1 361 ? -17.722 1.676 27.823 1.00 59.81 361 THR A CA 1
ATOM 2857 C C . THR A 1 361 ? -18.831 0.688 27.555 1.00 59.81 361 THR A C 1
ATOM 2859 O O . THR A 1 361 ? -19.879 0.729 28.199 1.00 59.81 361 THR A O 1
ATOM 2862 N N . TRP A 1 362 ? -18.598 -0.190 26.592 1.00 61.38 362 TRP A N 1
ATOM 2863 C CA . TRP A 1 362 ? -19.578 -1.156 26.137 1.00 61.38 362 TRP A CA 1
ATOM 2864 C C . TRP A 1 362 ? -18.945 -2.536 26.089 1.00 61.38 362 TRP A C 1
ATOM 2866 O O . TRP A 1 362 ? -17.720 -2.693 26.058 1.00 61.38 362 TRP A O 1
ATOM 2876 N N . PHE A 1 363 ? -19.785 -3.557 26.106 1.00 59.41 363 PHE A N 1
ATOM 2877 C CA . PHE A 1 363 ? -19.332 -4.925 25.934 1.00 59.41 363 PHE A CA 1
ATOM 2878 C C . PHE A 1 363 ? -20.297 -5.706 25.055 1.00 59.41 363 PHE A C 1
ATOM 2880 O O . PHE A 1 363 ? -21.502 -5.462 25.061 1.00 59.41 363 PHE A O 1
ATOM 2887 N N . VAL A 1 364 ? -19.737 -6.663 24.318 1.00 58.47 364 VAL A N 1
ATOM 2888 C CA . VAL A 1 364 ? -20.479 -7.733 23.654 1.00 58.47 364 VAL A CA 1
ATOM 2889 C C . VAL A 1 364 ? -20.261 -8.998 24.448 1.00 58.47 364 VAL A C 1
ATOM 2891 O O . VAL A 1 364 ? -19.124 -9.440 24.647 1.00 58.47 364 VAL A O 1
ATOM 2894 N N . ARG A 1 365 ? -21.365 -9.612 24.860 1.00 54.84 365 ARG A N 1
ATOM 2895 C CA . ARG A 1 365 ? -21.359 -11.027 25.215 1.00 54.84 365 ARG A CA 1
ATOM 2896 C C . ARG A 1 365 ? -21.551 -11.802 23.926 1.00 54.84 365 ARG A C 1
ATOM 2898 O O . ARG A 1 365 ? -22.610 -11.697 23.312 1.00 54.84 365 ARG A O 1
ATOM 2905 N N . SER A 1 366 ? -20.541 -12.552 23.498 1.00 48.69 366 SER A N 1
ATOM 2906 C CA . SER A 1 366 ? -20.779 -13.525 22.440 1.00 48.69 366 SER A CA 1
ATOM 2907 C C . SER A 1 366 ? -21.532 -14.694 23.063 1.00 48.69 366 SER A C 1
ATOM 2909 O O . SER A 1 366 ? -21.024 -15.343 23.978 1.00 48.69 366 SER A O 1
ATOM 2911 N N . SER A 1 367 ? -22.744 -14.952 22.586 1.00 46.50 367 SER A N 1
ATOM 2912 C CA . SER A 1 367 ? -23.378 -16.257 22.736 1.00 46.50 367 SER A CA 1
ATOM 2913 C C . SER A 1 367 ? -22.648 -17.223 21.803 1.00 46.50 367 SER A C 1
ATOM 2915 O O . SER A 1 367 ? -23.059 -17.385 20.656 1.00 46.50 367 SER A O 1
ATOM 2917 N N . ILE A 1 368 ? -21.505 -17.747 22.248 1.00 41.66 368 ILE A N 1
ATOM 2918 C CA . ILE A 1 368 ? -20.882 -18.914 21.610 1.00 41.66 368 ILE A CA 1
ATOM 2919 C C . ILE A 1 368 ? -21.510 -20.150 22.231 1.00 41.66 368 ILE A C 1
ATOM 2921 O O . ILE A 1 368 ? -21.579 -20.182 23.484 1.00 41.66 368 ILE A O 1
#

Mean predicted aligned error: 10.54 Å

InterPro domains:
  IPR011990 Tetratricopeptide-like helical domain superfamily [G3DSA:1.25.40.10] (85-217)
  IPR011990 Tetratricopeptide-like helical domain superfamily [SSF48452] (91-196)

Secondary structure (DSSP, 8-sta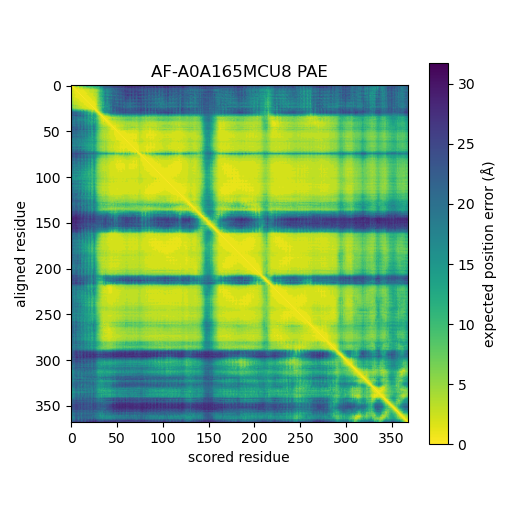te):
-PPPPHHHHHHHHHHHHHHHHHHHHTT--SS-----TTTPPPB-GGGG-HHHHHHHHHHHTT--HHHHHHHHTTS--HHHHHHHHHHHHHHHHHHHHHHHHHT-HHHHHHHHHHHHHHHH-TT--SS-SSSS-HHHHHHS--B--S--TT-TTS-----B--HHHHHHHHHHHHHHHHHHHHTT-HHHHHHHHHHHHHHHHHHHHHH-SSTT-TTS----SBHHHHHHHHHHHHHHHHHHHHTT-HHHHHHHHHHHHHHHHHS-HHHHTT-HHHHHHHHHS--THHHHT-S--GGGTT---S-GGGS--SEEEE----TT--PPPPSSSEEEEEETTEEEEEEEESS-TT-TTS---EEEEEEEE---

Nearest PDB structures (foldseek):
  5cwq-assembly1_A  TM=4.769E-01  e=3.796E-01  synthetic construct
  6e9t-assembly1_B  TM=3.620E-01  e=1.104E-01  synthetic construct
  6xr1-assembly1_A  TM=2.576E-01  e=3.309E-01  synthetic construct

pLDDT: mean 77.48, std 18.49, range [34.69, 98.69]

Foldseek 3Di:
DPPQDPVNVVVVVVVVVVVQVVCVVVVHHPPRDQPPLLPQAFDACVVVCPLVVLLVVVVVVVDDLVRSLVVLPPDDDPVSLQSSLQNQLVVLQVQLVVCVVVVNLVSSLVSLVSSLCSQQHVPDDPPDPDLQDPSLLPSQPQPPPDDDPPDDPDPPPDSDGPVSSLLSQLVSLQSNLVSCVSVVNLVSSVRSLSSSVSSVLSVLCVLCPDPVPSVRDSDHSHLSSLLSLLSSLLSQLVSCVVQVNLQSSVVSLVVSVVSLVSNDLSNCVVPVSSSVSSVVSRDLVSQVSNDVPCVVVPPDRPDVVPDPDADKDWDDDPVPDDDPFDPDQWDWDDDPQKIKIFHDFPDDCPDVPDGRGTPTIIIGRDPD

Sequence (368 aa):
MVKLTEEMLASKAERSRTVRDAYEQAGQQDRGPRVDWGVVTLQSIEAMRSDATLLRHYRSLGMSNEQVLAEVGQNDSDDRRIVLSRIKSLIHKEAGTSCFKAGDFSGAIVEYEAALRALVGPNAVFPSRKYFDDQYMTGIRWRTGGSSFDTPGAAQETVTADVPLFIDLIALAGNIAQCYVRLGKYLEAIDWTQETEVIMNVARIHLSYDVWVAWRYPFPNVQEFWNIRLKHYKRCIDIFLALGNTATAAAYTLTLTGENSTLPDETTKPFPALHKLRHDVFNPDVFMRRHPEPNVSEAKVQHPDLQVLGVWERQQYASGSQKPGGRLYSSVWIWKGSMYVAGGTATPAHNERDIVGLTDTWFVRSSI

Solvent-accessible surface area (backbone atoms only — not comparable to full-atom values): 21082 Å² total; per-residue (Å²): 133,84,80,76,49,71,66,55,50,51,52,52,51,47,52,51,46,55,53,44,51,55,30,46,75,70,72,30,48,91,64,57,91,75,81,61,37,68,77,45,74,58,40,65,59,71,86,73,36,64,48,63,51,50,53,52,50,46,45,74,74,70,45,50,73,68,54,48,54,53,62,52,56,76,49,91,47,70,69,37,51,52,44,42,24,50,42,52,15,50,54,26,42,52,49,13,52,49,28,46,74,73,66,37,37,69,60,14,38,54,24,27,50,51,16,47,25,39,60,51,33,86,82,62,69,78,66,59,92,45,75,78,41,62,55,62,70,62,46,52,72,57,47,65,62,85,68,68,96,82,56,93,81,63,79,86,63,73,61,53,73,60,58,65,61,54,47,50,53,39,46,36,33,44,50,40,18,50,31,26,51,76,70,70,36,56,68,64,16,47,47,23,47,50,38,26,50,31,53,51,52,50,48,36,58,72,51,32,86,46,88,88,52,73,88,59,85,49,67,78,61,30,51,62,52,55,44,50,53,55,50,48,36,48,48,50,25,53,53,26,47,75,60,68,38,31,59,62,16,28,51,34,48,51,52,44,49,55,56,52,72,59,54,40,66,76,42,30,61,90,38,63,71,50,36,50,47,62,65,70,65,70,60,72,65,43,48,76,48,22,56,96,51,76,84,58,71,77,66,78,73,83,56,65,93,82,47,93,76,63,64,75,45,74,61,84,73,62,90,92,56,85,70,75,78,28,92,47,79,54,52,76,52,78,55,95,76,21,46,34,42,34,30,29,55,70,56,76,83,84,55,91,83,59,80,48,39,44,63,47,43,34,33,30,56,58,90,121

Organism: NCBI:txid1314781

Radius of gyration: 24.25 Å; Cα contacts (8 Å, |Δi|>4): 417; chains: 1; bounding box: 66×41×78 Å